Protein AF-A0A6T9S3P2-F1 (afdb_monomer)

Mean predicted aligned error: 15.65 Å

Secondary structure (DSSP, 8-state):
---PPPS-THHHHHHHHHHHHHHHHTB-PPP---S--S-THHHHHHHH----------------------------------------SSHHHHHHHHHHHHHHHHHHHGGGSSSS-HHHHHHHHHHHHHHTSGGGGGS-EEEEETTEEEEE-SB-HHHHHHHHHHHS-HHHHHHHHHHHHHHHHH-TTHHHHTTHHHHHHHSGGGPPTTHHHHHHHHHHTT--HHHHHHHHTTSPPP---------S--HHHHHHHHHHHHHHHHHTT--GGGTS-TTPPPPSSPPHHHHHHHGGGS----------------------------------PPP--SGGGGTT-----PPP--------

Nearest PDB structures (foldseek):
  6fqs-assembly1_C  TM=1.674E-01  e=2.579E+00  Staphylococcus aureus subsp. aureus N315
  6qtp-assembly1_A  TM=1.728E-01  e=4.224E+00  Staphylococcus aureus
  2xcq-assembly1_A-2  TM=1.768E-01  e=4.621E+00  Staphylococcus aureus subsp. aureus N315
  4ddq-assembly1_B  TM=1.856E-01  e=9.471E+00  Bacillus subtilis

Organism: Alexandrium catenella (NCBI:txid2925)

Structure (mmCIF, N/CA/C/O backbone):
data_AF-A0A6T9S3P2-F1
#
_entry.id   AF-A0A6T9S3P2-F1
#
loop_
_atom_site.group_PDB
_atom_site.id
_atom_site.type_symbol
_atom_site.label_atom_id
_atom_site.label_alt_id
_atom_site.label_comp_id
_atom_site.label_asym_id
_atom_site.label_entity_id
_atom_site.label_seq_id
_atom_site.pdbx_PDB_ins_code
_atom_site.Cartn_x
_atom_site.Cartn_y
_atom_site.Cartn_z
_atom_site.occupancy
_atom_site.B_iso_or_equiv
_atom_site.auth_seq_id
_atom_site.auth_comp_id
_atom_site.auth_asym_id
_atom_site.auth_atom_id
_atom_site.pdbx_PDB_model_num
ATOM 1 N N . VAL A 1 1 ? -22.946 -26.314 -0.082 1.00 43.53 1 VAL A N 1
ATOM 2 C CA . VAL A 1 1 ? -23.710 -25.107 -0.480 1.00 43.53 1 VAL A CA 1
ATOM 3 C C . VAL A 1 1 ? -22.954 -24.448 -1.622 1.00 43.53 1 VAL A C 1
ATOM 5 O O . VAL A 1 1 ? -21.966 -23.768 -1.389 1.00 43.53 1 VAL A O 1
ATOM 8 N N . ARG A 1 2 ? -23.313 -24.806 -2.860 1.00 33.62 2 ARG A N 1
ATOM 9 C CA . ARG A 1 2 ? -22.673 -24.313 -4.087 1.00 33.62 2 ARG A CA 1
ATOM 10 C C . ARG A 1 2 ? -23.034 -22.834 -4.255 1.00 33.62 2 ARG A C 1
ATOM 12 O O . ARG A 1 2 ? -24.220 -22.513 -4.222 1.00 33.62 2 ARG A O 1
ATOM 19 N N . ARG A 1 3 ? -22.031 -21.959 -4.404 1.00 39.00 3 ARG A N 1
ATOM 20 C CA . ARG A 1 3 ? -22.209 -20.552 -4.796 1.00 39.00 3 ARG A CA 1
ATOM 21 C C . ARG A 1 3 ? -22.848 -20.550 -6.191 1.00 39.00 3 ARG A C 1
ATOM 23 O O . ARG A 1 3 ? -22.159 -20.750 -7.182 1.00 39.00 3 ARG A O 1
ATOM 30 N N . GLN A 1 4 ? -24.174 -20.426 -6.264 1.00 39.62 4 GLN A N 1
ATOM 31 C CA . GLN A 1 4 ? -24.834 -20.015 -7.502 1.00 39.62 4 GLN A CA 1
ATOM 32 C C . GLN A 1 4 ? -24.268 -18.640 -7.869 1.00 39.62 4 GLN A C 1
ATOM 34 O O . GLN A 1 4 ? -24.272 -17.739 -7.026 1.00 39.62 4 GLN A O 1
ATOM 39 N N . GLY A 1 5 ? -23.719 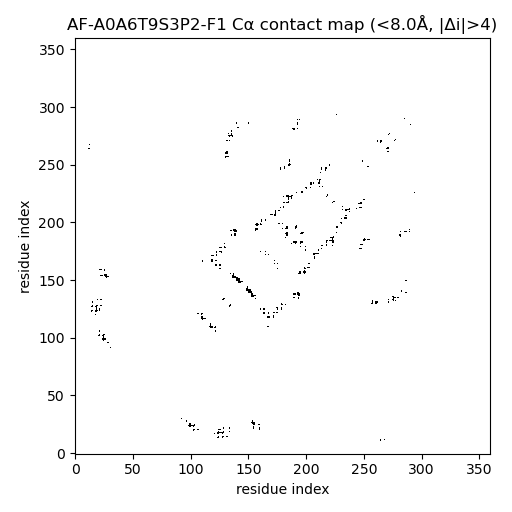-18.536 -9.081 1.00 44.03 5 GLY A N 1
ATOM 40 C CA . GLY A 1 5 ? -23.084 -17.334 -9.610 1.00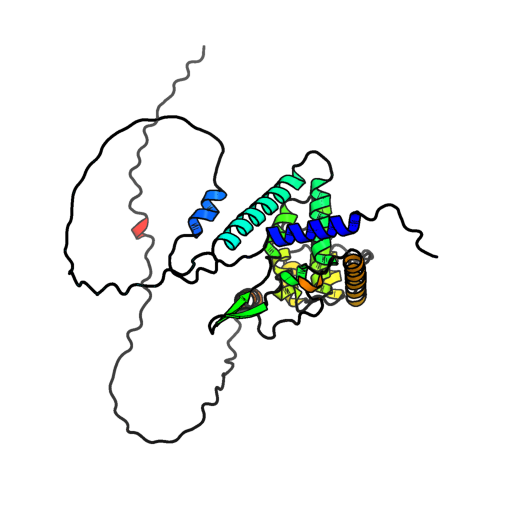 44.03 5 GLY A CA 1
ATOM 41 C C . GLY A 1 5 ? -23.979 -16.116 -9.423 1.00 44.03 5 GLY A C 1
ATOM 42 O O . GLY A 1 5 ? -25.147 -16.120 -9.819 1.00 44.03 5 GLY A O 1
ATOM 43 N N . ARG A 1 6 ? -23.439 -15.090 -8.760 1.00 45.50 6 ARG A N 1
ATOM 44 C CA . ARG A 1 6 ? -24.116 -13.803 -8.637 1.00 45.50 6 ARG A CA 1
ATOM 45 C C . ARG A 1 6 ? -23.895 -13.040 -9.945 1.00 45.50 6 ARG A C 1
ATOM 47 O O . ARG A 1 6 ? -22.742 -12.839 -10.311 1.00 45.50 6 ARG A O 1
ATOM 54 N N . PRO A 1 7 ? -24.948 -12.562 -10.623 1.00 39.88 7 PRO A N 1
ATOM 55 C CA . PRO A 1 7 ? -24.791 -11.611 -11.715 1.00 39.88 7 PRO A CA 1
ATOM 56 C C . PRO A 1 7 ? -24.264 -10.296 -11.117 1.00 39.88 7 PRO A C 1
ATOM 58 O O . PRO A 1 7 ? -25.015 -9.542 -10.501 1.00 39.88 7 PRO A O 1
ATOM 61 N N . GLY A 1 8 ? -22.948 -10.081 -11.193 1.00 43.94 8 GLY A N 1
ATOM 62 C CA . GLY A 1 8 ? -22.281 -8.948 -10.542 1.00 43.94 8 GLY A CA 1
ATOM 63 C C . GLY A 1 8 ? -20.749 -8.960 -10.590 1.00 43.94 8 GLY A C 1
ATOM 64 O O . GLY A 1 8 ? -20.122 -8.270 -9.790 1.00 43.94 8 GLY A O 1
ATOM 65 N N . GLU A 1 9 ? -20.136 -9.688 -11.525 1.00 46.84 9 GLU A N 1
ATOM 66 C CA . GLU A 1 9 ? -18.678 -9.877 -11.611 1.00 46.84 9 GLU A CA 1
ATOM 67 C C . GLU A 1 9 ? -17.829 -8.790 -12.325 1.00 46.84 9 GLU A C 1
ATOM 69 O O . GLU A 1 9 ? -16.629 -9.012 -12.424 1.00 46.84 9 GLU A O 1
ATOM 74 N N . PRO A 1 10 ? -18.294 -7.576 -12.721 1.00 55.19 10 PRO A N 1
ATOM 75 C CA . PRO A 1 10 ? -17.343 -6.523 -13.102 1.00 55.19 10 PRO A CA 1
ATOM 76 C C . PRO A 1 10 ? -16.652 -5.872 -11.889 1.00 55.19 10 PRO A C 1
ATOM 78 O O . PRO A 1 10 ? -15.747 -5.063 -12.058 1.00 55.19 10 PRO A O 1
ATOM 81 N N . VAL A 1 11 ? -17.061 -6.180 -10.649 1.00 76.12 11 VAL A N 1
ATOM 82 C CA . VAL A 1 11 ? -16.549 -5.480 -9.456 1.00 76.12 11 VAL A CA 1
ATOM 83 C C . VAL A 1 11 ? -15.069 -5.780 -9.205 1.00 76.12 11 VAL A C 1
ATOM 85 O O . VAL A 1 11 ? -14.329 -4.858 -8.868 1.00 76.12 11 VAL A O 1
ATOM 88 N N . LEU A 1 12 ? -14.622 -7.027 -9.399 1.00 79.38 12 LEU A N 1
ATOM 89 C CA . LEU A 1 12 ? -13.240 -7.415 -9.099 1.00 79.38 12 LEU A CA 1
ATOM 90 C C . LEU A 1 12 ? -12.248 -6.858 -10.131 1.00 79.38 12 LEU A C 1
ATOM 92 O O . LEU A 1 12 ? -11.242 -6.269 -9.741 1.00 79.38 12 LEU A O 1
ATOM 96 N N . GLU A 1 13 ? -12.548 -6.974 -11.428 1.00 80.00 13 GLU A N 1
ATOM 97 C CA . GLU A 1 13 ? -11.705 -6.426 -12.504 1.00 80.00 13 GLU A CA 1
ATOM 98 C C . GLU A 1 13 ? -11.611 -4.907 -12.421 1.00 80.00 13 GLU A C 1
ATOM 100 O O . GLU A 1 13 ? -10.520 -4.351 -12.495 1.00 80.00 13 GLU A O 1
ATOM 105 N N . VAL A 1 14 ? -12.744 -4.226 -12.211 1.00 83.00 14 VAL A N 1
ATOM 106 C CA . VAL A 1 14 ? -12.775 -2.764 -12.080 1.00 83.00 14 VAL A CA 1
ATOM 107 C C . VAL A 1 14 ? -12.007 -2.328 -10.836 1.00 83.00 14 VAL A C 1
ATOM 109 O O . VAL A 1 14 ? -11.232 -1.376 -10.900 1.00 83.00 14 VAL A O 1
ATOM 112 N N . GLN A 1 15 ? -12.164 -3.030 -9.710 1.00 85.00 15 GLN A N 1
ATOM 113 C CA . GLN A 1 15 ? -11.398 -2.742 -8.501 1.00 85.00 15 GLN A CA 1
ATOM 114 C C . GLN A 1 15 ? -9.895 -2.961 -8.729 1.00 85.00 15 GLN A C 1
ATOM 116 O O . GLN A 1 15 ? -9.084 -2.131 -8.307 1.00 85.00 15 GLN A O 1
ATOM 121 N N . TRP A 1 16 ? -9.499 -4.036 -9.414 1.00 88.00 16 TRP A N 1
ATOM 122 C CA . TRP A 1 16 ? -8.102 -4.277 -9.775 1.00 88.00 16 TRP A CA 1
ATOM 123 C C . TRP A 1 16 ? -7.554 -3.199 -10.709 1.00 88.00 16 TRP A C 1
ATOM 125 O O . TRP A 1 16 ? -6.525 -2.601 -10.398 1.00 88.00 16 TRP A O 1
ATOM 135 N N . ALA A 1 17 ? -8.271 -2.877 -11.785 1.00 86.19 17 ALA A N 1
ATOM 136 C CA . ALA A 1 17 ? -7.884 -1.856 -12.748 1.00 86.19 17 ALA A CA 1
ATOM 137 C C . ALA A 1 17 ? -7.723 -0.486 -12.077 1.00 86.19 17 ALA A C 1
ATOM 139 O O . ALA A 1 17 ? -6.729 0.196 -12.304 1.00 86.19 17 ALA A O 1
ATOM 140 N N . LEU A 1 18 ? -8.638 -0.103 -11.178 1.00 86.00 18 LEU A N 1
ATOM 141 C CA . LEU A 1 18 ? -8.517 1.123 -10.384 1.00 86.00 18 LEU A CA 1
ATOM 142 C C . LEU A 1 18 ? -7.256 1.126 -9.511 1.00 86.00 18 LEU A C 1
ATOM 144 O O . LEU A 1 18 ? -6.561 2.139 -9.445 1.00 86.00 18 LEU A O 1
ATOM 148 N N . GLY A 1 19 ? -6.942 0.004 -8.859 1.00 85.19 19 GLY A N 1
ATOM 149 C CA . GLY A 1 19 ? -5.712 -0.146 -8.080 1.00 85.19 19 GLY A CA 1
ATOM 150 C C . GLY A 1 19 ? -4.452 -0.050 -8.944 1.00 85.19 19 GLY A C 1
ATOM 151 O O . GLY A 1 19 ? -3.505 0.647 -8.585 1.00 85.19 19 GLY A O 1
ATOM 152 N N . TRP A 1 20 ? -4.453 -0.696 -10.109 1.00 90.50 20 TRP A N 1
ATOM 153 C CA . TRP A 1 20 ? -3.343 -0.662 -11.058 1.00 90.50 20 TRP A CA 1
ATOM 154 C C . TRP A 1 20 ? -3.113 0.743 -11.632 1.00 90.50 20 TRP A C 1
ATOM 156 O O . TRP A 1 20 ? -1.990 1.245 -11.575 1.00 90.50 20 TRP A O 1
ATOM 166 N N . LEU A 1 21 ? -4.175 1.419 -12.086 1.00 89.62 21 LEU A N 1
ATOM 167 C CA . LEU A 1 21 ? -4.118 2.809 -12.553 1.00 89.62 21 LEU A CA 1
ATOM 168 C C . LEU A 1 21 ? -3.588 3.736 -11.456 1.00 89.62 21 LEU A C 1
ATOM 170 O O . LEU A 1 21 ? -2.798 4.637 -11.736 1.00 89.62 21 LEU A O 1
ATOM 174 N N . LEU A 1 22 ? -3.989 3.508 -10.201 1.00 87.62 22 LEU A N 1
ATOM 175 C CA . LEU A 1 22 ? -3.481 4.279 -9.072 1.00 87.62 22 LEU A CA 1
ATOM 176 C C . LEU A 1 22 ? -1.979 4.043 -8.874 1.00 87.62 22 LEU A C 1
ATOM 178 O O . LEU A 1 22 ? -1.234 4.998 -8.690 1.00 87.62 22 LEU A O 1
ATOM 182 N N . VAL A 1 23 ? -1.503 2.800 -8.953 1.00 85.62 23 VAL A N 1
ATOM 183 C CA . VAL A 1 23 ? -0.065 2.497 -8.867 1.00 85.62 23 VAL A CA 1
ATOM 184 C C . VAL A 1 23 ? 0.719 3.155 -10.005 1.00 85.62 23 VAL A C 1
ATOM 186 O O . VAL A 1 23 ? 1.775 3.735 -9.746 1.00 85.62 23 VAL A O 1
ATOM 189 N N . GLU A 1 24 ? 0.217 3.111 -11.241 1.00 89.25 24 GLU A N 1
ATOM 190 C CA . GLU A 1 24 ? 0.884 3.747 -12.384 1.00 89.25 24 GLU A CA 1
ATOM 191 C C . GLU A 1 24 ? 0.894 5.282 -12.274 1.00 89.25 24 GLU A C 1
ATOM 193 O O . GLU A 1 24 ? 1.895 5.898 -12.639 1.00 89.25 24 GLU A O 1
ATOM 198 N N . ALA A 1 25 ? -0.127 5.903 -11.670 1.00 81.81 25 ALA A N 1
ATOM 199 C CA . ALA A 1 25 ? -0.125 7.340 -11.369 1.00 81.81 25 ALA A CA 1
ATOM 200 C C . ALA A 1 25 ? 1.038 7.758 -10.445 1.00 81.81 25 ALA A C 1
ATOM 202 O O . ALA A 1 25 ? 1.554 8.866 -10.553 1.00 81.81 25 ALA A O 1
ATOM 203 N N . PHE A 1 26 ? 1.478 6.863 -9.552 1.00 86.94 26 PHE A N 1
ATOM 204 C CA . PHE A 1 26 ? 2.569 7.101 -8.595 1.00 86.94 26 PHE A CA 1
ATOM 205 C C . PHE A 1 26 ? 3.881 6.404 -8.972 1.00 86.94 26 PHE A C 1
ATOM 207 O O . PHE A 1 26 ? 4.787 6.278 -8.131 1.00 86.94 26 PHE A O 1
ATOM 214 N N . LYS A 1 27 ? 3.997 5.933 -10.219 1.00 87.25 27 LYS A N 1
ATOM 215 C CA . LYS A 1 27 ? 5.195 5.260 -10.714 1.00 87.25 27 LYS A CA 1
ATOM 216 C C . LYS A 1 27 ? 6.392 6.195 -10.624 1.00 87.25 27 LYS A C 1
ATOM 218 O O . LYS A 1 27 ? 6.393 7.296 -11.166 1.00 87.25 27 LYS A O 1
ATOM 223 N N . GLN A 1 28 ? 7.444 5.742 -9.952 1.00 73.25 28 GLN A N 1
ATOM 224 C CA . GLN A 1 28 ? 8.695 6.489 -9.901 1.00 73.25 28 GLN A CA 1
ATOM 225 C C . GLN A 1 28 ? 9.513 6.141 -11.143 1.00 73.25 28 GLN A C 1
ATOM 227 O O . GLN A 1 28 ? 10.361 5.250 -11.102 1.00 73.25 28 GLN A O 1
ATOM 232 N N . ARG A 1 29 ? 9.250 6.817 -12.267 1.00 59.75 29 ARG A N 1
ATOM 233 C CA . ARG A 1 29 ? 10.159 6.737 -13.414 1.00 59.75 29 ARG A CA 1
ATOM 234 C C . ARG A 1 29 ? 11.409 7.543 -13.081 1.00 59.75 29 ARG A C 1
ATOM 236 O O . ARG A 1 29 ? 11.338 8.727 -12.767 1.00 59.75 29 ARG A O 1
ATOM 243 N N . ARG A 1 30 ? 12.559 6.869 -13.074 1.00 54.66 30 ARG A N 1
ATOM 244 C CA . ARG A 1 30 ? 13.841 7.565 -13.105 1.00 54.66 30 ARG A CA 1
ATOM 245 C C . ARG A 1 30 ? 14.081 7.968 -14.546 1.00 54.66 30 ARG A C 1
ATOM 247 O O . ARG A 1 30 ? 14.118 7.088 -15.398 1.00 54.66 30 ARG A O 1
ATOM 254 N N . HIS A 1 31 ? 14.296 9.259 -14.771 1.00 45.19 31 HIS A N 1
ATOM 255 C CA . HIS A 1 31 ? 15.029 9.705 -15.942 1.00 45.19 31 HIS A CA 1
ATOM 256 C C . HIS A 1 31 ? 16.302 8.862 -16.051 1.00 45.19 31 HIS A C 1
ATOM 258 O O . HIS A 1 31 ? 17.091 8.775 -15.102 1.00 45.19 31 HIS A O 1
ATOM 264 N N . ALA A 1 32 ? 16.482 8.228 -17.204 1.00 40.31 32 ALA A N 1
ATOM 265 C CA . ALA A 1 32 ? 17.745 7.633 -17.602 1.00 40.31 32 ALA A CA 1
ATOM 266 C C . ALA A 1 32 ? 18.809 8.705 -17.912 1.00 40.31 32 ALA A C 1
ATOM 268 O O . ALA A 1 32 ? 19.881 8.366 -18.389 1.00 40.31 32 ALA A O 1
ATOM 269 N N . SER A 1 33 ? 18.581 9.983 -17.578 1.00 43.72 33 SER A N 1
ATOM 270 C CA . SER A 1 33 ? 19.555 11.062 -17.744 1.00 43.72 33 SER A CA 1
ATOM 271 C C . SER A 1 33 ? 20.620 11.015 -16.642 1.00 43.72 33 SER A C 1
ATOM 273 O O . SER A 1 33 ? 20.731 11.876 -15.767 1.00 43.72 33 SER A O 1
ATOM 275 N N . GLY A 1 34 ? 21.436 9.968 -16.680 1.00 45.69 34 GLY A N 1
ATOM 276 C CA . GLY A 1 34 ? 22.812 10.064 -16.230 1.00 45.69 34 GLY A CA 1
ATOM 277 C C . GLY A 1 34 ? 23.636 10.799 -17.281 1.00 45.69 34 GLY A C 1
ATOM 278 O O . GLY A 1 34 ? 24.505 10.173 -17.861 1.00 45.69 34 GLY A O 1
ATOM 279 N N . MET A 1 35 ? 23.348 12.080 -17.519 1.00 43.78 35 MET A N 1
ATOM 280 C CA . MET A 1 35 ? 24.271 13.045 -18.118 1.00 43.78 35 MET A CA 1
ATOM 281 C C . MET A 1 35 ? 23.791 14.463 -17.764 1.00 43.78 35 MET A C 1
ATOM 283 O O . MET A 1 35 ? 22.787 14.945 -18.267 1.00 43.78 35 MET A O 1
ATOM 287 N N . ASP A 1 36 ? 24.488 15.036 -16.783 1.00 46.00 36 ASP A N 1
ATOM 288 C CA . ASP A 1 36 ? 24.821 16.450 -16.587 1.00 46.00 36 ASP A CA 1
ATOM 289 C C . ASP A 1 36 ? 23.722 17.531 -16.648 1.00 46.00 36 ASP A C 1
ATOM 291 O O . ASP A 1 36 ? 23.227 17.897 -17.706 1.00 46.00 36 ASP A O 1
ATOM 295 N N . GLY A 1 37 ? 23.487 18.195 -15.507 1.00 42.97 37 GLY A N 1
ATOM 296 C CA . GLY A 1 37 ? 23.058 19.600 -15.502 1.00 42.97 37 GLY A CA 1
ATOM 297 C C . GLY A 1 37 ? 21.970 19.955 -14.495 1.00 42.97 37 GLY A C 1
ATOM 298 O O . GLY A 1 37 ? 20.806 19.606 -14.663 1.00 42.97 37 GLY A O 1
ATOM 299 N N . ASP A 1 38 ? 22.358 20.705 -13.464 1.00 46.31 38 ASP A N 1
ATOM 300 C CA . ASP A 1 38 ? 21.480 21.459 -12.567 1.00 46.31 38 ASP A CA 1
ATOM 301 C C . ASP A 1 38 ? 20.296 22.108 -13.316 1.00 46.31 38 ASP A C 1
ATOM 303 O O . ASP A 1 38 ? 20.503 22.967 -14.172 1.00 46.31 38 ASP A O 1
ATOM 307 N N . GLY A 1 39 ? 19.047 21.763 -12.982 1.00 47.66 39 GLY A N 1
ATOM 308 C CA . GLY A 1 39 ? 17.907 22.497 -13.552 1.00 47.66 39 GLY A CA 1
ATOM 309 C C . GLY A 1 39 ? 16.501 22.076 -13.129 1.00 47.66 39 GLY A C 1
ATOM 310 O O . GLY A 1 39 ? 15.597 22.909 -13.129 1.00 47.66 39 GLY A O 1
ATOM 311 N N . ASN A 1 40 ? 16.273 20.823 -12.727 1.00 50.06 40 ASN A N 1
ATOM 312 C CA . ASN A 1 40 ? 14.895 20.307 -12.708 1.00 50.06 40 ASN A CA 1
ATOM 313 C C . ASN A 1 40 ? 14.088 20.537 -11.408 1.00 50.06 40 ASN A C 1
ATOM 315 O O . ASN A 1 40 ? 12.947 20.095 -11.298 1.00 50.06 40 ASN A O 1
ATOM 319 N N . GLU A 1 41 ? 14.626 21.252 -10.415 1.00 48.62 41 GLU A N 1
ATOM 320 C CA . GLU A 1 41 ? 13.869 21.569 -9.187 1.00 48.62 41 GLU A CA 1
ATOM 321 C C . GLU A 1 41 ? 12.881 22.742 -9.391 1.00 48.62 41 GLU A C 1
ATOM 323 O O . GLU A 1 41 ? 11.887 22.862 -8.674 1.00 48.62 41 GLU A O 1
ATOM 328 N N . ALA A 1 42 ? 13.083 23.566 -10.427 1.00 48.19 42 ALA A N 1
ATOM 329 C CA . ALA A 1 42 ? 12.217 24.706 -10.738 1.00 48.19 42 ALA A CA 1
ATOM 330 C C . ALA A 1 42 ? 10.933 24.321 -11.505 1.00 48.19 42 ALA A C 1
ATOM 332 O O . ALA A 1 42 ? 9.904 24.975 -11.337 1.00 48.19 42 ALA A O 1
ATOM 333 N N . ALA A 1 43 ? 10.950 23.250 -12.307 1.00 51.22 43 ALA A N 1
ATOM 334 C CA . ALA A 1 43 ? 9.813 22.875 -13.155 1.00 51.22 43 ALA A CA 1
ATOM 335 C C . ALA A 1 43 ? 8.642 22.270 -12.357 1.00 51.22 43 ALA A C 1
ATOM 337 O O . ALA A 1 43 ? 7.478 22.559 -12.634 1.00 51.22 43 ALA A O 1
ATOM 338 N N . ILE A 1 44 ? 8.938 21.492 -11.310 1.00 49.59 44 ILE A N 1
ATOM 339 C CA . ILE A 1 44 ? 7.909 20.863 -10.466 1.00 49.59 44 ILE A CA 1
ATOM 340 C C . ILE A 1 44 ? 7.243 21.899 -9.543 1.00 49.59 44 ILE A C 1
ATOM 342 O O . ILE A 1 44 ? 6.035 21.835 -9.320 1.00 49.59 44 ILE A O 1
ATOM 346 N N . LEU A 1 45 ? 7.983 22.910 -9.072 1.00 47.28 45 LEU A N 1
ATOM 347 C CA . LEU A 1 45 ? 7.411 24.027 -8.307 1.00 47.28 45 LEU A CA 1
ATOM 348 C C . LEU A 1 45 ? 6.618 25.004 -9.191 1.00 47.28 45 LEU A C 1
ATOM 350 O O . LEU A 1 45 ? 5.583 25.508 -8.753 1.00 47.28 45 LEU A O 1
ATOM 354 N N . ALA A 1 46 ? 7.033 25.223 -10.444 1.00 47.16 46 ALA A N 1
ATOM 355 C CA . ALA A 1 46 ? 6.303 26.068 -11.391 1.00 47.16 46 ALA A CA 1
ATOM 356 C C . ALA A 1 46 ? 4.935 25.481 -11.790 1.00 47.16 46 ALA A C 1
ATOM 358 O O . ALA A 1 46 ? 3.983 26.234 -11.990 1.00 47.16 46 ALA A O 1
ATOM 359 N N . LEU A 1 47 ? 4.795 24.149 -11.835 1.00 49.84 47 LEU A N 1
ATOM 360 C CA . LEU A 1 47 ? 3.522 23.493 -12.161 1.00 49.84 47 LEU A CA 1
ATOM 361 C C . LEU A 1 47 ? 2.499 23.531 -11.007 1.00 49.84 47 LEU A C 1
ATOM 363 O O . LEU A 1 47 ? 1.298 23.415 -11.243 1.00 49.84 47 LEU A O 1
ATOM 367 N N . MET A 1 48 ? 2.954 23.708 -9.760 1.00 49.56 48 MET A N 1
ATOM 368 C CA . MET A 1 48 ? 2.082 23.766 -8.575 1.00 49.56 48 MET A CA 1
ATOM 369 C C . MET A 1 48 ? 1.667 25.193 -8.180 1.00 49.56 48 MET A C 1
ATOM 371 O O . MET A 1 48 ? 0.813 25.353 -7.308 1.00 49.56 48 MET A O 1
ATOM 375 N N . ALA A 1 49 ? 2.235 26.224 -8.815 1.00 47.88 49 ALA A N 1
ATOM 376 C CA . ALA A 1 49 ? 2.074 27.624 -8.415 1.00 47.88 49 ALA A CA 1
ATOM 377 C C . ALA A 1 49 ? 1.279 28.503 -9.403 1.00 47.88 49 ALA A C 1
ATOM 379 O O . ALA A 1 49 ? 1.384 29.724 -9.330 1.00 47.88 49 ALA A O 1
ATOM 380 N N . ALA A 1 50 ? 0.479 27.944 -10.317 1.00 37.25 50 ALA A N 1
ATOM 381 C CA . ALA A 1 50 ? -0.298 28.756 -11.260 1.00 37.25 50 ALA A CA 1
ATOM 382 C C . ALA A 1 50 ? -1.687 29.149 -10.705 1.00 37.25 50 ALA A C 1
ATOM 384 O O . ALA A 1 50 ? -2.559 28.283 -10.588 1.00 37.25 50 ALA A O 1
ATOM 385 N N . PRO A 1 51 ? -1.955 30.438 -10.410 1.00 46.00 51 PRO A N 1
ATOM 386 C CA . PRO A 1 51 ? -3.315 30.950 -10.325 1.00 46.00 51 PRO A CA 1
ATOM 387 C C . PRO A 1 51 ? -3.878 31.247 -11.723 1.00 46.00 51 PRO A C 1
ATOM 389 O O . PRO A 1 51 ? -3.156 31.586 -12.663 1.00 46.00 51 PRO A O 1
ATOM 392 N N . ALA A 1 52 ? -5.197 31.120 -11.842 1.00 46.25 52 ALA A N 1
ATOM 393 C CA . ALA A 1 52 ? -5.954 31.454 -13.038 1.00 46.25 52 ALA A CA 1
ATOM 394 C C . ALA A 1 52 ? -5.959 32.973 -13.318 1.00 46.25 52 ALA A C 1
ATOM 396 O O . ALA A 1 52 ? -6.055 33.779 -12.399 1.00 46.25 52 ALA A O 1
ATOM 397 N N . GLU A 1 53 ? -5.952 33.301 -14.615 1.00 38.47 53 GLU A N 1
ATOM 398 C CA . GLU A 1 53 ? -6.266 34.597 -15.247 1.00 38.47 53 GLU A CA 1
ATOM 399 C C . GLU A 1 53 ? -5.241 35.749 -15.162 1.00 38.47 53 GLU A C 1
ATOM 401 O O . GLU A 1 53 ? -5.088 36.423 -14.150 1.00 38.47 53 GLU A O 1
ATOM 406 N N . LYS A 1 54 ? -4.665 36.132 -16.312 1.00 36.75 54 LYS A N 1
ATOM 407 C CA . LYS A 1 54 ? -5.220 37.165 -17.217 1.00 36.75 54 LYS A CA 1
ATOM 408 C C . LYS A 1 54 ? -4.347 37.297 -18.471 1.00 36.75 54 LYS A C 1
ATOM 410 O O . LYS A 1 54 ? -3.156 37.577 -18.397 1.00 36.75 54 LYS A O 1
ATOM 415 N N . ARG A 1 55 ? -4.971 37.117 -19.639 1.00 39.12 55 ARG A N 1
ATOM 416 C CA . ARG A 1 55 ? -4.429 37.520 -20.943 1.00 39.12 55 ARG A CA 1
ATOM 417 C C . ARG A 1 55 ? -4.663 39.016 -21.133 1.00 39.12 55 ARG A C 1
ATOM 419 O O . ARG A 1 55 ? -5.798 39.467 -21.003 1.00 39.12 55 ARG A O 1
ATOM 426 N N . GLY A 1 56 ? -3.628 39.748 -21.529 1.00 34.78 56 GLY A N 1
ATOM 427 C CA . GLY A 1 56 ? -3.774 41.081 -22.102 1.00 34.78 56 GLY A CA 1
ATOM 428 C C . GLY A 1 56 ? -2.450 41.831 -22.221 1.00 34.78 56 GLY A C 1
ATOM 429 O O . GLY A 1 56 ? -1.753 41.988 -21.227 1.00 34.78 56 GLY A O 1
ATOM 430 N N . GLY A 1 57 ? -2.167 42.344 -23.421 1.00 31.30 57 GLY A N 1
ATOM 431 C CA . GLY A 1 57 ? -1.328 43.530 -23.607 1.00 31.30 57 GLY A CA 1
ATOM 432 C C . GLY A 1 57 ? 0.018 43.302 -24.289 1.00 31.30 57 GLY A C 1
ATOM 433 O O . GLY A 1 57 ? 0.984 42.894 -23.658 1.00 31.30 57 GLY A O 1
ATOM 434 N N . ALA A 1 58 ? 0.069 43.638 -25.577 1.00 37.53 58 ALA A N 1
ATOM 435 C CA . ALA A 1 58 ? 1.288 43.968 -26.305 1.00 37.53 58 ALA A CA 1
ATOM 436 C C . ALA A 1 58 ? 1.830 45.343 -25.862 1.00 37.53 58 ALA A C 1
ATOM 438 O O . ALA A 1 58 ? 1.034 46.209 -25.511 1.00 37.53 58 ALA A O 1
ATOM 439 N N . ASP A 1 59 ? 3.150 45.550 -25.902 1.00 33.41 59 ASP A N 1
ATOM 440 C CA . ASP A 1 59 ? 3.857 46.474 -26.816 1.00 33.41 59 ASP A CA 1
ATOM 441 C C . ASP A 1 59 ? 5.306 46.752 -26.326 1.00 33.41 59 ASP A C 1
ATOM 443 O O . ASP A 1 59 ? 5.659 46.597 -25.160 1.00 33.41 59 ASP A O 1
ATOM 447 N N . SER A 1 60 ? 6.137 47.100 -27.301 1.00 36.75 60 SER A N 1
ATOM 448 C CA . SER A 1 60 ? 7.573 47.362 -27.399 1.00 36.75 60 SER A CA 1
ATOM 449 C C . SER A 1 60 ? 8.275 48.218 -26.324 1.00 36.75 60 SER A C 1
ATOM 451 O O . SER A 1 60 ? 7.721 49.180 -25.811 1.00 36.75 60 SER A O 1
ATOM 453 N N . THR A 1 61 ? 9.581 47.982 -26.087 1.00 33.28 61 THR A N 1
ATOM 454 C CA . THR A 1 61 ? 10.693 48.853 -26.566 1.00 33.28 61 THR A CA 1
ATOM 455 C C . THR A 1 61 ? 12.103 48.440 -26.082 1.00 33.28 61 THR A C 1
ATOM 457 O O . THR A 1 61 ? 12.335 48.070 -24.940 1.00 33.28 61 THR A O 1
ATOM 460 N N . LYS A 1 62 ? 13.039 48.550 -27.039 1.00 37.09 62 LYS A N 1
ATOM 461 C CA . LYS A 1 62 ? 14.507 48.759 -27.028 1.00 37.09 62 LYS A CA 1
ATOM 462 C C . LYS A 1 62 ? 15.264 48.946 -25.694 1.00 37.09 62 LYS A C 1
ATOM 464 O O . LYS A 1 62 ? 14.953 49.834 -24.912 1.00 37.09 62 LYS A O 1
ATOM 469 N N . GLY A 1 63 ? 16.443 48.315 -25.611 1.00 31.88 63 GLY A N 1
ATOM 470 C CA . GLY A 1 63 ? 17.543 48.743 -24.734 1.00 31.88 63 GLY A CA 1
ATOM 471 C C . GLY A 1 63 ? 18.847 47.976 -24.983 1.00 31.88 63 GLY A C 1
ATOM 472 O O . GLY A 1 63 ? 18.937 46.794 -24.688 1.00 31.88 63 GLY A O 1
ATOM 473 N N . SER A 1 64 ? 19.851 48.647 -25.551 1.00 33.50 64 SER A N 1
ATOM 474 C CA . SER A 1 64 ? 21.182 48.116 -25.886 1.00 33.50 64 SER A CA 1
ATOM 475 C C . SER A 1 64 ? 22.188 48.434 -24.775 1.00 33.50 64 SER A C 1
ATOM 477 O O . SER A 1 64 ? 22.232 49.599 -24.391 1.00 33.50 64 SER A O 1
ATOM 479 N N . THR A 1 65 ? 23.099 47.515 -24.420 1.00 35.50 65 THR A N 1
ATOM 480 C CA . THR A 1 65 ? 24.480 47.863 -24.005 1.00 35.50 65 THR A CA 1
ATOM 481 C C . THR A 1 65 ? 25.484 46.705 -24.163 1.00 35.50 65 THR A C 1
ATOM 483 O O . THR A 1 65 ? 25.480 45.706 -23.458 1.00 35.50 65 THR A O 1
ATOM 486 N N . LYS A 1 66 ? 26.374 46.914 -25.136 1.00 39.31 66 LYS A N 1
ATOM 487 C CA . LYS A 1 66 ? 27.818 46.621 -25.234 1.00 39.31 66 LYS A CA 1
ATOM 488 C C . LYS A 1 66 ? 28.564 45.899 -24.080 1.00 39.31 66 LYS A C 1
ATOM 490 O O . LYS A 1 66 ? 28.581 46.367 -22.949 1.00 39.31 66 LYS A O 1
ATOM 495 N N . ALA A 1 67 ? 29.447 44.997 -24.541 1.00 35.12 67 ALA A N 1
ATOM 496 C CA . ALA A 1 67 ? 30.862 44.798 -24.161 1.00 35.12 67 ALA A CA 1
ATOM 497 C C . ALA A 1 67 ? 31.225 43.676 -23.160 1.00 35.12 67 ALA A C 1
ATOM 499 O O . ALA A 1 67 ? 31.119 43.845 -21.955 1.00 35.12 67 ALA A O 1
ATOM 500 N N . ARG A 1 68 ? 31.919 42.629 -23.639 1.00 40.72 68 ARG A N 1
ATOM 501 C CA . ARG A 1 68 ? 33.398 42.573 -23.700 1.00 40.72 68 ARG A CA 1
ATOM 502 C C . ARG A 1 68 ? 33.887 41.272 -24.346 1.00 40.72 68 ARG A C 1
ATOM 504 O O . ARG A 1 68 ? 33.516 40.180 -23.943 1.00 40.72 68 ARG A O 1
ATOM 511 N N . ALA A 1 69 ? 34.776 41.433 -25.320 1.00 38.09 69 ALA A N 1
ATOM 512 C CA . ALA A 1 69 ? 35.540 40.378 -25.967 1.00 38.09 69 ALA A CA 1
ATOM 513 C C . ALA A 1 69 ? 36.804 40.029 -25.166 1.00 38.09 69 ALA A C 1
ATOM 515 O O . ALA A 1 69 ? 37.532 40.946 -24.786 1.00 38.09 69 ALA A O 1
ATOM 516 N N . ARG A 1 70 ? 37.076 38.727 -24.996 1.00 40.56 70 ARG A N 1
ATOM 517 C CA . ARG A 1 70 ? 38.389 38.042 -24.884 1.00 40.56 70 ARG A CA 1
ATOM 518 C C . ARG A 1 70 ? 38.091 36.565 -25.211 1.00 40.56 70 ARG A C 1
ATOM 520 O O . ARG A 1 70 ? 37.227 35.998 -24.566 1.00 40.56 70 ARG A O 1
ATOM 527 N N . GLY A 1 71 ? 38.581 35.935 -26.276 1.00 36.00 71 GLY A N 1
ATOM 528 C CA . GLY A 1 71 ? 39.977 35.762 -26.672 1.00 36.00 71 GLY A CA 1
ATOM 529 C C . GLY A 1 71 ? 40.418 34.357 -26.242 1.00 36.00 71 GLY A C 1
ATOM 530 O O . GLY A 1 71 ? 40.763 34.177 -25.081 1.00 36.00 71 GLY A O 1
ATOM 531 N N . GLY A 1 72 ? 40.364 33.371 -27.148 1.00 37.66 72 GLY A N 1
ATOM 532 C CA . GLY A 1 72 ? 40.712 31.982 -26.824 1.00 37.66 72 GLY A CA 1
ATOM 533 C C . GLY A 1 72 ? 40.619 30.992 -27.990 1.00 37.66 72 GLY A C 1
ATOM 534 O O . GLY A 1 72 ? 39.633 30.286 -28.107 1.00 37.66 72 GLY A O 1
ATOM 535 N N . SER A 1 73 ? 41.683 30.956 -28.797 1.00 41.00 73 SER A N 1
ATOM 536 C CA . SER A 1 73 ? 42.259 29.797 -29.505 1.00 41.00 73 SER A CA 1
ATOM 537 C C . SER A 1 73 ? 41.399 28.931 -30.442 1.00 41.00 73 SER A C 1
ATOM 539 O O . SER A 1 73 ? 40.584 28.112 -30.028 1.00 41.00 73 SER A O 1
ATOM 541 N N . TRP A 1 74 ? 41.736 29.029 -31.729 1.00 35.09 74 TRP A N 1
ATOM 542 C CA . TRP A 1 74 ? 41.358 28.111 -32.796 1.00 35.09 74 TRP A CA 1
ATOM 543 C C . TRP A 1 74 ? 42.283 26.887 -32.776 1.00 35.09 74 TRP A C 1
ATOM 545 O O . TRP A 1 74 ? 43.459 26.995 -33.116 1.00 35.09 74 TRP A O 1
ATOM 555 N N . VAL A 1 75 ? 41.752 25.722 -32.407 1.00 45.34 75 VAL A N 1
ATOM 556 C CA . VAL A 1 75 ? 42.341 24.420 -32.752 1.00 45.34 75 VAL A CA 1
ATOM 557 C C . VAL A 1 75 ? 41.255 23.607 -33.440 1.00 45.34 75 VAL A C 1
ATOM 559 O O . VAL A 1 75 ? 40.367 23.043 -32.807 1.00 45.34 75 VAL A O 1
ATOM 562 N N . THR A 1 76 ? 41.313 23.598 -34.766 1.00 40.47 76 THR A N 1
ATOM 563 C CA . THR A 1 76 ? 40.525 22.737 -35.642 1.00 40.47 76 THR A CA 1
ATOM 564 C C . THR A 1 76 ? 40.989 21.291 -35.470 1.00 40.47 76 THR A C 1
ATOM 566 O O . THR A 1 76 ? 42.087 20.926 -35.887 1.00 40.47 76 THR A O 1
ATOM 569 N N . ARG A 1 77 ? 40.156 20.452 -34.845 1.00 41.34 77 ARG A N 1
ATOM 570 C CA . ARG A 1 77 ? 40.269 18.992 -34.958 1.00 41.34 77 ARG A CA 1
ATOM 571 C C . ARG A 1 77 ? 39.481 18.514 -36.183 1.00 41.34 77 ARG A C 1
ATOM 573 O O . ARG A 1 77 ? 38.413 19.066 -36.450 1.00 41.34 77 ARG A O 1
ATOM 580 N N . PRO A 1 78 ? 39.989 17.518 -36.927 1.00 44.16 78 PRO A N 1
ATOM 581 C CA . PRO A 1 78 ? 39.282 16.944 -38.061 1.00 44.16 78 PRO A CA 1
ATOM 582 C C . PRO A 1 78 ? 37.983 16.280 -37.592 1.00 44.16 78 PRO A C 1
ATOM 584 O O . PRO A 1 78 ? 37.971 15.509 -36.633 1.00 44.16 78 PRO A O 1
ATOM 587 N N . ARG A 1 79 ? 36.899 16.643 -38.281 1.00 44.81 79 ARG A N 1
ATOM 588 C CA . ARG A 1 79 ? 35.566 16.044 -38.210 1.00 44.81 79 ARG A CA 1
ATOM 589 C C . ARG A 1 79 ? 35.704 14.614 -38.736 1.00 44.81 79 ARG A C 1
ATOM 591 O O . ARG A 1 79 ? 35.962 14.433 -39.920 1.00 44.81 79 ARG A O 1
ATOM 598 N N . GLY A 1 80 ? 35.654 13.634 -37.841 1.00 51.59 80 GLY A N 1
ATOM 599 C CA . GLY A 1 80 ? 35.351 12.264 -38.233 1.00 51.59 80 GLY A CA 1
ATOM 600 C C . GLY A 1 80 ? 33.858 12.205 -38.511 1.00 51.59 80 GLY A C 1
ATOM 601 O O . GLY A 1 80 ? 33.080 12.681 -37.683 1.00 51.59 80 GLY A O 1
ATOM 602 N N . ASP A 1 81 ? 33.491 11.708 -39.686 1.00 53.72 81 ASP A N 1
ATOM 603 C CA . ASP A 1 81 ? 32.117 11.376 -40.039 1.00 53.72 81 ASP A CA 1
ATOM 604 C C . ASP A 1 81 ? 31.633 10.323 -39.035 1.00 53.72 81 ASP A C 1
ATOM 606 O O . ASP A 1 81 ? 32.116 9.192 -39.020 1.00 53.72 81 ASP A O 1
ATOM 610 N N . ALA A 1 82 ? 30.797 10.766 -38.098 1.00 54.44 82 ALA A N 1
ATOM 611 C CA . ALA A 1 82 ? 30.153 9.923 -37.110 1.00 54.44 82 ALA A CA 1
ATOM 612 C C . ALA A 1 82 ? 28.807 9.504 -37.690 1.00 54.44 82 ALA A C 1
ATOM 614 O O . ALA A 1 82 ? 27.996 10.362 -38.043 1.00 54.44 82 ALA A O 1
ATOM 615 N N . ASP A 1 83 ? 28.627 8.196 -37.812 1.00 54.56 83 ASP A N 1
ATOM 616 C CA . ASP A 1 83 ? 27.372 7.563 -38.174 1.00 54.56 83 ASP A CA 1
ATOM 617 C C . ASP A 1 83 ? 26.290 7.964 -37.156 1.00 54.56 83 ASP A C 1
ATOM 619 O O . ASP A 1 83 ? 26.371 7.656 -35.965 1.00 54.56 83 ASP A O 1
ATOM 623 N N . ASP A 1 84 ? 25.322 8.730 -37.650 1.00 59.97 84 ASP A N 1
ATOM 624 C CA . ASP A 1 84 ? 24.122 9.217 -36.972 1.00 59.97 84 ASP A CA 1
ATOM 625 C C . ASP A 1 84 ? 23.090 8.078 -36.924 1.00 59.97 84 ASP A C 1
ATOM 627 O O . ASP A 1 84 ? 22.141 8.029 -37.706 1.00 59.97 84 ASP A O 1
ATOM 631 N N . GLU A 1 85 ? 23.346 7.081 -36.074 1.00 55.72 85 GLU A N 1
ATOM 632 C CA . GLU A 1 85 ? 22.424 5.972 -35.816 1.00 55.72 85 GLU A CA 1
ATOM 633 C C . GLU A 1 85 ? 21.629 6.221 -34.519 1.00 55.72 85 GLU A C 1
ATOM 635 O O . GLU A 1 85 ? 22.051 5.844 -33.429 1.00 55.72 85 GLU A O 1
ATOM 640 N N . GLY A 1 86 ? 20.446 6.830 -34.668 1.00 56.44 86 GLY A N 1
ATOM 641 C CA . GLY A 1 86 ? 19.219 6.427 -33.962 1.00 56.44 86 GLY A CA 1
ATOM 642 C C . GLY A 1 86 ? 19.012 6.857 -32.503 1.00 56.44 86 GLY A C 1
ATOM 643 O O . GLY A 1 86 ? 18.954 6.008 -31.617 1.00 56.44 86 GLY A O 1
ATOM 644 N N . GLU A 1 87 ? 18.754 8.146 -32.263 1.00 56.97 87 GLU A N 1
ATOM 645 C CA . GLU A 1 87 ? 18.167 8.673 -31.013 1.00 56.97 87 GLU A CA 1
ATOM 646 C C . GLU A 1 87 ? 16.625 8.475 -30.962 1.00 56.97 87 GLU A C 1
ATOM 648 O O . GLU A 1 87 ? 15.875 9.443 -30.907 1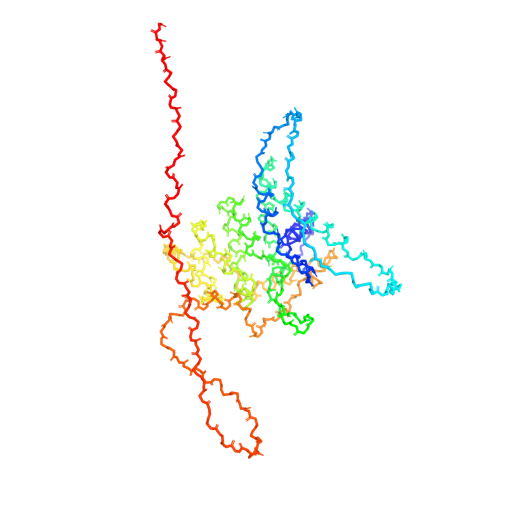.00 56.97 87 GLU A O 1
ATOM 653 N N . GLU A 1 88 ? 16.116 7.233 -31.001 1.00 57.09 88 GLU A N 1
ATOM 654 C CA . GLU A 1 88 ? 14.658 6.946 -30.899 1.00 57.09 88 GLU A CA 1
ATOM 655 C C . GLU A 1 88 ? 14.199 6.443 -29.505 1.00 57.09 88 GLU A C 1
ATOM 657 O O . GLU A 1 88 ? 13.040 6.074 -29.327 1.00 57.09 88 GLU A O 1
ATOM 662 N N . GLU A 1 89 ? 15.062 6.424 -28.478 1.00 57.03 89 GLU A N 1
ATOM 663 C CA . GLU A 1 89 ? 14.703 5.884 -27.145 1.00 57.03 89 GLU A CA 1
ATOM 664 C C . GLU A 1 89 ? 14.025 6.892 -26.188 1.00 57.03 89 GLU A C 1
ATOM 666 O O . GLU A 1 89 ? 13.534 6.494 -25.126 1.00 57.03 89 GLU A O 1
ATOM 671 N N . ASP A 1 90 ? 13.950 8.180 -26.540 1.00 61.47 90 ASP A N 1
ATOM 672 C CA . ASP A 1 90 ? 13.430 9.216 -25.632 1.00 61.47 90 ASP A CA 1
ATOM 673 C C . ASP A 1 90 ? 11.888 9.336 -25.635 1.00 61.47 90 ASP A C 1
ATOM 675 O O . ASP A 1 90 ? 11.291 9.666 -24.601 1.00 61.47 90 ASP A O 1
ATOM 679 N N . ASP A 1 91 ? 11.212 8.969 -26.729 1.00 67.31 91 ASP A N 1
ATOM 680 C CA . ASP A 1 91 ? 9.766 9.198 -26.895 1.00 67.31 91 ASP A CA 1
ATOM 681 C C . ASP A 1 91 ? 8.896 8.357 -25.930 1.00 67.31 91 ASP A C 1
ATOM 683 O O . ASP A 1 91 ? 7.895 8.841 -25.387 1.00 67.31 91 ASP A O 1
ATOM 687 N N . GLU A 1 92 ? 9.295 7.116 -25.608 1.00 70.06 92 GLU A N 1
ATOM 688 C CA . GLU A 1 92 ? 8.522 6.233 -24.709 1.00 70.06 92 GLU A CA 1
ATOM 689 C C . GLU A 1 92 ? 8.533 6.726 -23.243 1.00 70.06 92 GLU A C 1
ATOM 691 O O . GLU A 1 92 ? 7.631 6.441 -22.436 1.00 70.06 92 GLU A O 1
ATOM 696 N N . SER A 1 93 ? 9.562 7.487 -22.862 1.00 76.94 93 SER A N 1
ATOM 697 C CA . SER A 1 93 ? 9.655 8.077 -21.527 1.00 76.94 93 SER A CA 1
ATOM 698 C C . SER A 1 93 ? 8.642 9.212 -21.356 1.00 76.94 93 SER A C 1
ATOM 700 O O . SER A 1 93 ? 7.935 9.257 -20.338 1.00 76.94 93 SER A O 1
ATOM 702 N N . ASP A 1 94 ? 8.536 10.086 -22.355 1.00 80.81 94 ASP A N 1
ATOM 703 C CA . ASP A 1 94 ? 7.702 11.287 -22.314 1.00 80.81 94 ASP A CA 1
ATOM 704 C C . ASP A 1 94 ? 6.208 10.962 -22.381 1.00 80.81 94 ASP A C 1
ATOM 706 O O . ASP A 1 94 ? 5.431 11.451 -21.548 1.00 80.81 94 ASP A O 1
ATOM 710 N N . GLU A 1 95 ? 5.798 10.057 -23.276 1.00 82.50 95 GLU A N 1
ATOM 711 C CA . GLU A 1 95 ? 4.405 9.596 -23.363 1.00 82.50 95 GLU A CA 1
ATOM 712 C C . GLU A 1 95 ? 3.909 9.040 -22.029 1.00 82.50 95 GLU A C 1
ATOM 714 O O . GLU A 1 95 ? 2.790 9.295 -21.567 1.00 82.50 95 GLU A O 1
ATOM 719 N N . ALA A 1 96 ? 4.770 8.296 -21.349 1.00 78.44 96 ALA A N 1
ATOM 720 C CA . ALA A 1 96 ? 4.390 7.697 -20.098 1.00 78.44 96 ALA A CA 1
ATOM 721 C C . ALA A 1 96 ? 4.409 8.661 -18.908 1.00 78.44 96 ALA A C 1
ATOM 723 O O . ALA A 1 96 ? 3.650 8.449 -17.956 1.00 78.44 96 ALA A O 1
ATOM 724 N N . MET A 1 97 ? 5.245 9.703 -18.935 1.00 80.00 97 MET A N 1
ATOM 725 C CA . MET A 1 97 ? 5.140 10.804 -17.975 1.00 80.00 97 MET A CA 1
ATOM 726 C C . MET A 1 97 ? 3.816 11.547 -18.157 1.00 80.00 97 MET A C 1
ATOM 728 O O . MET A 1 97 ? 3.126 11.806 -17.167 1.00 80.00 97 MET A O 1
ATOM 732 N N . ALA A 1 98 ? 3.412 11.807 -19.403 1.00 85.81 98 ALA A N 1
ATOM 733 C CA . ALA A 1 98 ? 2.111 12.396 -19.706 1.00 85.81 98 ALA A CA 1
ATOM 734 C C . ALA A 1 98 ? 0.961 11.506 -19.202 1.00 85.81 98 ALA A C 1
ATOM 736 O O . ALA A 1 98 ? 0.037 11.992 -18.545 1.00 85.81 98 ALA A O 1
ATOM 737 N N . MET A 1 99 ? 1.049 10.187 -19.401 1.00 85.44 99 MET A N 1
ATOM 738 C CA . MET A 1 99 ? 0.058 9.245 -18.878 1.00 85.44 99 MET A CA 1
ATOM 739 C C . MET A 1 99 ? -0.010 9.259 -17.343 1.00 85.44 99 MET A C 1
ATOM 741 O O . MET A 1 99 ? -1.104 9.339 -16.785 1.00 85.44 99 MET A O 1
ATOM 745 N N . ALA A 1 100 ? 1.124 9.238 -16.637 1.00 82.50 100 ALA A N 1
ATOM 746 C CA . ALA A 1 100 ? 1.140 9.312 -15.172 1.00 82.50 100 ALA A CA 1
ATOM 747 C C . ALA A 1 100 ? 0.532 10.630 -14.651 1.00 82.50 100 ALA A C 1
ATOM 749 O O . ALA A 1 100 ? -0.220 10.627 -13.667 1.00 82.50 100 ALA A O 1
ATOM 750 N N . ALA A 1 101 ? 0.793 11.748 -15.339 1.00 85.31 101 ALA A N 1
ATOM 751 C CA . ALA A 1 101 ? 0.189 13.042 -15.035 1.00 85.31 101 ALA A CA 1
ATOM 752 C C . ALA A 1 101 ? -1.335 13.022 -15.240 1.00 85.31 101 ALA A C 1
ATOM 754 O O . ALA A 1 101 ? -2.078 13.448 -14.351 1.00 85.31 101 ALA A O 1
ATOM 755 N N . HIS A 1 102 ? -1.817 12.454 -16.350 1.00 88.12 102 HIS A N 1
ATOM 756 C CA . HIS A 1 102 ? -3.249 12.293 -16.618 1.00 88.12 102 HIS A CA 1
ATOM 757 C C . HIS A 1 102 ? -3.940 11.405 -15.579 1.00 88.12 102 HIS A C 1
ATOM 759 O O . HIS A 1 102 ? -5.015 11.756 -15.090 1.00 88.12 102 HIS A O 1
ATOM 765 N N . LEU A 1 103 ? -3.322 10.291 -15.176 1.00 89.38 103 LEU A N 1
ATOM 766 C CA . LEU A 1 103 ? -3.868 9.422 -14.129 1.00 89.38 103 LEU A CA 1
ATOM 767 C C . LEU A 1 103 ? -3.925 10.144 -12.782 1.00 89.38 103 LEU A C 1
ATOM 769 O O . LEU A 1 103 ? -4.945 10.104 -12.093 1.00 89.38 103 LEU A O 1
ATOM 773 N N . THR A 1 104 ? -2.874 10.880 -12.428 1.00 84.75 104 THR A N 1
ATOM 774 C CA . THR A 1 104 ? -2.863 11.702 -11.212 1.00 84.75 104 THR A CA 1
ATOM 775 C C . THR A 1 104 ? -3.969 12.760 -11.247 1.00 84.75 104 THR A C 1
ATOM 777 O O . THR A 1 104 ? -4.667 12.969 -10.251 1.00 84.75 104 THR A O 1
ATOM 780 N N . GLN A 1 105 ? -4.185 13.410 -12.393 1.00 88.38 105 GLN A N 1
ATOM 781 C CA . GLN A 1 105 ? -5.279 14.361 -12.582 1.00 88.38 105 GLN A CA 1
ATOM 782 C C . GLN A 1 105 ? -6.650 13.684 -12.449 1.00 88.38 105 GLN A C 1
ATOM 784 O O . GLN A 1 105 ? -7.518 14.209 -11.750 1.00 88.38 105 GLN A O 1
ATOM 789 N N . PHE A 1 106 ? -6.834 12.502 -13.037 1.00 89.50 106 PHE A N 1
ATOM 790 C CA . PHE A 1 106 ? -8.055 11.711 -12.898 1.00 89.50 106 PHE A CA 1
ATOM 791 C C . PHE A 1 106 ? -8.371 11.425 -11.422 1.00 89.50 106 PHE A C 1
ATOM 793 O O . PHE A 1 106 ? -9.451 11.779 -10.942 1.00 89.50 106 PHE A O 1
ATOM 800 N N . PHE A 1 107 ? -7.411 10.893 -10.659 1.00 88.56 107 PHE A N 1
ATOM 801 C CA . PH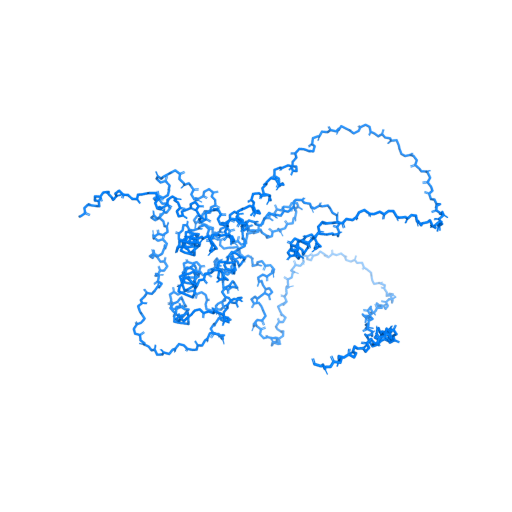E A 1 107 ? -7.610 10.616 -9.233 1.00 88.56 107 PHE A CA 1
ATOM 802 C C . PHE A 1 107 ? -7.798 11.885 -8.387 1.00 88.56 107 PHE A C 1
ATOM 804 O O . PHE A 1 107 ? -8.470 11.837 -7.357 1.00 88.56 107 PHE A O 1
ATOM 811 N N . ASN A 1 108 ? -7.255 13.032 -8.807 1.00 86.69 108 ASN A N 1
ATOM 812 C CA . ASN A 1 108 ? -7.513 14.325 -8.163 1.00 86.69 108 ASN A CA 1
ATOM 813 C C . ASN A 1 108 ? -8.953 14.809 -8.360 1.00 86.69 108 ASN A C 1
ATOM 815 O O . ASN A 1 108 ? -9.509 15.473 -7.481 1.00 86.69 108 ASN A O 1
ATOM 819 N N . LEU A 1 109 ? -9.546 14.501 -9.512 1.00 88.12 109 LEU A N 1
ATOM 820 C CA . LEU A 1 109 ? -10.917 14.874 -9.831 1.00 88.12 109 LEU A CA 1
ATOM 821 C C . LEU A 1 109 ? -11.927 13.931 -9.181 1.00 88.12 109 LEU A C 1
ATOM 823 O O . LEU A 1 109 ? -13.002 14.398 -8.817 1.00 88.12 109 LEU A O 1
ATOM 827 N N . LEU A 1 110 ? -11.586 12.653 -8.967 1.00 85.88 110 LEU A N 1
ATOM 828 C CA . LEU A 1 110 ? -12.519 11.652 -8.436 1.00 85.88 110 LEU A CA 1
ATOM 829 C C . LEU A 1 110 ? -13.297 12.110 -7.186 1.00 85.88 110 LEU A C 1
ATOM 831 O O . LEU A 1 110 ? -14.524 12.050 -7.228 1.00 85.88 110 LEU A O 1
ATOM 835 N N . PRO A 1 111 ? -12.671 12.618 -6.104 1.00 83.31 111 PRO A N 1
ATOM 836 C CA . PRO A 1 111 ? -13.402 13.076 -4.918 1.00 83.31 111 PRO A CA 1
ATOM 837 C C . PRO A 1 111 ? -14.274 14.317 -5.158 1.00 83.31 111 PRO A C 1
ATOM 839 O O . PRO A 1 111 ? -15.141 14.614 -4.343 1.00 83.31 111 PRO A O 1
ATOM 842 N N . ARG A 1 112 ? -14.017 15.058 -6.244 1.00 85.94 112 ARG A N 1
ATOM 843 C CA . ARG A 1 112 ? -14.713 16.298 -6.617 1.00 85.94 112 ARG A CA 1
ATOM 844 C C . ARG A 1 112 ? -15.861 16.063 -7.597 1.00 85.94 112 ARG A C 1
ATOM 846 O O . ARG A 1 112 ? -16.648 16.980 -7.818 1.00 85.94 112 ARG A O 1
ATOM 853 N N . LEU A 1 113 ? -15.943 14.879 -8.209 1.00 81.56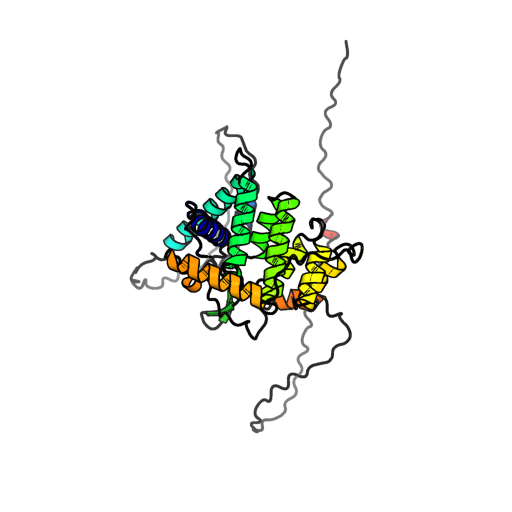 113 LEU A N 1
ATOM 854 C CA . LEU A 1 113 ? -17.007 14.566 -9.154 1.00 81.56 113 LEU A CA 1
ATOM 855 C C . LEU A 1 113 ? -18.373 14.605 -8.452 1.00 81.56 113 LEU A C 1
ATOM 857 O O . LEU A 1 113 ? -18.497 14.116 -7.325 1.00 81.56 113 LEU A O 1
ATOM 861 N N . PRO A 1 114 ? -19.410 15.157 -9.108 1.00 73.56 114 PRO A N 1
ATOM 862 C CA . PRO A 1 114 ? -20.754 15.168 -8.553 1.00 73.56 114 PRO A CA 1
ATOM 863 C C . PRO A 1 114 ? -21.233 13.728 -8.339 1.00 73.56 114 PRO A C 1
ATOM 865 O O . PRO A 1 114 ? -21.256 12.914 -9.260 1.00 73.56 114 PRO A O 1
ATOM 868 N N . GLY A 1 115 ? -21.603 13.410 -7.100 1.00 77.31 115 GLY A N 1
ATOM 869 C CA . GLY A 1 115 ? -22.026 12.073 -6.696 1.00 77.31 115 GLY A CA 1
ATOM 870 C C . GLY A 1 115 ? -21.350 11.619 -5.406 1.00 77.31 115 GLY A C 1
ATOM 871 O O . GLY A 1 115 ? -20.396 12.218 -4.923 1.00 77.31 115 GLY A O 1
ATOM 872 N N . LYS A 1 116 ? -21.857 10.534 -4.816 1.00 81.19 116 LYS A N 1
ATOM 873 C CA . LYS A 1 116 ? -21.346 9.993 -3.542 1.00 81.19 116 LYS A CA 1
ATOM 874 C C . LYS A 1 116 ? -20.265 8.920 -3.731 1.00 81.19 116 LYS A C 1
ATOM 876 O O . LYS A 1 116 ? -19.894 8.261 -2.767 1.00 81.19 116 LYS A O 1
ATOM 881 N N . HIS A 1 117 ? -19.777 8.721 -4.959 1.00 86.62 117 HIS A N 1
ATOM 882 C CA . HIS A 1 117 ? -18.963 7.554 -5.330 1.00 86.62 117 HIS A CA 1
ATOM 883 C C . HIS A 1 117 ? -17.461 7.838 -5.461 1.00 86.62 117 HIS A C 1
ATOM 885 O O . HIS A 1 117 ? -16.673 6.905 -5.351 1.00 86.62 117 HIS A O 1
ATOM 891 N N . GLY A 1 118 ? -17.047 9.101 -5.610 1.00 90.56 118 GLY A N 1
ATOM 892 C CA . GLY A 1 118 ? -15.642 9.489 -5.794 1.00 90.56 118 GLY A CA 1
ATOM 893 C C . GLY A 1 118 ? -14.694 8.980 -4.706 1.00 90.56 118 GLY A C 1
ATOM 894 O O . GLY A 1 118 ? -13.767 8.217 -4.977 1.00 90.56 118 GLY A O 1
ATOM 895 N N . ALA A 1 119 ? -14.953 9.365 -3.454 1.00 90.62 119 ALA A N 1
ATOM 896 C CA . ALA A 1 119 ? -14.163 8.916 -2.307 1.00 90.62 119 ALA A CA 1
ATOM 897 C C . ALA A 1 119 ? -14.217 7.384 -2.098 1.00 90.62 119 ALA A C 1
ATOM 899 O O . ALA A 1 119 ? -13.156 6.783 -1.927 1.00 90.62 119 ALA A O 1
ATOM 900 N N . PRO A 1 120 ? -15.386 6.711 -2.173 1.00 92.31 120 PRO A N 1
ATOM 901 C CA . PRO A 1 120 ? -15.436 5.250 -2.166 1.00 92.31 120 PRO A CA 1
ATOM 902 C C . PRO A 1 120 ? -14.566 4.584 -3.237 1.00 92.31 120 PRO A C 1
ATOM 904 O O . PRO A 1 120 ? -13.861 3.635 -2.913 1.00 92.31 120 PRO A O 1
ATOM 907 N N . MET A 1 121 ? -14.560 5.080 -4.480 1.00 92.25 121 MET A N 1
ATOM 908 C CA . MET A 1 121 ? -13.723 4.514 -5.548 1.00 92.25 121 MET A CA 1
ATOM 909 C C . MET A 1 121 ? -12.229 4.657 -5.248 1.00 92.25 121 MET A C 1
ATOM 911 O O . MET A 1 121 ? -11.479 3.709 -5.455 1.00 92.25 121 MET A O 1
ATOM 915 N N . LEU A 1 122 ? -11.795 5.802 -4.710 1.00 92.69 122 LEU A N 1
ATOM 916 C CA . LEU A 1 122 ? -10.401 5.989 -4.302 1.00 92.69 122 LEU A CA 1
ATOM 917 C C . LEU A 1 122 ? -10.016 5.055 -3.140 1.00 92.69 122 LEU A C 1
ATOM 919 O O . LEU A 1 122 ? -8.937 4.469 -3.168 1.00 92.69 122 LEU A O 1
ATOM 923 N N . SER A 1 123 ? -10.900 4.858 -2.154 1.00 94.62 123 SER A N 1
ATOM 924 C CA . SER A 1 123 ? -10.684 3.874 -1.076 1.00 94.62 123 SER A CA 1
ATOM 925 C C . SER A 1 123 ? -10.566 2.453 -1.632 1.00 94.62 123 SER A C 1
ATOM 927 O O . SER A 1 123 ? -9.633 1.736 -1.280 1.00 94.62 123 SER A O 1
ATOM 929 N N . LEU A 1 124 ? -11.467 2.065 -2.544 1.00 93.75 124 LEU A N 1
ATOM 930 C CA . LEU A 1 124 ? -11.456 0.752 -3.196 1.00 93.75 124 LEU A CA 1
ATOM 931 C C . LEU A 1 124 ? -10.190 0.528 -4.028 1.00 93.75 124 LEU A C 1
ATOM 933 O O . LEU A 1 124 ? -9.662 -0.582 -4.034 1.00 93.75 124 LEU A O 1
ATOM 937 N N . ALA A 1 125 ? -9.677 1.568 -4.691 1.00 94.62 125 ALA A N 1
ATOM 938 C CA . ALA A 1 125 ? -8.417 1.503 -5.421 1.00 94.62 125 ALA A CA 1
ATOM 939 C C . ALA A 1 125 ? -7.244 1.197 -4.474 1.00 94.62 125 ALA A C 1
ATOM 941 O O . ALA A 1 125 ? -6.467 0.286 -4.740 1.00 94.62 125 ALA A O 1
ATOM 942 N N . VAL A 1 126 ? -7.139 1.892 -3.335 1.00 96.12 126 VAL A N 1
ATOM 943 C CA . VAL A 1 126 ? -6.083 1.634 -2.335 1.00 96.12 126 VAL A CA 1
ATOM 944 C C . VAL A 1 126 ? -6.220 0.240 -1.713 1.00 96.12 126 VAL A C 1
ATOM 946 O O . VAL A 1 126 ? -5.224 -0.468 -1.570 1.00 96.12 126 VAL A O 1
ATOM 949 N N . GLU A 1 127 ? -7.445 -0.174 -1.381 1.00 95.69 127 GLU A N 1
ATOM 950 C CA . GLU A 1 127 ? -7.748 -1.528 -0.896 1.00 95.69 127 GLU A CA 1
ATOM 951 C C . GLU A 1 127 ? -7.305 -2.583 -1.904 1.00 95.69 127 GLU A C 1
ATOM 953 O O . GLU A 1 127 ? -6.614 -3.529 -1.544 1.00 95.69 127 GLU A O 1
ATOM 958 N N . SER A 1 128 ? -7.601 -2.365 -3.184 1.00 95.56 128 SER A N 1
ATOM 959 C CA . SER A 1 128 ? -7.161 -3.231 -4.272 1.00 95.56 128 SER A CA 1
ATOM 960 C C . SER A 1 128 ? -5.643 -3.394 -4.309 1.00 95.56 128 SER A C 1
ATOM 962 O O . SER A 1 128 ? -5.154 -4.519 -4.405 1.00 95.56 128 SER A O 1
ATOM 964 N N . VAL A 1 129 ? -4.877 -2.304 -4.164 1.00 96.69 129 VAL A N 1
ATOM 965 C CA . VAL A 1 129 ? -3.403 -2.366 -4.142 1.00 96.69 129 VAL A CA 1
ATOM 966 C C . VAL A 1 129 ? -2.891 -3.215 -2.974 1.00 96.69 129 VAL A C 1
ATOM 968 O O . VAL A 1 129 ? -1.940 -3.983 -3.138 1.00 96.69 129 VAL A O 1
ATOM 971 N N . ALA A 1 130 ? -3.518 -3.098 -1.802 1.00 96.62 130 ALA A N 1
ATOM 972 C CA . ALA A 1 130 ? -3.152 -3.873 -0.621 1.00 96.62 130 ALA A CA 1
ATOM 973 C C . ALA A 1 130 ? -3.546 -5.355 -0.754 1.00 96.62 130 ALA A C 1
ATOM 975 O O . ALA A 1 130 ? -2.723 -6.238 -0.526 1.00 96.62 130 ALA A O 1
ATOM 976 N N . GLU A 1 131 ? -4.785 -5.628 -1.153 1.00 95.56 131 GLU A N 1
ATOM 977 C CA . GLU A 1 131 ? -5.388 -6.963 -1.143 1.00 95.56 131 GLU A CA 1
ATOM 978 C C . GLU A 1 131 ? -4.978 -7.832 -2.342 1.00 95.56 131 GLU A C 1
ATOM 980 O O . GLU A 1 131 ? -5.021 -9.052 -2.243 1.00 95.56 131 GLU A O 1
ATOM 985 N N . SER A 1 132 ? -4.579 -7.238 -3.473 1.00 95.62 132 SER A N 1
ATOM 986 C CA . SER A 1 132 ? -4.033 -7.976 -4.631 1.00 95.62 132 SER A CA 1
ATOM 987 C C . SER A 1 132 ? -2.528 -8.242 -4.531 1.00 95.62 132 SER A C 1
ATOM 989 O O . SER A 1 132 ? -1.955 -8.924 -5.379 1.00 95.62 132 SER A O 1
ATOM 991 N N . GLY A 1 133 ? -1.862 -7.656 -3.533 1.00 96.06 133 GLY A N 1
ATOM 992 C CA . GLY A 1 133 ? -0.416 -7.753 -3.377 1.00 96.06 133 GLY A CA 1
ATOM 993 C C . GLY A 1 133 ? 0.406 -6.795 -4.245 1.00 96.06 133 GLY A C 1
ATOM 994 O O . GLY A 1 133 ? 1.635 -6.811 -4.141 1.00 96.06 133 GLY A O 1
ATOM 995 N N . LEU A 1 134 ? -0.232 -5.923 -5.042 1.00 96.25 134 LEU A N 1
ATOM 996 C CA . LEU A 1 134 ? 0.439 -4.901 -5.865 1.00 96.25 134 LEU A CA 1
ATOM 997 C C . LEU A 1 134 ? 1.350 -3.971 -5.051 1.00 96.25 134 LEU A C 1
ATOM 999 O O . LEU A 1 134 ? 2.336 -3.458 -5.584 1.00 96.25 134 LEU A O 1
ATOM 1003 N N . TRP A 1 135 ? 1.068 -3.788 -3.757 1.00 97.31 135 TRP A N 1
ATOM 1004 C CA . TRP A 1 135 ? 1.911 -3.024 -2.833 1.00 97.31 135 TRP A CA 1
ATOM 1005 C C . TRP A 1 135 ? 3.379 -3.486 -2.820 1.00 97.31 135 TRP A C 1
ATOM 1007 O O . TRP A 1 135 ? 4.263 -2.671 -2.559 1.00 97.31 135 TRP A O 1
ATOM 1017 N N . ARG A 1 136 ? 3.671 -4.747 -3.176 1.00 96.81 136 ARG A N 1
ATOM 1018 C CA . ARG A 1 136 ? 5.043 -5.267 -3.299 1.00 96.81 136 ARG A CA 1
ATOM 1019 C C . ARG A 1 136 ? 5.894 -4.499 -4.316 1.00 96.81 136 ARG A C 1
ATOM 1021 O O . ARG A 1 136 ? 7.102 -4.402 -4.133 1.00 96.81 136 ARG A O 1
ATOM 1028 N N . ARG A 1 137 ? 5.292 -3.841 -5.317 1.00 95.62 137 ARG A N 1
ATOM 1029 C CA . ARG A 1 137 ? 6.023 -2.940 -6.235 1.00 95.62 137 ARG A CA 1
ATOM 1030 C C . ARG A 1 137 ? 6.598 -1.702 -5.539 1.00 95.62 137 ARG A C 1
ATOM 1032 O O . ARG A 1 137 ? 7.474 -1.058 -6.110 1.00 95.62 137 ARG A O 1
ATOM 1039 N N . ALA A 1 138 ? 6.133 -1.347 -4.342 1.00 96.50 138 ALA A N 1
ATOM 1040 C CA . ALA A 1 138 ? 6.708 -0.252 -3.563 1.00 96.50 138 ALA A CA 1
ATOM 1041 C C . ALA A 1 138 ? 7.966 -0.656 -2.779 1.00 96.50 138 ALA A C 1
ATOM 1043 O O . ALA A 1 138 ? 8.676 0.228 -2.292 1.00 96.50 138 ALA A O 1
ATOM 1044 N N . VAL A 1 139 ? 8.259 -1.958 -2.659 1.00 96.62 139 VAL A N 1
ATOM 1045 C CA . VAL A 1 139 ? 9.465 -2.456 -1.986 1.00 96.62 139 VAL A CA 1
ATOM 1046 C C . VAL A 1 139 ? 10.697 -1.962 -2.743 1.00 96.62 139 VAL A C 1
ATOM 1048 O O . VAL A 1 139 ? 10.822 -2.144 -3.955 1.00 96.62 139 VAL A O 1
ATOM 1051 N N . MET A 1 140 ? 11.613 -1.312 -2.026 1.00 94.94 140 MET A N 1
ATOM 1052 C CA . MET A 1 140 ? 12.899 -0.909 -2.584 1.00 94.94 140 MET A CA 1
ATOM 1053 C C . MET A 1 140 ? 13.829 -2.108 -2.749 1.00 94.94 140 MET A C 1
ATOM 1055 O O . MET A 1 140 ? 14.297 -2.676 -1.767 1.00 94.94 140 MET A O 1
ATOM 1059 N N . MET A 1 141 ? 14.155 -2.425 -3.998 1.00 94.25 141 MET A N 1
ATOM 1060 C CA . MET A 1 141 ? 15.044 -3.516 -4.375 1.00 94.25 141 MET A CA 1
ATOM 1061 C C . MET A 1 141 ? 16.377 -2.974 -4.906 1.00 94.25 141 MET A C 1
ATOM 1063 O O . MET A 1 141 ? 16.392 -1.969 -5.632 1.00 94.25 141 MET A O 1
ATOM 1067 N N . PRO A 1 142 ? 17.512 -3.610 -4.571 1.00 94.56 142 PRO A N 1
ATOM 1068 C CA . PRO A 1 142 ? 18.796 -3.253 -5.148 1.00 94.56 142 PRO A CA 1
ATOM 1069 C C . PRO A 1 142 ? 18.858 -3.756 -6.596 1.00 94.56 142 PRO A C 1
ATOM 1071 O O . PRO A 1 142 ? 18.566 -4.914 -6.876 1.00 94.56 142 PRO A O 1
ATOM 1074 N N . ARG A 1 143 ? 19.261 -2.893 -7.530 1.00 91.81 143 ARG A N 1
ATOM 1075 C CA . ARG A 1 143 ? 19.611 -3.270 -8.904 1.00 91.81 143 ARG A CA 1
ATOM 1076 C C . ARG A 1 143 ? 21.031 -2.837 -9.214 1.00 91.81 143 ARG A C 1
ATOM 1078 O O . ARG A 1 143 ? 21.427 -1.721 -8.882 1.00 91.81 143 ARG A O 1
ATOM 1085 N N . PHE A 1 144 ? 21.784 -3.711 -9.864 1.00 91.00 144 PHE A N 1
ATOM 1086 C CA . PHE A 1 144 ? 23.135 -3.412 -10.314 1.00 91.00 144 PHE A CA 1
ATOM 1087 C C . PHE A 1 144 ? 23.072 -2.830 -11.727 1.00 91.00 144 PHE A C 1
ATOM 1089 O O . PHE A 1 144 ? 22.679 -3.519 -12.662 1.00 91.00 144 PHE A O 1
ATOM 1096 N N . ILE A 1 145 ? 23.390 -1.543 -11.868 1.00 91.06 145 ILE A N 1
ATOM 1097 C CA . ILE A 1 145 ? 23.329 -0.820 -13.145 1.00 91.06 145 ILE A CA 1
ATOM 1098 C C . ILE A 1 145 ? 24.655 -0.085 -13.313 1.00 91.06 145 ILE A C 1
ATOM 1100 O O . ILE A 1 145 ? 25.004 0.748 -12.476 1.00 91.06 145 ILE A O 1
ATOM 1104 N N . GLY A 1 146 ? 25.405 -0.409 -14.371 1.00 90.31 146 GLY A N 1
ATOM 1105 C CA . GLY A 1 146 ? 26.669 0.265 -14.690 1.00 90.31 146 GLY A CA 1
ATOM 1106 C C . GLY A 1 146 ? 27.708 0.209 -13.563 1.00 90.31 146 GLY A C 1
ATOM 1107 O O . GLY A 1 146 ? 28.327 1.219 -13.247 1.00 90.31 146 GLY A O 1
ATOM 1108 N N . GLY A 1 147 ? 27.857 -0.936 -12.889 1.00 92.44 147 GLY A N 1
ATOM 1109 C CA . GLY A 1 147 ? 28.838 -1.081 -11.806 1.00 92.44 147 GLY A CA 1
ATOM 1110 C C . GLY A 1 147 ? 28.388 -0.551 -10.438 1.00 92.44 147 GLY A C 1
ATOM 1111 O O . GLY A 1 147 ? 29.118 -0.698 -9.459 1.00 92.44 147 GLY A O 1
ATOM 1112 N N . GLN A 1 148 ? 27.205 0.065 -10.338 1.00 90.81 148 GLN A N 1
ATOM 1113 C CA . GLN A 1 148 ? 26.703 0.666 -9.102 1.00 90.81 148 GLN A CA 1
ATOM 1114 C C . GLN A 1 148 ? 25.394 0.019 -8.641 1.00 90.81 148 GLN A C 1
ATOM 1116 O O . GLN A 1 148 ? 24.462 -0.181 -9.423 1.00 90.81 148 GLN A O 1
ATOM 1121 N N . THR A 1 149 ? 25.287 -0.244 -7.335 1.00 92.06 149 THR A N 1
ATOM 1122 C CA . THR A 1 149 ? 24.031 -0.681 -6.712 1.00 92.06 149 THR A CA 1
ATOM 1123 C C . THR A 1 149 ? 23.094 0.508 -6.541 1.00 92.06 149 THR A C 1
ATOM 1125 O O . THR A 1 149 ? 23.327 1.405 -5.729 1.00 92.06 149 THR A O 1
ATOM 1128 N N . ARG A 1 150 ? 21.992 0.499 -7.287 1.00 91.50 150 ARG A N 1
ATOM 1129 C CA . ARG A 1 150 ? 20.923 1.492 -7.223 1.00 91.50 150 ARG A CA 1
ATOM 1130 C C . ARG A 1 150 ? 19.684 0.876 -6.583 1.00 91.50 150 ARG A C 1
ATOM 1132 O O . ARG A 1 150 ? 19.186 -0.144 -7.036 1.00 91.50 150 ARG A O 1
ATOM 1139 N N . TRP A 1 151 ? 19.151 1.534 -5.561 1.00 92.44 151 TRP A N 1
ATOM 1140 C CA . TRP A 1 151 ? 17.879 1.153 -4.945 1.00 92.44 151 TRP A CA 1
ATOM 1141 C C . TRP A 1 151 ? 16.722 1.697 -5.774 1.00 92.44 151 TRP A C 1
ATOM 1143 O O . TRP A 1 151 ? 16.685 2.902 -6.051 1.00 92.44 151 TRP A O 1
ATOM 1153 N N . LEU A 1 152 ? 15.822 0.815 -6.197 1.00 92.31 152 LEU A N 1
ATOM 1154 C CA . LEU A 1 152 ? 14.707 1.108 -7.092 1.00 92.31 152 LEU A CA 1
ATOM 1155 C C . LEU A 1 152 ? 13.412 0.510 -6.553 1.00 92.31 152 LEU A C 1
ATOM 1157 O O . LEU A 1 152 ? 13.425 -0.537 -5.918 1.00 92.31 152 LEU A O 1
ATOM 1161 N N . ARG A 1 153 ? 12.292 1.163 -6.850 1.00 93.75 153 ARG A N 1
ATOM 1162 C CA . ARG A 1 153 ? 10.935 0.667 -6.600 1.00 93.75 153 ARG A CA 1
ATOM 1163 C C . ARG A 1 153 ? 10.044 1.052 -7.772 1.00 93.75 153 ARG A C 1
ATOM 1165 O O . ARG A 1 153 ? 10.348 2.012 -8.475 1.00 93.75 153 ARG A O 1
ATOM 1172 N N . GLY A 1 154 ? 8.958 0.319 -7.975 1.00 92.06 154 GLY A N 1
ATOM 1173 C CA . GLY A 1 154 ? 7.985 0.605 -9.026 1.00 92.06 154 GLY A CA 1
ATOM 1174 C C . GLY A 1 154 ? 7.188 1.880 -8.753 1.00 92.06 154 GLY A C 1
ATOM 1175 O O . GLY A 1 154 ? 7.004 2.686 -9.657 1.00 92.06 154 GLY A O 1
ATOM 1176 N N . PHE A 1 155 ? 6.760 2.102 -7.509 1.00 94.81 155 PHE A N 1
ATOM 1177 C CA . PHE A 1 155 ? 5.995 3.292 -7.121 1.00 94.81 155 PHE A CA 1
ATOM 1178 C C . PHE A 1 155 ? 6.266 3.704 -5.669 1.00 94.81 155 PHE A C 1
ATOM 1180 O O . PHE A 1 155 ? 6.862 2.956 -4.896 1.00 94.81 155 PHE A O 1
ATOM 1187 N N . SER A 1 156 ? 5.833 4.909 -5.292 1.00 95.00 156 SER A N 1
ATOM 1188 C CA . SER A 1 156 ? 5.967 5.428 -3.925 1.00 95.00 156 SER A CA 1
ATOM 1189 C C . SER A 1 156 ? 4.715 5.159 -3.089 1.00 95.00 156 SER A C 1
ATOM 1191 O O . SER A 1 156 ? 3.730 5.892 -3.206 1.00 95.00 156 SER A O 1
ATOM 1193 N N . TRP A 1 157 ? 4.759 4.160 -2.198 1.00 96.81 157 TRP A N 1
ATOM 1194 C CA . TRP A 1 157 ? 3.674 3.934 -1.234 1.00 96.81 157 TRP A CA 1
ATOM 1195 C C . TRP A 1 157 ? 3.395 5.158 -0.345 1.00 96.81 157 TRP A C 1
ATOM 1197 O O . TRP A 1 157 ? 2.226 5.525 -0.229 1.00 96.81 157 TRP A O 1
ATOM 1207 N N . PRO A 1 158 ? 4.403 5.863 0.220 1.00 96.81 158 PRO A N 1
ATOM 1208 C CA . PRO A 1 158 ? 4.143 7.080 0.988 1.00 96.81 158 PRO A CA 1
ATOM 1209 C C . PRO A 1 158 ? 3.391 8.154 0.202 1.00 96.81 158 PRO A C 1
ATOM 1211 O O . PRO A 1 158 ? 2.451 8.740 0.730 1.00 96.81 158 PRO A O 1
ATOM 1214 N N . SER A 1 159 ? 3.755 8.383 -1.064 1.00 95.19 159 SER A N 1
ATOM 1215 C CA . SER A 1 159 ? 3.089 9.389 -1.901 1.00 95.19 159 SER A CA 1
ATOM 1216 C C . SER A 1 159 ? 1.636 9.009 -2.195 1.00 95.19 159 SER A C 1
ATOM 1218 O O . SER A 1 159 ? 0.752 9.844 -2.027 1.00 95.19 159 SER A O 1
ATOM 1220 N N . LEU A 1 160 ? 1.386 7.747 -2.562 1.00 96.69 160 LEU A N 1
ATOM 1221 C CA . LEU A 1 160 ? 0.038 7.228 -2.813 1.00 96.69 160 LEU A CA 1
ATOM 1222 C C . LEU A 1 160 ? -0.833 7.306 -1.551 1.00 96.69 160 LEU A C 1
ATOM 1224 O O . LEU A 1 160 ? -1.975 7.764 -1.608 1.00 96.69 160 LEU A O 1
ATOM 1228 N N . PHE A 1 161 ? -0.293 6.891 -0.402 1.00 97.56 161 PHE A N 1
ATOM 1229 C CA . PHE A 1 161 ? -1.031 6.870 0.858 1.00 97.56 161 PHE A CA 1
ATOM 1230 C C . PHE A 1 161 ? -1.397 8.278 1.336 1.00 97.56 161 PHE A C 1
ATOM 1232 O O . PHE A 1 161 ? -2.558 8.516 1.661 1.00 97.56 161 PHE A O 1
ATOM 1239 N N . VAL A 1 162 ? -0.442 9.219 1.343 1.00 96.88 162 VAL A N 1
ATOM 1240 C CA . VAL A 1 162 ? -0.693 10.625 1.714 1.00 96.88 162 VAL A CA 1
ATOM 1241 C C . VAL A 1 162 ? -1.739 11.238 0.787 1.00 96.88 162 VAL A C 1
ATOM 1243 O O . VAL A 1 162 ? -2.719 11.811 1.261 1.00 96.88 162 VAL A O 1
ATOM 1246 N N . PHE A 1 163 ? -1.592 11.029 -0.525 1.00 95.88 163 PHE A N 1
ATOM 1247 C CA . PHE A 1 163 ? -2.545 11.511 -1.517 1.00 95.88 163 PHE A CA 1
ATOM 1248 C C . PHE A 1 163 ? -3.976 11.037 -1.233 1.00 95.88 163 PHE A C 1
ATOM 1250 O O . PHE A 1 163 ? -4.908 11.849 -1.235 1.00 95.88 163 PHE A O 1
ATOM 1257 N N . ALA A 1 164 ? -4.150 9.735 -0.983 1.00 96.06 164 ALA A N 1
ATOM 1258 C CA . ALA A 1 164 ? -5.452 9.160 -0.676 1.00 96.06 164 ALA A CA 1
ATOM 1259 C C . ALA A 1 164 ? -5.982 9.673 0.668 1.00 96.06 164 ALA A C 1
ATOM 1261 O O . ALA A 1 164 ? -7.144 10.059 0.768 1.00 96.06 164 ALA A O 1
ATOM 1262 N N . HIS A 1 165 ? -5.129 9.746 1.690 1.00 97.19 165 HIS A N 1
ATOM 1263 C CA . HIS A 1 165 ? -5.499 10.209 3.022 1.00 97.19 165 HIS A CA 1
ATOM 1264 C C . HIS A 1 165 ? -6.069 11.632 3.014 1.00 97.19 165 HIS A C 1
ATOM 1266 O O . HIS A 1 165 ? -7.132 11.875 3.583 1.00 97.19 165 HIS A O 1
ATOM 1272 N N . GLU A 1 166 ? -5.413 12.564 2.323 1.00 96.19 166 GLU A N 1
ATOM 1273 C CA . GLU A 1 166 ? -5.859 13.959 2.205 1.00 96.19 166 GLU A CA 1
ATOM 1274 C C . GLU A 1 166 ? -7.244 14.091 1.556 1.00 96.19 166 GLU A C 1
ATOM 1276 O O . GLU A 1 166 ? -8.023 14.971 1.916 1.00 96.19 166 GLU A O 1
ATOM 1281 N N . ARG A 1 167 ? -7.561 13.201 0.611 1.00 94.50 167 ARG A N 1
ATOM 1282 C CA . ARG A 1 167 ? -8.760 13.268 -0.241 1.00 94.50 167 ARG A CA 1
ATOM 1283 C C . ARG A 1 167 ? -9.945 12.466 0.281 1.00 94.50 167 ARG A C 1
ATOM 1285 O O . ARG A 1 167 ? -11.060 12.638 -0.209 1.00 94.50 167 ARG A O 1
ATOM 1292 N N . LEU A 1 168 ? -9.718 11.584 1.249 1.00 95.06 168 LEU A N 1
ATOM 1293 C CA . LEU A 1 168 ? -10.754 10.741 1.831 1.00 95.06 168 LEU A CA 1
ATOM 1294 C C . LEU A 1 168 ? -11.345 11.371 3.104 1.00 95.06 168 LEU A C 1
ATOM 1296 O O . LEU A 1 168 ? -10.609 11.986 3.880 1.00 95.06 168 LEU A O 1
ATOM 1300 N N . PRO A 1 169 ? -12.655 11.194 3.367 1.00 94.44 169 PRO A N 1
ATOM 1301 C CA . PRO A 1 169 ? -13.258 11.536 4.654 1.00 94.44 169 PRO A CA 1
ATOM 1302 C C . PRO A 1 169 ? -12.749 10.608 5.769 1.00 94.44 169 PRO A C 1
ATOM 1304 O O . PRO A 1 169 ? -12.234 9.521 5.497 1.00 94.44 169 PRO A O 1
ATOM 1307 N N . SER A 1 170 ? -12.930 11.006 7.031 1.00 92.12 170 SER A N 1
ATOM 1308 C CA . SER A 1 170 ? -12.428 10.286 8.218 1.00 92.12 170 SER A CA 1
ATOM 1309 C C . SER A 1 170 ? -12.791 8.794 8.247 1.00 92.12 170 SER A C 1
ATOM 1311 O O . SER A 1 170 ? -11.931 7.959 8.524 1.00 92.12 170 SER A O 1
ATOM 1313 N N . GLU A 1 171 ? -14.030 8.446 7.895 1.00 89.62 171 GLU A N 1
ATOM 1314 C CA . GLU A 1 171 ? -14.515 7.059 7.845 1.00 89.62 171 GLU A CA 1
ATOM 1315 C C . GLU A 1 171 ? -13.733 6.196 6.840 1.00 89.62 171 GLU A C 1
ATOM 1317 O O . GLU A 1 171 ? -13.384 5.051 7.122 1.00 89.62 171 GLU A O 1
ATOM 1322 N N . MET A 1 172 ? -13.405 6.755 5.672 1.00 94.69 172 MET A N 1
ATOM 1323 C CA . MET A 1 172 ? -12.657 6.051 4.625 1.00 94.69 172 MET A CA 1
ATOM 1324 C C . MET A 1 172 ? -11.149 6.067 4.896 1.00 94.69 172 MET A C 1
ATOM 1326 O O . MET A 1 172 ? -10.458 5.107 4.560 1.00 94.69 172 MET A O 1
ATOM 1330 N N . ARG A 1 173 ? -10.632 7.098 5.584 1.00 96.75 173 ARG A N 1
ATOM 1331 C CA . ARG A 1 173 ? -9.250 7.095 6.092 1.00 96.75 173 ARG A CA 1
ATOM 1332 C C . ARG A 1 173 ? -9.012 5.876 6.978 1.00 96.75 173 ARG A C 1
ATOM 1334 O O . ARG A 1 173 ? -7.998 5.207 6.824 1.00 96.75 173 ARG A O 1
ATOM 1341 N N . PHE A 1 174 ? -9.964 5.532 7.848 1.00 96.44 174 PHE A N 1
ATOM 1342 C CA . PHE A 1 174 ? -9.835 4.357 8.712 1.00 96.44 174 PHE A CA 1
ATOM 1343 C C . PHE A 1 174 ? -9.627 3.063 7.908 1.00 96.44 174 PHE A C 1
ATOM 1345 O O . PHE A 1 174 ? -8.794 2.232 8.272 1.00 96.44 174 PHE A O 1
ATOM 1352 N N . ARG A 1 175 ? -10.320 2.915 6.771 1.00 96.19 175 ARG A N 1
ATOM 1353 C CA . ARG A 1 175 ? -10.177 1.754 5.876 1.00 96.19 175 ARG A CA 1
ATOM 1354 C C . ARG A 1 175 ? -8.783 1.660 5.263 1.00 96.19 175 ARG A C 1
ATOM 1356 O O . ARG A 1 175 ? -8.175 0.594 5.314 1.00 96.19 175 ARG A O 1
ATOM 1363 N N . ILE A 1 176 ? -8.239 2.759 4.737 1.00 97.31 176 ILE A N 1
ATOM 1364 C CA . ILE A 1 176 ? -6.888 2.730 4.153 1.00 97.31 176 ILE A CA 1
ATOM 1365 C C . ILE A 1 176 ? -5.803 2.539 5.225 1.00 97.31 176 ILE A C 1
ATOM 1367 O O . ILE A 1 176 ? -4.819 1.846 4.975 1.00 97.31 176 ILE A O 1
ATOM 1371 N N . TRP A 1 177 ? -6.005 3.060 6.443 1.00 98.25 177 TRP A N 1
ATOM 1372 C CA . TRP A 1 177 ? -5.143 2.782 7.598 1.00 98.25 177 TRP A CA 1
ATOM 1373 C C . TRP A 1 177 ? -5.157 1.293 7.963 1.00 98.25 177 TRP A C 1
ATOM 1375 O O . TRP A 1 177 ? -4.095 0.704 8.167 1.00 98.25 177 TRP A O 1
ATOM 1385 N N . LYS A 1 178 ? -6.338 0.663 7.975 1.00 97.75 178 LYS A N 1
ATOM 1386 C CA . LYS A 1 178 ? -6.487 -0.792 8.123 1.00 97.75 178 LYS A CA 1
ATOM 1387 C C . LYS A 1 178 ? -5.717 -1.555 7.052 1.00 97.75 178 LYS A C 1
ATOM 1389 O O . LYS A 1 178 ? -4.986 -2.471 7.407 1.00 97.75 178 LYS A O 1
ATOM 1394 N N . CYS A 1 179 ? -5.807 -1.161 5.785 1.00 97.94 179 CYS A N 1
ATOM 1395 C CA . CYS A 1 179 ? -5.050 -1.810 4.709 1.00 97.94 179 CYS A CA 1
ATOM 1396 C C . CYS A 1 179 ? -3.535 -1.707 4.925 1.00 97.94 179 CYS A C 1
ATOM 1398 O O . CYS A 1 179 ? -2.827 -2.706 4.842 1.00 97.94 179 CYS A O 1
ATOM 1400 N N . ALA A 1 180 ? -3.036 -0.514 5.256 1.00 98.44 180 ALA A N 1
ATOM 1401 C CA . ALA A 1 180 ? -1.615 -0.295 5.511 1.00 98.44 180 ALA A CA 1
ATOM 1402 C C . ALA A 1 180 ? -1.105 -1.112 6.712 1.00 98.44 180 ALA A C 1
ATOM 1404 O O . ALA A 1 180 ? -0.054 -1.743 6.630 1.00 98.44 180 ALA A O 1
ATOM 1405 N N . LEU A 1 181 ? -1.860 -1.160 7.814 1.00 98.50 181 LEU A N 1
ATOM 1406 C CA . LEU A 1 181 ? -1.498 -1.978 8.976 1.00 98.50 181 LEU A CA 1
ATOM 1407 C C . LEU A 1 181 ? -1.614 -3.479 8.691 1.00 98.50 181 LEU A C 1
ATOM 1409 O O . LEU A 1 181 ? -0.784 -4.249 9.170 1.00 98.50 181 LEU A O 1
ATOM 1413 N N . GLN A 1 182 ? -2.569 -3.898 7.861 1.00 98.44 182 GLN A N 1
ATOM 1414 C CA . GLN A 1 182 ? -2.671 -5.280 7.403 1.00 98.44 182 GLN A CA 1
ATOM 1415 C C . GLN A 1 182 ? -1.441 -5.701 6.586 1.00 98.44 182 GLN A C 1
ATOM 1417 O O . GLN A 1 182 ? -0.959 -6.814 6.779 1.00 98.44 182 GLN A O 1
ATOM 1422 N N . ILE A 1 183 ? -0.880 -4.815 5.751 1.00 98.38 183 ILE A N 1
ATOM 1423 C CA . ILE A 1 183 ? 0.399 -5.059 5.057 1.00 98.38 183 ILE A CA 1
ATOM 1424 C C . ILE A 1 183 ? 1.536 -5.256 6.073 1.00 98.38 183 ILE A C 1
ATOM 1426 O O . ILE A 1 183 ? 2.330 -6.187 5.933 1.00 98.38 183 ILE A O 1
ATOM 1430 N N . CYS A 1 184 ? 1.593 -4.436 7.129 1.00 98.50 184 CYS A N 1
ATOM 1431 C CA . CYS A 1 184 ? 2.588 -4.590 8.198 1.00 98.50 184 CYS A CA 1
ATOM 1432 C C . CYS A 1 184 ? 2.475 -5.937 8.935 1.00 98.50 184 CYS A C 1
ATOM 1434 O O . CYS A 1 184 ? 3.498 -6.497 9.320 1.00 98.50 184 CYS A O 1
ATOM 1436 N N . VAL A 1 185 ? 1.259 -6.466 9.119 1.00 98.12 185 VAL A N 1
ATOM 1437 C CA . VAL A 1 185 ? 1.023 -7.803 9.701 1.00 98.12 185 VAL A CA 1
ATOM 1438 C C . VAL A 1 185 ? 1.397 -8.913 8.716 1.00 98.12 185 VAL A C 1
ATOM 1440 O O . VAL A 1 185 ? 2.030 -9.899 9.091 1.00 98.12 185 VAL A O 1
ATOM 1443 N N . ALA A 1 186 ? 1.001 -8.767 7.452 1.00 97.56 186 ALA A N 1
ATOM 1444 C CA . ALA A 1 186 ? 1.213 -9.769 6.415 1.00 97.56 186 ALA A CA 1
ATOM 1445 C C . ALA A 1 186 ? 2.698 -9.963 6.087 1.00 97.56 186 ALA A C 1
ATOM 1447 O O . ALA A 1 186 ? 3.149 -11.076 5.831 1.00 97.56 186 ALA A O 1
ATOM 1448 N N . SER A 1 187 ? 3.475 -8.881 6.077 1.00 97.69 187 SER A N 1
ATOM 1449 C CA . SER A 1 187 ? 4.883 -8.909 5.686 1.00 97.69 187 SER A CA 1
ATOM 1450 C C . SER A 1 187 ? 5.711 -7.939 6.538 1.00 97.69 187 SER A C 1
ATOM 1452 O O . SER A 1 187 ? 6.100 -6.873 6.053 1.00 97.69 187 SER A O 1
ATOM 1454 N N . PRO A 1 188 ? 6.024 -8.302 7.798 1.00 97.31 188 PRO A N 1
ATOM 1455 C CA . PRO A 1 188 ? 6.686 -7.402 8.748 1.00 97.31 188 PRO A CA 1
ATOM 1456 C C . PRO A 1 188 ? 8.091 -6.969 8.310 1.00 97.31 188 PRO A C 1
ATOM 1458 O O . PRO A 1 188 ? 8.534 -5.890 8.683 1.00 97.31 188 PRO A O 1
ATOM 1461 N N . THR A 1 189 ? 8.779 -7.764 7.486 1.00 96.12 189 THR A N 1
ATOM 1462 C CA . THR A 1 189 ? 10.112 -7.440 6.948 1.00 96.12 189 THR A CA 1
ATOM 1463 C C . THR A 1 189 ? 10.058 -6.568 5.691 1.00 96.12 189 THR A C 1
ATOM 1465 O O . THR A 1 189 ? 10.891 -5.680 5.525 1.00 96.12 189 THR A O 1
ATOM 1468 N N . LEU A 1 190 ? 9.071 -6.774 4.810 1.00 96.88 190 LEU A N 1
ATOM 1469 C CA . LEU A 1 190 ? 8.932 -6.010 3.563 1.00 96.88 190 LEU A CA 1
ATOM 1470 C C . LEU A 1 190 ? 8.238 -4.663 3.773 1.00 96.88 190 LEU A C 1
ATOM 1472 O O . LEU A 1 190 ? 8.575 -3.696 3.093 1.00 96.88 190 LEU A O 1
ATOM 1476 N N . ALA A 1 191 ? 7.286 -4.571 4.704 1.00 97.44 191 ALA A N 1
ATOM 1477 C CA . ALA A 1 191 ? 6.515 -3.350 4.927 1.00 97.44 191 ALA A CA 1
ATOM 1478 C C . ALA A 1 191 ? 7.395 -2.128 5.277 1.00 97.44 191 ALA A C 1
ATOM 1480 O O . ALA A 1 191 ? 7.160 -1.054 4.712 1.00 97.44 191 ALA A O 1
ATOM 1481 N N . PRO A 1 192 ? 8.448 -2.244 6.116 1.00 96.69 192 PRO A N 1
ATOM 1482 C CA . PRO A 1 192 ? 9.394 -1.152 6.329 1.00 96.69 192 PRO A CA 1
ATOM 1483 C C . PRO A 1 192 ? 10.189 -0.784 5.070 1.00 96.69 192 PRO A C 1
ATOM 1485 O O . PRO A 1 192 ? 10.415 0.400 4.827 1.00 96.69 192 PRO A O 1
ATOM 1488 N N . VAL A 1 193 ? 10.563 -1.767 4.240 1.00 96.31 193 VAL A N 1
ATOM 1489 C CA . VAL A 1 193 ? 11.297 -1.558 2.975 1.00 96.31 193 VAL A CA 1
ATOM 1490 C C . VAL A 1 193 ? 10.423 -0.885 1.908 1.00 96.31 193 VAL A C 1
ATOM 1492 O O . VAL A 1 193 ? 10.918 -0.091 1.108 1.00 96.31 193 VAL A O 1
ATOM 1495 N N . ALA A 1 194 ? 9.115 -1.142 1.940 1.00 96.88 194 ALA A N 1
ATOM 1496 C CA . ALA A 1 194 ? 8.095 -0.423 1.178 1.00 96.88 194 ALA A CA 1
ATOM 1497 C C . ALA A 1 194 ? 7.690 0.926 1.813 1.00 96.88 194 ALA A C 1
ATOM 1499 O O . ALA A 1 194 ? 6.819 1.618 1.293 1.00 96.88 194 ALA A O 1
ATOM 1500 N N . GLU A 1 195 ? 8.316 1.320 2.928 1.00 97.06 195 GLU A N 1
ATOM 1501 C CA . GLU A 1 195 ? 8.048 2.560 3.666 1.00 97.06 195 GLU A CA 1
ATOM 1502 C C . GLU A 1 195 ? 6.595 2.705 4.172 1.00 97.06 195 GLU A C 1
ATOM 1504 O O . GLU A 1 195 ? 6.116 3.820 4.397 1.00 97.06 195 GLU A O 1
ATOM 1509 N N . VAL A 1 196 ? 5.891 1.594 4.422 1.00 98.00 196 VAL A N 1
ATOM 1510 C CA . VAL A 1 196 ? 4.501 1.611 4.919 1.00 98.00 196 VAL A CA 1
ATOM 1511 C C . VAL A 1 196 ? 4.386 2.282 6.301 1.00 98.00 196 VAL A C 1
ATOM 1513 O O . VAL A 1 196 ? 3.583 3.210 6.434 1.00 98.00 196 VAL A O 1
ATOM 1516 N N . PRO A 1 197 ? 5.211 1.945 7.319 1.00 97.81 197 PRO A N 1
ATOM 1517 C CA . PRO A 1 197 ? 5.169 2.632 8.618 1.00 97.81 197 PRO A CA 1
ATOM 1518 C C . PRO A 1 197 ? 5.513 4.124 8.527 1.00 97.81 197 PRO A C 1
ATOM 1520 O O . PRO A 1 197 ? 4.974 4.947 9.273 1.00 97.81 197 PRO A O 1
ATOM 1523 N N . PHE A 1 198 ? 6.395 4.492 7.591 1.00 96.62 198 PHE A N 1
ATOM 1524 C CA . PHE A 1 198 ? 6.754 5.887 7.352 1.00 96.62 198 PHE A CA 1
ATOM 1525 C C . PHE A 1 198 ? 5.567 6.675 6.779 1.00 96.62 198 PHE A C 1
ATOM 1527 O O . PHE A 1 198 ? 5.281 7.771 7.262 1.00 96.62 198 PHE A O 1
ATOM 1534 N N . ALA A 1 199 ? 4.839 6.098 5.818 1.00 97.69 199 ALA A N 1
ATOM 1535 C CA . ALA A 1 199 ? 3.625 6.690 5.264 1.00 97.69 199 ALA A CA 1
ATOM 1536 C C . ALA A 1 199 ? 2.588 6.983 6.360 1.00 97.69 199 ALA A C 1
ATOM 1538 O O . ALA A 1 199 ? 2.122 8.115 6.482 1.00 97.69 199 ALA A O 1
ATOM 1539 N N . LEU A 1 200 ? 2.313 6.005 7.228 1.00 98.25 200 LEU A N 1
ATOM 1540 C CA . LEU A 1 200 ? 1.417 6.176 8.377 1.00 98.25 200 LEU A CA 1
ATOM 1541 C C . LEU A 1 200 ? 1.897 7.298 9.313 1.00 98.25 200 LEU A C 1
ATOM 1543 O O . LEU A 1 200 ? 1.118 8.147 9.742 1.00 98.25 200 LEU A O 1
ATOM 1547 N N . SER A 1 201 ? 3.201 7.337 9.599 1.00 97.25 201 SER A N 1
ATOM 1548 C CA . SER A 1 201 ? 3.798 8.324 10.511 1.00 97.25 201 SER A CA 1
ATOM 1549 C C . SER A 1 201 ? 3.717 9.755 9.982 1.00 97.25 201 SER A C 1
ATOM 1551 O O . SER A 1 201 ? 3.712 10.704 10.772 1.00 97.25 201 SER A O 1
ATOM 1553 N N . SER A 1 202 ? 3.657 9.925 8.659 1.00 97.25 202 SER A N 1
ATOM 1554 C CA . SER A 1 202 ? 3.557 11.240 8.023 1.00 97.25 202 SER A CA 1
ATOM 1555 C C . SER A 1 202 ? 2.194 11.910 8.231 1.00 97.25 202 SER A C 1
ATOM 1557 O O . SER A 1 202 ? 2.140 13.131 8.328 1.00 97.25 202 SER A O 1
ATOM 1559 N N . VAL A 1 203 ? 1.123 11.126 8.405 1.00 97.88 203 VAL A N 1
ATOM 1560 C CA . VAL A 1 203 ? -0.259 11.623 8.567 1.00 97.88 203 VAL A CA 1
ATOM 1561 C C . VAL A 1 203 ? -0.861 11.322 9.943 1.00 97.88 203 VAL A C 1
ATOM 1563 O O . VAL A 1 203 ? -2.053 11.507 10.161 1.00 97.88 203 VAL A O 1
ATOM 1566 N N . VAL A 1 204 ? -0.053 10.866 10.905 1.00 97.62 204 VAL A N 1
ATOM 1567 C CA . VAL A 1 204 ? -0.532 10.413 12.227 1.00 97.62 204 VAL A CA 1
ATOM 1568 C C . VAL A 1 204 ? -1.235 11.500 13.052 1.00 97.62 204 VAL A C 1
ATOM 1570 O O . VAL A 1 204 ? -2.073 11.176 13.885 1.00 97.62 204 VAL A O 1
ATOM 1573 N N . ASN A 1 205 ? -0.938 12.783 12.813 1.00 96.69 205 ASN A N 1
ATOM 1574 C CA . ASN A 1 205 ? -1.635 13.888 13.486 1.00 96.69 205 ASN A CA 1
ATOM 1575 C C . ASN A 1 205 ? -3.113 13.980 13.068 1.00 96.69 205 ASN A C 1
ATOM 1577 O O . ASN A 1 205 ? -3.937 14.427 13.857 1.00 96.69 205 ASN A O 1
ATOM 1581 N N . ASP A 1 206 ? -3.434 13.506 11.863 1.00 97.19 206 ASP A N 1
ATOM 1582 C CA . ASP A 1 206 ? -4.781 13.475 11.290 1.00 97.19 206 ASP A CA 1
ATOM 1583 C C . ASP A 1 206 ? -5.361 12.048 11.289 1.00 97.19 206 ASP A C 1
ATOM 1585 O O . ASP A 1 206 ? -6.248 11.723 10.489 1.00 97.19 206 ASP A O 1
ATOM 1589 N N . ALA A 1 207 ? -4.831 11.169 12.150 1.00 96.88 207 ALA A N 1
ATOM 1590 C CA . ALA A 1 207 ? -5.256 9.780 12.225 1.00 96.88 207 ALA A CA 1
ATOM 1591 C C . ALA A 1 207 ? -6.732 9.671 12.662 1.00 96.88 207 ALA A C 1
ATOM 1593 O O . ALA A 1 207 ? -7.147 10.323 13.625 1.00 96.88 207 ALA A O 1
ATOM 1594 N N . PRO A 1 208 ? -7.540 8.825 11.998 1.00 96.06 208 PRO A N 1
ATOM 1595 C CA . PRO A 1 208 ? -8.928 8.611 12.387 1.00 96.06 208 PRO A CA 1
ATOM 1596 C C . PRO A 1 208 ? -9.045 7.911 13.750 1.00 96.06 208 PRO A C 1
ATOM 1598 O O . PRO A 1 208 ? -8.145 7.197 14.202 1.00 96.06 208 PRO A O 1
ATOM 1601 N N . ALA A 1 209 ? -10.193 8.093 14.408 1.00 93.69 209 ALA A N 1
ATOM 1602 C CA . ALA A 1 209 ? -10.491 7.427 15.673 1.00 93.69 209 ALA A CA 1
ATOM 1603 C C . ALA A 1 209 ? -10.404 5.892 15.536 1.00 93.69 209 ALA A C 1
ATOM 1605 O O . ALA A 1 209 ? -10.775 5.329 14.509 1.00 93.69 209 ALA A O 1
ATOM 1606 N N . GLY A 1 210 ? -9.903 5.218 16.575 1.00 92.62 210 GLY A N 1
ATOM 1607 C CA . GLY A 1 210 ? -9.727 3.758 16.604 1.00 92.62 210 GLY A CA 1
ATOM 1608 C C . GLY A 1 210 ? -8.414 3.243 15.998 1.00 92.62 210 GLY A C 1
ATOM 1609 O O . GLY A 1 210 ? -8.099 2.066 16.145 1.00 92.62 210 GLY A O 1
ATOM 1610 N N . VAL A 1 211 ? -7.600 4.094 15.359 1.00 95.62 211 VAL A N 1
ATOM 1611 C CA . VAL A 1 211 ? -6.303 3.667 14.794 1.00 95.62 211 VAL A CA 1
ATOM 1612 C C . VAL A 1 211 ? -5.317 3.199 15.866 1.00 95.62 211 VAL A C 1
ATOM 1614 O O . VAL A 1 211 ? -4.526 2.299 15.607 1.00 95.62 211 VAL A O 1
ATOM 1617 N N . ALA A 1 212 ? -5.374 3.754 17.079 1.00 95.38 212 ALA A N 1
ATOM 1618 C CA . ALA A 1 212 ? -4.532 3.298 18.187 1.00 95.38 212 ALA A CA 1
ATOM 1619 C C . ALA A 1 212 ? -4.821 1.833 18.575 1.00 95.38 212 ALA A C 1
ATOM 1621 O O . ALA A 1 212 ? -3.891 1.072 18.844 1.00 95.38 212 ALA A O 1
ATOM 1622 N N . ASP A 1 213 ? -6.094 1.421 18.560 1.00 93.88 213 ASP A N 1
ATOM 1623 C CA . ASP A 1 213 ? -6.498 0.029 18.802 1.00 93.88 213 ASP A CA 1
ATOM 1624 C C . ASP A 1 213 ? -6.036 -0.887 17.674 1.00 93.88 213 ASP A C 1
ATOM 1626 O O . ASP A 1 213 ? -5.445 -1.936 17.922 1.00 93.88 213 ASP A O 1
ATOM 1630 N N . LEU A 1 214 ? -6.240 -0.438 16.437 1.00 95.25 214 LEU A N 1
ATOM 1631 C CA . LEU A 1 214 ? -5.830 -1.144 15.231 1.00 95.25 214 LEU A CA 1
ATOM 1632 C C . LEU A 1 214 ? -4.305 -1.346 15.170 1.00 95.25 214 LEU A C 1
ATOM 1634 O O . LEU A 1 214 ? -3.831 -2.412 14.787 1.00 95.25 214 LEU A O 1
ATOM 1638 N N . LEU A 1 215 ? -3.525 -0.346 15.590 1.00 96.75 215 LEU A N 1
ATOM 1639 C CA . LEU A 1 215 ? -2.069 -0.435 15.691 1.00 96.75 215 LEU A CA 1
ATOM 1640 C C . LEU A 1 215 ? -1.639 -1.464 16.742 1.00 96.75 215 LEU A C 1
ATOM 1642 O O . LEU A 1 215 ? -0.738 -2.265 16.493 1.00 96.75 215 LEU A O 1
ATOM 1646 N N . ARG A 1 216 ? -2.289 -1.462 17.911 1.00 95.31 216 ARG A N 1
ATOM 1647 C CA . ARG A 1 216 ? -2.028 -2.446 18.968 1.00 95.31 216 ARG A CA 1
ATOM 1648 C C . ARG A 1 216 ? -2.345 -3.862 18.491 1.00 95.31 216 ARG A C 1
ATOM 1650 O O . ARG A 1 216 ? -1.559 -4.771 18.743 1.00 95.31 216 ARG A O 1
ATOM 1657 N N . GLU A 1 217 ? -3.463 -4.037 17.789 1.00 95.69 217 GLU A N 1
ATOM 1658 C CA . GLU A 1 217 ? -3.844 -5.307 17.168 1.00 95.69 217 GLU A CA 1
ATOM 1659 C C . GLU A 1 217 ? -2.796 -5.755 16.141 1.00 95.69 217 GLU A C 1
ATOM 1661 O O . GLU A 1 217 ? -2.365 -6.904 16.181 1.00 95.69 217 GLU A O 1
ATOM 1666 N N . ALA A 1 218 ? -2.310 -4.850 15.284 1.00 97.50 218 ALA A N 1
ATOM 1667 C CA . ALA A 1 218 ? -1.272 -5.165 14.303 1.00 97.50 218 ALA A CA 1
ATOM 1668 C C . ALA A 1 218 ? 0.014 -5.681 14.968 1.00 97.50 218 ALA A C 1
ATOM 1670 O O . ALA A 1 218 ? 0.553 -6.711 14.565 1.00 97.50 218 ALA A O 1
ATOM 1671 N N . ILE A 1 219 ? 0.481 -5.003 16.023 1.00 97.06 219 ILE A N 1
ATOM 1672 C CA . ILE A 1 219 ? 1.660 -5.426 16.795 1.00 97.06 219 ILE A CA 1
ATOM 1673 C C . ILE A 1 219 ? 1.408 -6.788 17.459 1.00 97.06 219 ILE A C 1
ATOM 1675 O O . ILE A 1 219 ? 2.260 -7.671 17.392 1.00 97.06 219 ILE A O 1
ATOM 1679 N N . ALA A 1 220 ? 0.224 -7.001 18.043 1.00 96.19 220 ALA A N 1
ATOM 1680 C CA . ALA A 1 220 ? -0.146 -8.280 18.653 1.00 96.19 220 ALA A CA 1
ATOM 1681 C C . ALA A 1 220 ? -0.207 -9.439 17.637 1.00 96.19 220 ALA A C 1
ATOM 1683 O O . ALA A 1 220 ? 0.064 -10.584 17.995 1.00 96.19 220 ALA A O 1
ATOM 1684 N N . LEU A 1 221 ? -0.531 -9.149 16.374 1.00 97.06 221 LEU A N 1
ATOM 1685 C CA . LEU A 1 221 ? -0.537 -10.112 15.268 1.00 97.06 221 LEU A CA 1
ATOM 1686 C C . LEU A 1 221 ? 0.842 -10.316 14.613 1.00 97.06 221 LEU A C 1
ATOM 1688 O O . LEU A 1 221 ? 0.947 -11.099 13.667 1.00 97.06 221 LEU A O 1
ATOM 1692 N N . GLY A 1 222 ? 1.895 -9.665 15.115 1.00 97.31 222 GLY A N 1
ATOM 1693 C CA . GLY A 1 222 ? 3.274 -9.874 14.669 1.00 97.31 222 GLY A CA 1
ATOM 1694 C C . GLY A 1 222 ? 3.813 -8.837 13.683 1.00 97.31 222 GLY A C 1
ATOM 1695 O O . GLY A 1 222 ? 4.831 -9.100 13.042 1.00 97.31 222 GLY A O 1
ATOM 1696 N N . ALA A 1 223 ? 3.172 -7.671 13.547 1.00 97.94 223 ALA A N 1
ATOM 1697 C CA . ALA A 1 223 ? 3.794 -6.539 12.861 1.00 97.94 223 ALA A CA 1
ATOM 1698 C C . ALA A 1 223 ? 5.049 -6.057 13.617 1.00 97.94 223 ALA A C 1
ATOM 1700 O O . ALA A 1 223 ? 5.116 -6.137 14.845 1.00 97.94 223 ALA A O 1
ATOM 1701 N N . ASP A 1 224 ? 6.032 -5.520 12.889 1.00 97.31 224 ASP A N 1
ATOM 1702 C CA . ASP A 1 224 ? 7.285 -5.020 13.468 1.00 97.31 224 ASP A CA 1
ATOM 1703 C C . ASP A 1 224 ? 7.035 -3.826 14.412 1.00 97.31 224 ASP A C 1
ATOM 1705 O O . ASP A 1 224 ? 6.735 -2.705 13.986 1.00 97.31 224 ASP A O 1
ATOM 1709 N N . ALA A 1 225 ? 7.173 -4.079 15.716 1.00 96.94 225 ALA A N 1
ATOM 1710 C CA . ALA A 1 225 ? 6.966 -3.091 16.766 1.00 96.94 225 ALA A CA 1
ATOM 1711 C C . ALA A 1 225 ? 7.998 -1.952 16.732 1.00 96.94 225 ALA A C 1
ATOM 1713 O O . ALA A 1 225 ? 7.653 -0.823 17.082 1.00 96.94 225 ALA A O 1
ATOM 1714 N N . GLU A 1 226 ? 9.239 -2.213 16.304 1.00 95.12 226 GLU A N 1
ATOM 1715 C CA . GLU A 1 226 ? 10.277 -1.180 16.216 1.00 95.12 226 GLU A CA 1
ATOM 1716 C C . GLU A 1 226 ? 9.971 -0.212 15.072 1.00 95.12 226 GLU A C 1
ATOM 1718 O O . GLU A 1 226 ? 10.002 1.007 15.260 1.00 95.12 226 GLU A O 1
ATOM 1723 N N . ALA A 1 227 ? 9.595 -0.740 13.904 1.00 95.38 227 ALA A N 1
ATOM 1724 C CA . ALA A 1 227 ? 9.219 0.080 12.755 1.00 95.38 227 ALA A CA 1
ATOM 1725 C C . ALA A 1 227 ? 7.954 0.921 13.015 1.00 95.38 227 ALA A C 1
ATOM 1727 O O . ALA A 1 227 ? 7.817 2.023 12.476 1.00 95.38 227 ALA A O 1
ATOM 1728 N N . LEU A 1 228 ? 7.040 0.420 13.853 1.00 97.19 228 LEU A N 1
ATOM 1729 C CA . LEU A 1 228 ? 5.791 1.086 14.230 1.00 97.19 228 LEU A CA 1
ATOM 1730 C C . LEU A 1 228 ? 5.903 1.973 15.484 1.00 97.19 228 LEU A C 1
ATOM 1732 O O . LEU A 1 228 ? 4.976 2.733 15.772 1.00 97.19 228 LEU A O 1
ATOM 1736 N N . ALA A 1 229 ? 7.029 1.950 16.203 1.00 95.56 229 ALA A N 1
ATOM 1737 C CA . ALA A 1 229 ? 7.228 2.726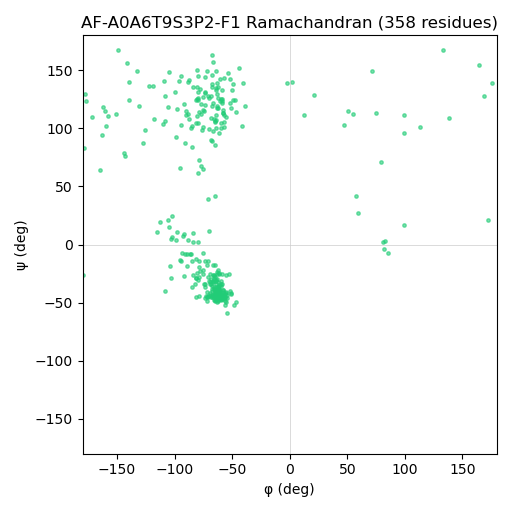 17.429 1.00 95.56 229 ALA A CA 1
ATOM 1738 C C . ALA A 1 229 ? 6.914 4.236 17.296 1.00 95.56 229 ALA A C 1
ATOM 1740 O O . ALA A 1 229 ? 6.285 4.778 18.209 1.00 95.56 229 ALA A O 1
ATOM 1741 N N . PRO A 1 230 ? 7.254 4.934 16.185 1.00 95.38 230 PRO A N 1
ATOM 1742 C CA . PRO A 1 230 ? 6.910 6.349 16.013 1.00 95.38 230 PRO A CA 1
ATOM 1743 C C . PRO A 1 230 ? 5.403 6.643 16.012 1.00 95.38 230 PRO A C 1
ATOM 1745 O O . PRO A 1 230 ? 5.000 7.767 16.307 1.00 95.38 230 PRO A O 1
ATOM 1748 N N . LEU A 1 231 ? 4.570 5.659 15.662 1.00 96.62 231 LEU A N 1
ATOM 1749 C CA . LEU A 1 231 ? 3.115 5.789 15.709 1.00 96.62 231 LEU A CA 1
ATOM 1750 C C . LEU A 1 231 ? 2.606 5.624 17.137 1.00 96.62 231 LEU A C 1
ATOM 1752 O O . LEU A 1 231 ? 1.803 6.434 17.594 1.00 96.62 231 LEU A O 1
ATOM 1756 N N . THR A 1 232 ? 3.115 4.622 17.857 1.00 95.88 232 THR A N 1
ATOM 1757 C CA . THR A 1 232 ? 2.726 4.329 19.243 1.00 95.88 232 THR A CA 1
ATOM 1758 C C . THR A 1 232 ? 2.985 5.511 20.177 1.00 95.88 232 THR A C 1
ATOM 1760 O O . THR A 1 232 ? 2.212 5.736 21.101 1.00 95.88 232 THR A O 1
ATOM 1763 N N . THR A 1 233 ? 4.044 6.289 19.937 1.00 95.62 233 THR A N 1
ATOM 1764 C CA . THR A 1 233 ? 4.369 7.467 20.760 1.00 95.62 233 THR A CA 1
ATOM 1765 C C . THR A 1 233 ? 3.516 8.697 20.453 1.00 95.62 233 THR A C 1
ATOM 1767 O O . THR A 1 233 ? 3.415 9.581 21.300 1.00 95.62 233 THR A O 1
ATOM 1770 N N . ARG A 1 234 ? 2.932 8.786 19.251 1.00 96.56 234 ARG A N 1
ATOM 1771 C CA . ARG A 1 234 ? 2.193 9.971 18.777 1.00 96.56 234 ARG A CA 1
ATOM 1772 C C . ARG A 1 234 ? 0.682 9.798 18.825 1.00 96.56 234 ARG A C 1
ATOM 1774 O O . ARG A 1 234 ? -0.031 10.789 18.953 1.00 96.56 234 ARG A O 1
ATOM 1781 N N . LEU A 1 235 ? 0.190 8.569 18.698 1.00 96.25 235 LEU A N 1
ATOM 1782 C CA . LEU A 1 235 ? -1.233 8.279 18.803 1.00 96.25 235 LEU A CA 1
ATOM 1783 C C . LEU A 1 235 ? -1.691 8.363 20.264 1.00 96.25 235 LEU A C 1
ATOM 1785 O O . LEU A 1 235 ? -0.953 7.960 21.166 1.00 96.25 235 LEU A O 1
ATOM 1789 N N . PRO A 1 236 ? -2.916 8.853 20.517 1.00 93.56 236 PRO A N 1
ATOM 1790 C CA . PRO A 1 236 ? -3.463 8.862 21.862 1.00 93.56 236 PRO A CA 1
ATOM 1791 C C . PRO A 1 236 ? -3.564 7.424 22.395 1.00 93.56 236 PRO A C 1
ATOM 1793 O O . PRO A 1 236 ? -3.906 6.512 21.632 1.00 93.56 236 PRO A O 1
ATOM 1796 N N . PRO A 1 237 ? -3.302 7.199 23.696 1.00 88.12 237 PRO A N 1
ATOM 1797 C CA . PRO A 1 237 ? -3.484 5.885 24.291 1.00 88.12 237 PRO A CA 1
ATOM 1798 C C . PRO A 1 237 ? -4.940 5.458 24.109 1.00 88.12 237 PRO A C 1
ATOM 1800 O O . PRO A 1 237 ? -5.862 6.245 24.344 1.00 88.12 237 PRO A O 1
ATOM 1803 N N . SER A 1 238 ? -5.156 4.222 23.658 1.00 81.88 238 SER A N 1
ATOM 1804 C CA . SER A 1 238 ? -6.528 3.766 23.451 1.00 81.88 238 SER A CA 1
ATOM 1805 C C . SER A 1 238 ? -7.265 3.643 24.788 1.00 81.88 238 SER A C 1
ATOM 1807 O O . SER A 1 238 ? -6.701 3.218 25.802 1.00 81.88 238 SER A O 1
ATOM 1809 N N . LYS A 1 239 ? -8.522 4.085 24.780 1.00 73.94 239 LYS A N 1
ATOM 1810 C CA . LYS A 1 239 ? -9.397 4.106 25.946 1.00 73.94 239 LYS A CA 1
ATOM 1811 C C . LYS A 1 239 ? -10.059 2.729 26.067 1.00 73.94 239 LYS A C 1
ATOM 1813 O O . LYS A 1 239 ? -11.004 2.446 25.349 1.00 73.94 239 LYS A O 1
ATOM 1818 N N . GLU A 1 240 ? -9.541 1.925 26.993 1.00 64.69 240 GLU A N 1
ATOM 1819 C CA . GLU A 1 240 ? -10.125 0.682 27.525 1.00 64.69 240 GLU A CA 1
ATOM 1820 C C . GLU A 1 240 ? -10.171 -0.573 26.635 1.00 64.69 240 GLU A C 1
ATOM 1822 O O . GLU A 1 240 ? -10.312 -0.546 25.417 1.00 64.69 240 GLU A O 1
ATOM 1827 N N . ALA A 1 241 ? -10.080 -1.716 27.326 1.00 53.53 241 ALA A N 1
ATOM 1828 C CA . ALA A 1 241 ? -10.119 -3.092 26.834 1.00 53.53 241 ALA A CA 1
ATOM 1829 C C . ALA A 1 241 ? -11.519 -3.528 26.352 1.00 53.53 241 ALA A C 1
ATOM 1831 O O . ALA A 1 241 ? -11.952 -4.655 26.603 1.00 53.53 241 ALA A O 1
ATOM 1832 N N . ALA A 1 242 ? -12.252 -2.632 25.686 1.00 54.03 242 ALA A N 1
ATOM 1833 C CA . ALA A 1 242 ? -13.485 -2.989 25.006 1.00 54.03 242 ALA A CA 1
ATOM 1834 C C . ALA A 1 242 ? -13.144 -4.057 23.965 1.00 54.03 242 ALA A C 1
ATOM 1836 O O . ALA A 1 242 ? -12.232 -3.858 23.164 1.00 54.03 242 ALA A O 1
ATOM 1837 N N . SER A 1 243 ? -13.831 -5.203 24.029 1.00 55.31 243 SER A N 1
ATOM 1838 C CA . SER A 1 243 ? -13.577 -6.387 23.204 1.00 55.31 243 SER A CA 1
ATOM 1839 C C . SER A 1 243 ? -13.281 -5.980 21.761 1.00 55.31 243 SER A C 1
ATOM 1841 O O . SER A 1 243 ? -14.192 -5.600 21.017 1.00 55.31 243 SER A O 1
ATOM 1843 N N . VAL A 1 244 ? -11.999 -6.000 21.394 1.00 58.81 244 VAL A N 1
ATOM 1844 C CA . VAL A 1 244 ? -11.546 -5.555 20.081 1.00 58.81 244 VAL A CA 1
ATOM 1845 C C . VAL A 1 244 ? -12.153 -6.536 19.092 1.00 58.81 244 VAL A C 1
ATOM 1847 O O . VAL A 1 244 ? -11.752 -7.700 19.030 1.00 58.81 244 VAL A O 1
ATOM 1850 N N . LYS A 1 245 ? -13.192 -6.104 18.365 1.00 76.38 245 LYS A N 1
ATOM 1851 C CA . LYS A 1 245 ? -13.627 -6.819 17.165 1.00 76.38 245 LYS A CA 1
ATOM 1852 C C . LYS A 1 245 ? -12.364 -6.980 16.334 1.00 76.38 245 LYS A C 1
ATOM 1854 O O . LYS A 1 245 ? -11.749 -5.964 16.047 1.00 76.38 245 LYS A O 1
ATOM 1859 N N . ARG A 1 246 ? -11.963 -8.211 16.005 1.00 86.38 246 ARG A N 1
ATOM 1860 C CA . ARG A 1 246 ? -10.772 -8.441 15.179 1.00 86.38 246 ARG A CA 1
ATOM 1861 C C . ARG A 1 246 ? -10.950 -7.688 13.866 1.00 86.38 246 ARG A C 1
ATOM 1863 O O . ARG A 1 246 ? -11.806 -8.059 13.059 1.00 86.38 246 ARG A O 1
ATOM 1870 N N . LEU A 1 247 ? -10.235 -6.579 13.711 1.00 93.44 247 LEU A N 1
ATOM 1871 C CA . LEU A 1 247 ? -10.304 -5.748 12.518 1.00 93.44 247 LEU A CA 1
ATOM 1872 C C . LEU A 1 247 ? -9.247 -6.183 11.516 1.00 93.44 247 LEU A C 1
ATOM 1874 O O . LEU A 1 247 ? -9.469 -5.990 10.321 1.00 93.44 247 LEU A O 1
ATOM 1878 N N . LEU A 1 248 ? -8.147 -6.772 11.986 1.00 96.69 248 LEU A N 1
ATOM 1879 C CA . LEU A 1 248 ? -7.066 -7.298 11.166 1.00 96.69 248 LEU A CA 1
ATOM 1880 C C . LEU A 1 248 ? -7.131 -8.824 11.114 1.00 96.69 248 LEU A C 1
ATOM 1882 O O . LEU A 1 248 ? -7.558 -9.500 12.051 1.00 96.69 248 LEU A O 1
ATOM 1886 N N . LEU A 1 249 ? -6.700 -9.366 9.982 1.00 97.00 249 LEU A N 1
ATOM 1887 C CA . LEU A 1 249 ? -6.571 -10.798 9.773 1.00 97.00 249 LEU A CA 1
ATOM 1888 C C . LEU A 1 249 ? -5.181 -11.261 10.231 1.00 97.00 249 LEU A C 1
ATOM 1890 O O . LEU A 1 249 ? -4.188 -10.580 9.942 1.00 97.00 249 LEU A O 1
ATOM 1894 N N . PRO A 1 250 ? -5.070 -12.430 10.886 1.00 97.56 250 PRO A N 1
ATOM 1895 C CA . PRO A 1 250 ? -3.791 -13.101 11.074 1.00 97.56 250 PRO A CA 1
ATOM 1896 C C . PRO A 1 250 ? -3.065 -13.300 9.741 1.00 97.56 250 PRO A C 1
ATOM 1898 O O . PRO A 1 250 ? -3.692 -13.551 8.711 1.00 97.56 250 PRO A O 1
ATOM 1901 N N . ARG A 1 251 ? -1.728 -13.267 9.770 1.00 96.81 251 ARG A N 1
ATOM 1902 C CA . ARG A 1 251 ? -0.875 -13.360 8.574 1.00 96.81 251 ARG A CA 1
ATOM 1903 C C . ARG A 1 251 ? -1.271 -14.488 7.611 1.00 96.81 251 ARG A C 1
ATOM 1905 O O . ARG A 1 251 ? -1.458 -14.230 6.430 1.00 96.81 251 ARG A O 1
ATOM 1912 N N . LYS A 1 252 ? -1.467 -15.711 8.119 1.00 97.50 252 LYS A N 1
ATOM 1913 C CA . LYS A 1 252 ? -1.843 -16.877 7.295 1.00 97.50 252 LYS A CA 1
ATOM 1914 C C . LYS A 1 252 ? -3.191 -16.706 6.590 1.00 97.50 252 LYS A C 1
ATOM 1916 O O . LYS A 1 252 ? -3.345 -17.154 5.460 1.00 97.50 252 LYS A O 1
ATOM 1921 N N . GLU A 1 253 ? -4.161 -16.089 7.262 1.00 97.75 253 GLU A N 1
ATOM 1922 C CA . GLU A 1 253 ? -5.495 -15.848 6.700 1.00 97.75 253 GLU A CA 1
ATOM 1923 C C . GLU A 1 253 ? -5.438 -14.762 5.626 1.00 97.75 253 GLU A C 1
ATOM 1925 O O . GLU A 1 253 ? -6.040 -14.916 4.567 1.00 97.75 253 GLU A O 1
ATOM 1930 N N . PHE A 1 254 ? -4.660 -13.702 5.861 1.00 96.62 254 PHE A N 1
ATOM 1931 C CA . PHE A 1 254 ? -4.450 -12.657 4.865 1.00 96.62 254 PHE A CA 1
ATOM 1932 C C . PHE A 1 254 ? -3.725 -13.182 3.619 1.00 96.62 254 PHE A C 1
ATOM 1934 O O . PHE A 1 254 ? -4.184 -12.943 2.510 1.00 96.62 254 PHE A O 1
ATOM 1941 N N . GLU A 1 255 ? -2.637 -13.942 3.784 1.00 96.00 255 GLU A N 1
ATOM 1942 C CA . GLU A 1 255 ? -1.902 -14.550 2.663 1.00 96.00 255 GLU A CA 1
ATOM 1943 C C . GLU A 1 255 ? -2.781 -15.522 1.856 1.00 96.00 255 GLU A C 1
ATOM 1945 O O . GLU A 1 255 ? -2.655 -15.602 0.635 1.00 96.00 255 GLU A O 1
ATOM 1950 N N . ALA A 1 256 ? -3.684 -16.255 2.518 1.00 97.12 256 ALA A N 1
ATOM 1951 C CA . ALA A 1 256 ? -4.647 -17.121 1.843 1.00 97.12 256 ALA A CA 1
ATOM 1952 C C . ALA A 1 256 ? -5.684 -16.314 1.044 1.00 97.12 256 ALA A C 1
ATOM 1954 O O . ALA A 1 256 ? -5.923 -16.637 -0.116 1.00 97.12 256 ALA A O 1
ATOM 1955 N N . ALA A 1 257 ? -6.245 -15.249 1.629 1.00 96.06 257 ALA A N 1
ATOM 1956 C CA . ALA A 1 257 ? -7.200 -14.371 0.951 1.00 96.06 257 ALA A CA 1
ATOM 1957 C C . ALA A 1 257 ? -6.566 -13.620 -0.234 1.00 96.06 257 ALA A C 1
ATOM 1959 O O . ALA A 1 257 ? -7.189 -13.465 -1.282 1.00 96.06 257 ALA A O 1
ATOM 1960 N N . GLU A 1 258 ? -5.313 -13.182 -0.092 1.00 96.44 258 GLU A N 1
ATOM 1961 C CA . GLU A 1 258 ? -4.538 -12.571 -1.174 1.00 96.44 258 GLU A CA 1
ATOM 1962 C C . GLU A 1 258 ? -4.310 -13.568 -2.322 1.00 96.44 258 GLU A C 1
ATOM 1964 O O . GLU A 1 258 ? -4.459 -13.215 -3.493 1.00 96.44 258 GLU A O 1
ATOM 1969 N N . ARG A 1 259 ? -3.981 -14.827 -2.001 1.00 96.88 259 ARG A N 1
ATOM 1970 C CA . ARG A 1 259 ? -3.788 -15.887 -2.999 1.00 96.88 259 ARG A CA 1
ATOM 1971 C C . ARG A 1 259 ? -5.082 -16.221 -3.737 1.00 96.88 259 ARG A C 1
ATOM 1973 O O . ARG A 1 259 ? -5.067 -16.218 -4.961 1.00 96.88 259 ARG A O 1
ATOM 1980 N N . GLU A 1 260 ? -6.184 -16.429 -3.012 1.00 96.38 260 GLU A N 1
ATOM 1981 C CA . GLU A 1 260 ? -7.516 -16.656 -3.600 1.00 96.38 260 GLU A CA 1
ATOM 1982 C C . GLU A 1 260 ? -7.871 -15.514 -4.558 1.00 96.38 260 GLU A C 1
ATOM 1984 O O . GLU A 1 260 ? -8.240 -15.749 -5.704 1.00 96.38 260 GLU A O 1
ATOM 1989 N N . ARG A 1 261 ? -7.644 -14.263 -4.144 1.00 94.19 261 ARG A N 1
ATOM 1990 C CA . ARG A 1 261 ? -7.892 -13.103 -5.002 1.00 94.19 261 ARG A CA 1
ATOM 1991 C C . ARG A 1 261 ? -7.020 -13.079 -6.258 1.00 94.19 261 ARG A C 1
ATOM 1993 O O . ARG A 1 261 ? -7.495 -12.697 -7.324 1.00 94.19 261 ARG A O 1
ATOM 2000 N N . ARG A 1 262 ? -5.738 -13.432 -6.150 1.00 95.12 262 ARG A N 1
ATOM 2001 C CA . ARG A 1 262 ? -4.844 -13.520 -7.316 1.00 95.12 262 ARG A CA 1
ATOM 2002 C C . ARG A 1 262 ? -5.271 -14.625 -8.275 1.00 95.12 262 ARG A C 1
ATOM 2004 O O . ARG A 1 262 ? -5.217 -14.409 -9.479 1.00 95.12 262 ARG A O 1
ATOM 2011 N N . GLU A 1 263 ? -5.724 -15.763 -7.758 1.00 95.75 263 GLU A N 1
ATOM 2012 C CA . GLU A 1 263 ? -6.278 -16.857 -8.561 1.00 95.75 263 GLU A CA 1
ATOM 2013 C C . GLU A 1 263 ? -7.563 -16.422 -9.284 1.00 95.75 263 GLU A C 1
ATOM 2015 O O . GLU A 1 263 ? -7.702 -16.662 -10.485 1.00 95.75 263 GLU A O 1
ATOM 2020 N N . GLU A 1 264 ? -8.463 -15.707 -8.596 1.00 93.38 264 GLU A N 1
ATOM 2021 C CA . GLU A 1 264 ? -9.661 -15.115 -9.205 1.00 93.38 264 GLU A CA 1
ATOM 2022 C C . GLU A 1 264 ? -9.289 -14.132 -10.328 1.00 93.38 264 GLU A C 1
ATOM 2024 O O . GLU A 1 264 ? -9.799 -14.252 -11.439 1.00 93.38 264 GLU A O 1
ATOM 2029 N N . LEU A 1 265 ? -8.346 -13.213 -10.101 1.00 92.12 265 LEU A N 1
ATOM 2030 C CA . LEU A 1 265 ? -7.871 -12.280 -11.131 1.00 92.12 265 LEU A CA 1
ATOM 2031 C C . LEU A 1 265 ? -7.204 -12.997 -12.313 1.00 92.12 265 LEU A C 1
ATOM 2033 O O . LEU A 1 265 ? -7.459 -12.655 -13.468 1.00 92.12 265 LEU A O 1
ATOM 2037 N N . ALA A 1 266 ? -6.405 -14.030 -12.046 1.00 93.94 266 ALA A N 1
ATOM 2038 C CA . ALA A 1 266 ? -5.783 -14.839 -13.087 1.00 93.94 266 ALA A CA 1
ATOM 2039 C C . ALA A 1 266 ? -6.833 -15.550 -13.952 1.00 93.94 266 ALA A C 1
ATOM 2041 O O . ALA A 1 266 ? -6.666 -15.623 -15.171 1.00 93.94 266 ALA A O 1
ATOM 2042 N N . SER A 1 267 ? -7.940 -16.009 -13.355 1.00 93.75 267 SER A N 1
ATOM 2043 C CA . SER A 1 267 ? -9.064 -16.602 -14.094 1.00 93.75 267 SER A CA 1
ATOM 2044 C C . SER A 1 267 ? -9.744 -15.618 -15.060 1.00 93.75 267 SER A C 1
ATOM 2046 O O . SER A 1 267 ? -10.310 -16.041 -16.066 1.00 93.75 267 SER A O 1
ATOM 2048 N N . LEU A 1 268 ? -9.608 -14.313 -14.803 1.00 91.12 268 LEU A N 1
ATOM 2049 C CA . LEU A 1 268 ? -10.094 -13.207 -15.635 1.00 91.12 268 LEU A CA 1
ATOM 2050 C C . LEU A 1 268 ? -9.026 -12.700 -16.629 1.00 91.12 268 LEU A C 1
ATOM 2052 O O . LEU A 1 268 ? -9.206 -11.687 -17.297 1.00 91.12 268 LEU A O 1
ATOM 2056 N N . GLY A 1 269 ? -7.887 -13.394 -16.734 1.00 91.62 269 GLY A N 1
ATOM 2057 C CA . GLY A 1 269 ? -6.771 -13.035 -17.616 1.00 91.62 269 GLY A CA 1
ATOM 2058 C C . GLY A 1 269 ? -5.818 -11.981 -17.044 1.00 91.62 269 GLY A C 1
ATOM 2059 O O . GLY A 1 269 ? -4.859 -11.596 -17.713 1.00 91.62 269 GLY A O 1
ATOM 2060 N N . VAL A 1 270 ? -6.028 -11.540 -15.803 1.00 90.69 270 VAL A N 1
ATOM 2061 C CA . VAL A 1 270 ? -5.168 -10.568 -15.125 1.00 90.69 270 VAL A CA 1
ATOM 2062 C C . VAL A 1 270 ? -4.020 -11.287 -14.416 1.00 90.69 270 VAL A C 1
ATOM 2064 O O . VAL A 1 270 ? -4.193 -11.912 -13.371 1.00 90.69 270 VAL A O 1
ATOM 2067 N N . ARG A 1 271 ? -2.807 -11.161 -14.956 1.00 92.88 271 ARG A N 1
ATOM 2068 C CA . ARG A 1 271 ? -1.592 -11.762 -14.385 1.00 92.88 271 ARG A CA 1
ATOM 2069 C C . ARG A 1 271 ? -0.898 -10.799 -13.428 1.00 92.88 271 ARG A C 1
ATOM 2071 O O . ARG A 1 271 ? -0.023 -10.035 -13.823 1.00 92.88 271 ARG A O 1
ATOM 2078 N N . VAL A 1 272 ? -1.294 -10.815 -12.156 1.00 92.19 272 VAL A N 1
ATOM 2079 C CA . VAL A 1 272 ? -0.707 -9.920 -11.139 1.00 92.19 272 VAL A CA 1
ATOM 2080 C C . VAL A 1 272 ? 0.779 -10.212 -10.908 1.00 92.19 272 VAL A C 1
ATOM 2082 O O . VAL A 1 272 ? 1.549 -9.278 -10.684 1.00 92.19 272 VAL A O 1
ATOM 2085 N N . ASP A 1 273 ? 1.196 -11.476 -10.999 1.00 93.50 273 ASP A N 1
ATOM 2086 C CA . ASP A 1 273 ? 2.580 -11.889 -10.734 1.00 93.50 273 ASP A CA 1
ATOM 2087 C C . ASP A 1 273 ? 3.588 -11.313 -11.739 1.00 93.50 273 ASP A C 1
ATOM 2089 O O . ASP A 1 273 ? 4.714 -11.012 -11.350 1.00 93.50 273 ASP A O 1
ATOM 2093 N N . ASP A 1 274 ? 3.166 -11.030 -12.978 1.00 91.56 274 ASP A N 1
ATOM 2094 C CA . ASP A 1 274 ? 4.002 -10.355 -13.985 1.00 91.56 274 ASP A CA 1
ATOM 2095 C C . ASP A 1 274 ? 4.404 -8.933 -13.532 1.00 91.56 274 ASP A C 1
ATOM 2097 O O . ASP A 1 274 ? 5.399 -8.368 -13.988 1.00 91.56 274 ASP A O 1
ATOM 2101 N N . TRP A 1 275 ? 3.636 -8.345 -12.608 1.00 88.06 275 TRP A N 1
ATOM 2102 C CA . TRP A 1 275 ? 3.818 -6.982 -12.109 1.00 88.06 275 TRP A CA 1
ATOM 2103 C C . TRP A 1 275 ? 4.346 -6.937 -10.676 1.00 88.06 275 TRP A C 1
ATOM 2105 O O . TRP A 1 275 ? 5.143 -6.061 -10.333 1.00 88.06 275 TRP A O 1
ATOM 2115 N N . ALA A 1 276 ? 3.846 -7.824 -9.818 1.00 92.69 276 ALA A N 1
ATOM 2116 C CA . ALA A 1 276 ? 4.096 -7.843 -8.384 1.00 92.69 276 ALA A CA 1
ATOM 2117 C C . ALA A 1 276 ? 4.174 -9.295 -7.877 1.00 92.69 276 ALA A C 1
ATOM 2119 O O . ALA A 1 276 ? 3.195 -9.772 -7.287 1.00 92.69 276 ALA A O 1
ATOM 2120 N N . PRO A 1 277 ? 5.320 -9.975 -8.080 1.00 93.69 277 PRO A N 1
ATOM 2121 C CA . PRO A 1 277 ? 5.511 -11.362 -7.666 1.00 93.69 277 PRO A CA 1
ATOM 2122 C C . PRO A 1 277 ? 5.161 -11.584 -6.190 1.00 93.69 277 PRO A C 1
ATOM 2124 O O . PRO A 1 277 ? 5.405 -10.723 -5.337 1.00 93.69 277 PRO A O 1
ATOM 2127 N N . ALA A 1 278 ? 4.556 -12.727 -5.875 1.00 92.38 278 ALA A N 1
ATOM 2128 C CA . ALA A 1 278 ? 4.152 -13.068 -4.511 1.00 92.38 278 ALA A CA 1
ATOM 2129 C C . ALA A 1 278 ? 5.341 -13.320 -3.564 1.00 92.38 278 ALA A C 1
ATOM 2131 O O . ALA A 1 278 ? 5.245 -13.053 -2.364 1.00 92.38 278 ALA A O 1
ATOM 2132 N N . ASP A 1 279 ? 6.449 -13.804 -4.115 1.00 91.69 279 ASP A N 1
ATOM 2133 C CA . ASP A 1 279 ? 7.611 -14.408 -3.460 1.00 91.69 279 ASP A CA 1
ATOM 2134 C C . ASP A 1 279 ? 8.820 -13.466 -3.342 1.00 91.69 279 ASP A C 1
ATOM 2136 O O . ASP A 1 279 ? 9.957 -13.910 -3.215 1.00 91.69 279 ASP A O 1
ATOM 2140 N N . ILE A 1 280 ? 8.594 -12.148 -3.344 1.00 93.56 280 ILE A N 1
ATOM 2141 C CA . ILE A 1 280 ? 9.682 -11.177 -3.167 1.00 93.56 280 ILE A CA 1
A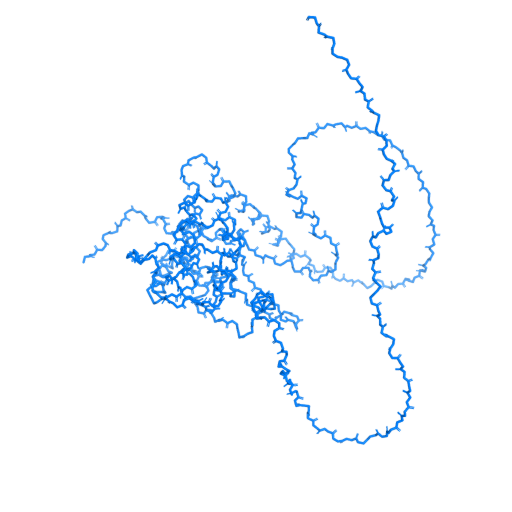TOM 2142 C C . ILE A 1 280 ? 10.320 -11.340 -1.785 1.00 93.56 280 ILE A C 1
ATOM 2144 O O . ILE A 1 280 ? 9.684 -11.111 -0.754 1.00 93.56 280 ILE A O 1
ATOM 2148 N N . GLU A 1 281 ? 11.609 -11.661 -1.772 1.00 93.31 281 GLU A N 1
ATOM 2149 C CA . GLU A 1 281 ? 12.413 -11.696 -0.556 1.00 93.31 281 GLU A CA 1
ATOM 2150 C C . GLU A 1 281 ? 12.848 -10.289 -0.134 1.00 93.31 281 GLU A C 1
ATOM 2152 O O . GLU A 1 281 ? 13.114 -9.406 -0.956 1.00 93.31 281 GLU A O 1
ATOM 2157 N N . ALA A 1 282 ? 12.919 -10.067 1.180 1.00 91.25 282 ALA A N 1
ATOM 2158 C CA . ALA A 1 282 ? 13.424 -8.809 1.707 1.00 91.25 282 ALA A CA 1
ATOM 2159 C C . ALA A 1 282 ? 14.922 -8.685 1.387 1.00 91.25 282 ALA A C 1
ATOM 2161 O O . ALA A 1 282 ? 15.664 -9.647 1.591 1.00 91.25 282 ALA A O 1
ATOM 2162 N N . PRO A 1 283 ? 15.394 -7.517 0.921 1.00 92.50 283 PRO A N 1
ATOM 2163 C CA . PRO A 1 283 ? 16.809 -7.337 0.644 1.00 92.50 283 PRO A CA 1
ATOM 2164 C C . PRO A 1 283 ? 17.632 -7.493 1.929 1.00 92.50 283 PRO A C 1
ATOM 2166 O O . PRO A 1 283 ? 17.296 -6.906 2.958 1.00 92.50 283 PRO A O 1
ATOM 2169 N N . GLU A 1 284 ? 18.742 -8.232 1.855 1.00 90.69 284 GLU A N 1
ATOM 2170 C CA . GLU A 1 284 ? 19.642 -8.456 2.999 1.00 90.69 284 GLU A CA 1
ATOM 2171 C C . GLU A 1 284 ? 20.218 -7.145 3.555 1.00 90.69 284 GLU A C 1
ATOM 2173 O O . GLU A 1 284 ? 20.412 -6.976 4.760 1.00 90.69 284 GLU A O 1
ATOM 2178 N N . VAL A 1 285 ? 20.485 -6.188 2.664 1.00 90.12 285 VAL A N 1
ATOM 2179 C CA . VAL A 1 285 ? 20.999 -4.866 3.017 1.00 90.12 285 VAL A CA 1
ATOM 2180 C C . VAL A 1 285 ? 19.851 -3.867 3.017 1.00 90.12 285 VAL A C 1
ATOM 2182 O O . VAL A 1 285 ? 19.104 -3.758 2.056 1.00 90.12 285 VAL A O 1
ATOM 2185 N N . VAL A 1 286 ? 19.727 -3.064 4.070 1.00 87.38 286 VAL A N 1
ATOM 2186 C CA . VAL A 1 286 ? 18.696 -2.021 4.118 1.00 87.38 286 VAL A CA 1
ATOM 2187 C C . VAL A 1 286 ? 19.128 -0.805 3.276 1.00 87.38 286 VAL A C 1
ATOM 2189 O O . VAL A 1 286 ? 20.261 -0.319 3.442 1.00 87.38 286 VAL A O 1
ATOM 2192 N N . PRO A 1 287 ? 18.241 -0.243 2.427 1.00 88.06 287 PRO A N 1
ATOM 2193 C CA . PRO A 1 287 ? 18.523 0.966 1.662 1.00 88.06 287 PRO A CA 1
ATOM 2194 C C . PRO A 1 287 ? 19.090 2.092 2.546 1.00 88.06 287 PRO A C 1
ATOM 2196 O O . PRO A 1 287 ? 18.590 2.314 3.655 1.00 88.06 287 PRO A O 1
ATOM 2199 N N . PRO A 1 288 ? 20.109 2.851 2.093 1.00 87.12 288 PRO A N 1
ATOM 2200 C CA . PRO A 1 288 ? 20.699 3.938 2.873 1.00 87.12 288 PRO A CA 1
ATOM 2201 C C . PRO A 1 288 ? 19.674 4.938 3.422 1.00 87.12 288 PRO A C 1
ATOM 2203 O O . PRO A 1 288 ? 19.783 5.322 4.585 1.00 87.12 288 PRO A O 1
ATOM 2206 N N . GLN A 1 289 ? 18.659 5.323 2.635 1.00 85.88 289 GLN A N 1
ATOM 2207 C CA . GLN A 1 289 ? 17.650 6.282 3.097 1.00 85.88 289 GLN A CA 1
ATOM 2208 C C . GLN A 1 289 ? 16.798 5.717 4.241 1.00 85.88 289 GLN A C 1
ATOM 2210 O O . GLN A 1 289 ? 16.475 6.447 5.178 1.00 85.88 289 GLN A O 1
ATOM 2215 N N . ILE A 1 290 ? 16.479 4.418 4.209 1.00 86.62 290 ILE A N 1
ATOM 2216 C CA . ILE A 1 290 ? 15.744 3.752 5.291 1.00 86.62 290 ILE A CA 1
ATOM 2217 C C . ILE A 1 290 ? 16.620 3.640 6.535 1.00 86.62 290 ILE A C 1
ATOM 2219 O O . ILE A 1 290 ? 16.158 3.971 7.626 1.00 86.62 290 ILE A O 1
ATOM 2223 N N . ARG A 1 291 ? 17.900 3.268 6.390 1.00 85.56 291 ARG A N 1
ATOM 2224 C CA . ARG A 1 291 ? 18.840 3.205 7.525 1.00 85.56 291 ARG A CA 1
ATOM 2225 C C . ARG A 1 291 ? 18.914 4.532 8.275 1.00 85.56 291 ARG A C 1
ATOM 2227 O O . ARG A 1 291 ? 18.896 4.543 9.502 1.00 85.56 291 ARG A O 1
ATOM 2234 N N . MET A 1 292 ? 18.942 5.653 7.553 1.00 83.00 292 MET A N 1
ATOM 2235 C CA . MET A 1 292 ? 18.953 6.985 8.171 1.00 83.00 292 MET A CA 1
ATOM 2236 C C . MET A 1 292 ? 17.658 7.314 8.924 1.00 83.00 292 MET A C 1
ATOM 2238 O O . MET A 1 292 ? 17.697 8.076 9.889 1.00 83.00 292 MET A O 1
ATOM 2242 N N . ARG A 1 293 ? 16.520 6.756 8.500 1.00 81.00 293 ARG A N 1
ATOM 2243 C CA . ARG A 1 293 ? 15.215 6.963 9.141 1.00 81.00 293 ARG A CA 1
ATOM 2244 C C . ARG A 1 293 ? 15.042 6.066 10.366 1.00 81.00 293 ARG A C 1
ATOM 2246 O O . ARG A 1 293 ? 14.673 6.568 11.420 1.00 81.00 293 ARG A O 1
ATOM 2253 N N . MET A 1 294 ? 15.391 4.784 10.257 1.00 74.31 294 MET A N 1
ATOM 2254 C CA . MET A 1 294 ? 15.345 3.824 11.368 1.00 74.31 294 MET A CA 1
ATOM 2255 C C . MET A 1 294 ? 16.387 4.142 12.453 1.00 74.31 294 MET A C 1
ATOM 2257 O O . MET A 1 294 ? 16.113 4.047 13.646 1.00 74.31 294 MET A O 1
ATOM 2261 N N . GLY A 1 295 ? 17.585 4.583 12.057 1.00 63.09 295 GLY A N 1
ATOM 2262 C CA . GLY A 1 295 ? 18.704 4.817 12.973 1.00 63.09 295 GLY A CA 1
ATOM 2263 C C . GLY A 1 295 ? 18.582 6.058 13.862 1.00 63.09 295 GLY A C 1
ATOM 2264 O O . GLY A 1 295 ? 19.317 6.165 14.840 1.00 63.09 295 GLY A O 1
ATOM 2265 N N . ARG A 1 296 ? 17.663 6.993 13.579 1.00 58.22 296 ARG A N 1
ATOM 2266 C CA . ARG A 1 296 ? 17.516 8.229 14.377 1.00 58.22 296 ARG A CA 1
ATOM 2267 C C . ARG A 1 296 ? 16.923 8.008 15.774 1.00 58.22 296 ARG A C 1
ATOM 2269 O O . ARG A 1 296 ? 17.043 8.902 16.605 1.00 58.22 296 ARG A O 1
ATOM 2276 N N . GLY A 1 297 ? 16.332 6.841 16.044 1.00 54.12 297 GLY A N 1
ATOM 2277 C CA . GLY A 1 297 ? 15.800 6.479 17.364 1.00 54.12 297 GLY A CA 1
ATOM 2278 C C . GLY A 1 297 ? 16.803 5.790 18.294 1.00 54.12 297 GLY A C 1
ATOM 2279 O O . GLY A 1 297 ? 16.606 5.792 19.508 1.00 54.12 297 GLY A O 1
ATOM 2280 N N . ARG A 1 298 ? 17.907 5.235 17.768 1.00 54.47 298 ARG A N 1
ATOM 2281 C CA . ARG A 1 298 ? 18.981 4.717 18.622 1.00 54.47 298 ARG A CA 1
ATOM 2282 C C . ARG A 1 298 ? 19.753 5.913 19.144 1.00 54.47 298 ARG A C 1
ATOM 2284 O O . ARG A 1 298 ? 20.565 6.503 18.434 1.00 54.47 298 ARG A O 1
ATOM 2291 N N . GLY A 1 299 ? 19.419 6.302 20.373 1.00 51.66 299 GLY A N 1
ATOM 2292 C CA . GLY A 1 299 ? 20.080 7.371 21.097 1.00 51.66 299 GLY A CA 1
ATOM 2293 C C . GLY A 1 299 ? 21.584 7.313 20.868 1.00 51.66 299 GLY A C 1
ATOM 2294 O O . GLY A 1 299 ? 22.190 6.242 20.841 1.00 51.66 299 GLY A O 1
ATOM 2295 N N . ARG A 1 300 ? 22.172 8.492 20.686 1.00 47.94 300 ARG A N 1
ATOM 2296 C CA . ARG A 1 300 ? 23.605 8.764 20.537 1.00 47.94 300 ARG A CA 1
ATOM 2297 C C . ARG A 1 300 ? 24.385 8.411 21.822 1.00 47.94 300 ARG A C 1
ATOM 2299 O O . ARG A 1 300 ? 25.237 9.166 22.275 1.00 47.94 300 ARG A O 1
ATOM 2306 N N . GLY A 1 301 ? 24.059 7.289 22.454 1.00 50.91 301 GLY A N 1
ATOM 2307 C CA . GLY A 1 301 ? 24.751 6.714 23.586 1.00 50.91 301 GLY A CA 1
ATOM 2308 C C . GLY A 1 301 ? 25.983 5.986 23.079 1.00 50.91 301 GLY A C 1
ATOM 2309 O O . GLY A 1 301 ? 25.873 4.908 22.515 1.00 50.91 301 GLY A O 1
ATOM 2310 N N . ARG A 1 302 ? 27.135 6.627 23.286 1.00 46.19 302 ARG A N 1
ATOM 2311 C CA . ARG A 1 302 ? 28.464 6.025 23.466 1.00 46.19 302 ARG A CA 1
ATOM 2312 C C . ARG A 1 302 ? 28.855 4.934 22.460 1.00 46.19 302 ARG A C 1
ATOM 2314 O O . ARG A 1 302 ? 28.485 3.773 22.580 1.00 46.19 302 ARG A O 1
ATOM 2321 N N . GLY A 1 303 ? 29.702 5.333 21.513 1.00 50.69 303 GLY A N 1
ATOM 2322 C CA . GLY A 1 303 ? 30.317 4.450 20.535 1.00 50.69 303 GLY A CA 1
ATOM 2323 C C . GLY A 1 303 ? 30.896 3.180 21.151 1.00 50.69 303 GLY A C 1
ATOM 2324 O O . GLY A 1 303 ? 31.902 3.217 21.853 1.00 50.69 303 GLY A O 1
ATOM 2325 N N . VAL A 1 304 ? 30.289 2.055 20.796 1.00 45.59 304 VAL A N 1
ATOM 2326 C CA . VAL A 1 304 ? 31.023 0.810 20.631 1.00 45.59 304 VAL A CA 1
ATOM 2327 C C . VAL A 1 304 ? 31.630 0.903 19.237 1.00 45.59 304 VAL A C 1
ATOM 2329 O O . VAL A 1 304 ? 30.922 0.843 18.232 1.00 45.59 304 VAL A O 1
ATOM 2332 N N . LYS A 1 305 ? 32.939 1.161 19.184 1.00 45.34 305 LYS A N 1
ATOM 2333 C CA . LYS A 1 305 ? 33.745 0.932 17.985 1.00 45.34 305 LYS A CA 1
ATOM 2334 C C . LYS A 1 305 ? 33.572 -0.544 17.622 1.00 45.34 305 LYS A C 1
ATOM 2336 O O . LYS A 1 305 ? 34.175 -1.400 18.253 1.00 45.34 305 LYS A O 1
ATOM 2341 N N . LEU A 1 306 ? 32.729 -0.834 16.638 1.00 45.09 306 LEU A N 1
ATOM 2342 C CA . LEU A 1 306 ? 32.883 -2.050 15.854 1.00 45.09 306 LEU A CA 1
ATOM 2343 C C . LEU A 1 306 ? 34.141 -1.825 15.018 1.00 45.09 306 LEU A C 1
ATOM 2345 O O . LEU A 1 306 ? 34.131 -1.068 14.047 1.00 45.09 306 LEU A O 1
ATOM 2349 N N . GLU A 1 307 ? 35.251 -2.386 15.489 1.00 41.03 307 GLU A N 1
ATOM 2350 C CA . GLU A 1 307 ? 36.443 -2.589 14.679 1.00 41.03 307 GLU A CA 1
ATOM 2351 C C . GLU A 1 307 ? 36.040 -3.481 13.504 1.00 41.03 307 GLU A C 1
ATOM 2353 O O . GLU A 1 307 ? 35.872 -4.689 13.636 1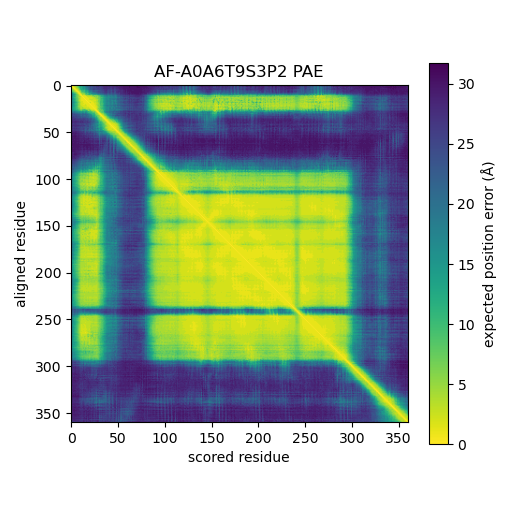.00 41.03 307 GLU A O 1
ATOM 2358 N N . ASN A 1 308 ? 35.822 -2.859 12.345 1.00 43.16 308 ASN A N 1
ATOM 2359 C CA . ASN A 1 308 ? 35.859 -3.563 11.074 1.00 43.16 308 ASN A CA 1
ATOM 2360 C C . ASN A 1 308 ? 37.312 -3.986 10.841 1.00 43.16 308 ASN A C 1
ATOM 2362 O O . ASN A 1 308 ? 38.097 -3.243 10.249 1.00 43.16 308 ASN A O 1
ATOM 2366 N N . THR A 1 309 ? 37.664 -5.171 11.331 1.00 38.75 309 THR A N 1
ATOM 2367 C CA . THR A 1 309 ? 38.871 -5.890 10.930 1.00 38.75 309 THR A CA 1
ATOM 2368 C C . THR A 1 309 ? 38.683 -6.328 9.481 1.00 38.75 309 THR A C 1
ATOM 2370 O O . THR A 1 309 ? 38.129 -7.383 9.193 1.00 38.75 309 THR A O 1
ATOM 2373 N N . ILE A 1 310 ? 39.094 -5.472 8.547 1.00 47.91 310 ILE A N 1
ATOM 2374 C CA . ILE A 1 310 ? 39.432 -5.914 7.196 1.00 47.91 310 ILE A CA 1
ATOM 2375 C C . ILE A 1 310 ? 40.790 -6.593 7.350 1.00 47.91 310 ILE A C 1
ATOM 2377 O O . ILE A 1 310 ? 41.807 -5.917 7.503 1.00 47.91 310 ILE A O 1
ATOM 2381 N N . GLU A 1 311 ? 40.801 -7.924 7.385 1.00 40.38 311 GLU A N 1
ATOM 2382 C CA . GLU A 1 311 ? 42.035 -8.696 7.267 1.00 40.38 311 GLU A CA 1
ATOM 2383 C C . GLU A 1 311 ? 42.623 -8.435 5.876 1.00 40.38 311 GLU A C 1
ATOM 2385 O O . GLU A 1 311 ? 42.157 -8.954 4.863 1.00 40.38 311 GLU A O 1
ATOM 2390 N N . VAL A 1 312 ? 43.626 -7.560 5.820 1.00 48.59 312 VAL A N 1
ATOM 2391 C CA . VAL A 1 312 ? 44.475 -7.397 4.640 1.00 48.59 312 VAL A CA 1
ATOM 2392 C C . VAL A 1 312 ? 45.506 -8.529 4.679 1.00 48.59 312 VAL A C 1
ATOM 2394 O O . VAL A 1 312 ? 46.209 -8.656 5.685 1.00 48.59 312 VAL A O 1
ATOM 2397 N N . PRO A 1 313 ? 45.634 -9.353 3.623 1.00 46.72 313 PRO A N 1
ATOM 2398 C CA . PRO A 1 313 ? 46.664 -10.378 3.560 1.00 46.72 313 PRO A CA 1
ATOM 2399 C C . PRO A 1 313 ? 48.060 -9.757 3.663 1.00 46.72 313 PRO A C 1
ATOM 2401 O O . PRO A 1 313 ? 48.449 -8.908 2.861 1.00 46.72 313 PRO A O 1
ATOM 2404 N N . SER A 1 314 ? 48.802 -10.208 4.671 1.00 39.91 314 SER A N 1
ATOM 2405 C CA . SER A 1 314 ? 50.212 -9.908 4.894 1.00 39.91 314 SER A CA 1
ATOM 2406 C C . SER A 1 314 ? 51.050 -10.347 3.691 1.00 39.91 314 SER A C 1
ATOM 2408 O O . SER A 1 314 ? 51.188 -11.540 3.423 1.00 39.91 314 SER A O 1
ATOM 2410 N N . MET A 1 315 ? 51.633 -9.383 2.981 1.00 42.53 315 MET A N 1
ATOM 2411 C CA . MET A 1 315 ? 52.773 -9.603 2.095 1.00 42.53 315 MET A CA 1
ATOM 2412 C C . MET A 1 315 ? 53.937 -8.776 2.627 1.00 42.53 315 MET A C 1
ATOM 2414 O O . MET A 1 315 ? 53.945 -7.547 2.575 1.00 42.53 315 MET A O 1
ATOM 2418 N N . ALA A 1 316 ? 54.907 -9.490 3.183 1.00 44.84 316 ALA A N 1
ATOM 2419 C CA . ALA A 1 316 ? 56.193 -8.959 3.575 1.00 44.84 316 ALA A CA 1
ATOM 2420 C C . ALA A 1 316 ? 56.988 -8.537 2.332 1.00 44.84 316 ALA A C 1
ATOM 2422 O O . ALA A 1 316 ? 57.287 -9.372 1.483 1.00 44.84 316 ALA A O 1
ATOM 2423 N N . ALA A 1 317 ? 57.376 -7.265 2.266 1.00 44.94 317 ALA A N 1
ATOM 2424 C CA . ALA A 1 317 ? 58.579 -6.814 1.572 1.00 44.94 317 ALA A CA 1
ATOM 2425 C C . ALA A 1 317 ? 58.943 -5.400 2.050 1.00 44.94 317 ALA A C 1
ATOM 2427 O O . ALA A 1 317 ? 58.402 -4.398 1.594 1.00 44.94 317 ALA A O 1
ATOM 2428 N N . THR A 1 318 ? 59.827 -5.369 3.044 1.00 48.06 318 THR A N 1
ATOM 2429 C CA . THR A 1 318 ? 60.985 -4.476 3.183 1.00 48.06 318 THR A CA 1
ATOM 2430 C C . THR A 1 318 ? 61.034 -3.277 2.230 1.00 48.06 318 THR A C 1
ATOM 2432 O O . THR A 1 318 ? 61.324 -3.495 1.067 1.00 48.06 318 THR A O 1
ATOM 2435 N N . TYR A 1 319 ? 60.883 -2.038 2.718 1.00 42.41 319 TYR A N 1
ATOM 2436 C CA . TYR A 1 319 ? 61.648 -0.870 2.238 1.00 42.41 319 TYR A CA 1
ATOM 2437 C C . TYR A 1 319 ? 61.589 0.299 3.246 1.00 42.41 319 TYR A C 1
ATOM 2439 O O . TYR A 1 319 ? 60.526 0.802 3.590 1.00 42.41 319 TYR A O 1
ATOM 2447 N N . GLN A 1 320 ? 62.791 0.629 3.725 1.00 41.41 320 GLN A N 1
ATOM 2448 C CA . GLN A 1 320 ? 63.372 1.878 4.241 1.00 41.41 320 GLN A CA 1
ATOM 2449 C C . GLN A 1 320 ? 62.493 3.029 4.768 1.00 41.41 320 GLN A C 1
ATOM 2451 O O . GLN A 1 320 ? 61.652 3.600 4.081 1.00 41.41 320 GLN A O 1
ATOM 2456 N N . GLU A 1 321 ? 62.854 3.445 5.986 1.00 45.47 321 GLU A N 1
ATOM 2457 C CA . GLU A 1 321 ? 62.533 4.720 6.623 1.00 45.47 321 GLU A CA 1
ATOM 2458 C C . GLU A 1 321 ? 63.157 5.912 5.873 1.00 45.47 321 GLU A C 1
ATOM 2460 O O . GLU A 1 321 ? 64.363 5.937 5.643 1.00 45.47 321 GLU A O 1
ATOM 2465 N N . GLU A 1 322 ? 62.361 6.957 5.628 1.00 45.19 322 GLU A N 1
ATOM 2466 C CA . GLU A 1 322 ? 62.838 8.344 5.663 1.00 45.19 322 GLU A CA 1
ATOM 2467 C C . GLU A 1 322 ? 61.790 9.266 6.319 1.00 45.19 322 GLU A C 1
ATOM 2469 O O . GLU A 1 322 ? 60.590 9.131 6.056 1.00 45.19 322 GLU A O 1
ATOM 2474 N N . PRO A 1 323 ? 62.210 10.236 7.157 1.00 53.41 323 PRO A N 1
ATOM 2475 C CA . PRO A 1 323 ? 61.312 11.160 7.825 1.00 53.41 323 PRO A CA 1
ATOM 2476 C C . PRO A 1 323 ? 61.245 12.488 7.065 1.00 53.41 323 PRO A C 1
ATOM 2478 O O . PRO A 1 323 ? 62.207 13.255 7.031 1.00 53.41 323 PRO A O 1
ATOM 2481 N N . SER A 1 324 ? 60.077 12.849 6.534 1.00 46.56 324 SER A N 1
ATOM 2482 C CA . SER A 1 324 ? 59.838 14.237 6.139 1.00 46.56 324 SER A CA 1
ATOM 2483 C C . SER A 1 324 ? 58.434 14.720 6.496 1.00 46.56 324 SER A C 1
ATOM 2485 O O . SER A 1 324 ? 57.396 14.142 6.191 1.00 46.56 324 SER A O 1
ATOM 2487 N N . ARG A 1 325 ? 58.459 15.821 7.246 1.00 51.22 325 ARG A N 1
ATOM 2488 C CA . ARG A 1 325 ? 57.348 16.653 7.690 1.00 51.22 325 ARG A CA 1
ATOM 2489 C C . ARG A 1 325 ? 56.445 17.037 6.519 1.00 51.22 325 ARG A C 1
ATOM 2491 O O . ARG A 1 325 ? 56.926 17.676 5.593 1.00 51.22 325 ARG A O 1
ATOM 2498 N N . GLN A 1 326 ? 55.132 16.896 6.681 1.00 44.62 326 GLN A N 1
ATOM 2499 C CA . GLN A 1 326 ? 54.196 17.888 6.149 1.00 44.62 326 GLN A CA 1
ATOM 2500 C C . GLN A 1 326 ? 52.927 17.956 7.005 1.00 44.62 326 GLN A C 1
ATOM 2502 O O . GLN A 1 326 ? 52.131 17.026 7.099 1.00 44.62 326 GLN A O 1
ATOM 2507 N N . ARG A 1 327 ? 52.780 19.103 7.680 1.00 43.38 327 ARG A N 1
ATOM 2508 C CA . ARG A 1 327 ? 51.585 19.529 8.410 1.00 43.38 327 ARG A CA 1
ATOM 2509 C C . ARG A 1 327 ? 50.397 19.554 7.447 1.00 43.38 327 ARG A C 1
ATOM 2511 O O . ARG A 1 327 ? 50.325 20.434 6.592 1.00 43.38 327 ARG A O 1
ATOM 2518 N N . GLY A 1 328 ? 49.442 18.650 7.635 1.00 42.28 328 GLY A N 1
ATOM 2519 C CA . GLY A 1 328 ? 48.121 18.766 7.029 1.00 42.28 328 GLY A CA 1
ATOM 2520 C C . GLY A 1 328 ? 47.412 20.007 7.570 1.00 42.28 328 GLY A C 1
ATOM 2521 O O . GLY A 1 328 ? 47.069 20.084 8.749 1.00 42.28 328 GLY A O 1
ATOM 2522 N N . SER A 1 329 ? 47.219 21.009 6.717 1.00 48.78 329 SER A N 1
ATOM 2523 C CA . SER A 1 329 ? 46.400 22.176 7.020 1.00 48.78 329 SER A CA 1
ATOM 2524 C C . SER A 1 329 ? 44.944 21.736 7.183 1.00 48.78 329 SER A C 1
ATOM 2526 O O . SER A 1 329 ? 44.274 21.400 6.204 1.00 48.78 329 SER A O 1
ATOM 2528 N N . ASN A 1 330 ? 44.446 21.750 8.419 1.00 46.06 330 ASN A N 1
ATOM 2529 C CA . ASN A 1 330 ? 43.025 21.609 8.711 1.00 46.06 330 ASN A CA 1
ATOM 2530 C C . ASN A 1 330 ? 42.244 22.682 7.940 1.00 46.06 330 ASN A C 1
ATOM 2532 O O . ASN A 1 330 ? 42.313 23.868 8.268 1.00 46.06 330 ASN A O 1
ATOM 2536 N N . LYS A 1 331 ? 41.482 22.263 6.922 1.00 53.19 331 LYS A N 1
ATOM 2537 C CA . LYS A 1 331 ? 40.471 23.092 6.258 1.00 53.19 331 LYS A CA 1
ATOM 2538 C C . LYS A 1 331 ? 39.366 23.396 7.273 1.00 53.19 331 LYS A C 1
ATOM 2540 O O . LYS A 1 331 ? 38.369 22.685 7.365 1.00 53.19 331 LYS A O 1
ATOM 2545 N N . ARG A 1 332 ? 39.565 24.446 8.075 1.00 55.53 332 ARG A N 1
ATOM 2546 C CA . ARG A 1 332 ? 38.508 25.070 8.875 1.00 55.53 332 ARG A CA 1
ATOM 2547 C C . ARG A 1 332 ? 37.413 25.515 7.906 1.00 55.53 332 ARG A C 1
ATOM 2549 O O . ARG A 1 332 ? 37.659 26.366 7.052 1.00 55.53 332 ARG A O 1
ATOM 2556 N N . ARG A 1 333 ? 36.218 24.925 8.021 1.00 59.62 333 ARG A N 1
ATOM 2557 C CA . ARG A 1 333 ? 34.993 25.481 7.430 1.00 59.62 333 ARG A CA 1
ATOM 2558 C C . ARG A 1 333 ? 34.913 26.942 7.869 1.00 59.62 333 ARG A C 1
ATOM 2560 O O . ARG A 1 333 ? 34.877 27.206 9.068 1.00 59.62 333 ARG A O 1
ATOM 2567 N N . ARG A 1 334 ? 34.949 27.871 6.912 1.00 61.91 334 ARG A N 1
ATOM 2568 C CA . ARG A 1 334 ? 34.678 29.283 7.185 1.00 61.91 334 ARG A CA 1
ATOM 2569 C C . ARG A 1 334 ? 33.241 29.366 7.691 1.00 61.91 334 ARG A C 1
ATOM 2571 O O . ARG A 1 334 ? 32.320 28.940 6.999 1.00 61.91 334 ARG A O 1
ATOM 2578 N N . GLN A 1 335 ? 33.092 29.813 8.930 1.00 58.22 335 GLN A N 1
ATOM 2579 C CA . GLN A 1 335 ? 31.814 30.184 9.509 1.00 58.22 335 GLN A CA 1
ATOM 2580 C C . GLN A 1 335 ? 31.302 31.367 8.685 1.00 58.22 335 GLN A C 1
ATOM 2582 O O . GLN A 1 335 ? 32.000 32.369 8.558 1.00 58.22 335 GLN A O 1
ATOM 2587 N N . ILE A 1 336 ? 30.166 31.181 8.016 1.00 69.38 336 ILE A N 1
ATOM 2588 C CA . ILE A 1 336 ? 29.483 32.256 7.300 1.00 69.38 336 ILE A CA 1
ATOM 2589 C C . ILE A 1 336 ? 28.823 33.101 8.384 1.00 69.38 336 ILE A C 1
ATOM 2591 O O . ILE A 1 336 ? 27.985 32.582 9.124 1.00 69.38 336 ILE A O 1
ATOM 2595 N N . ASP A 1 337 ? 29.265 34.346 8.511 1.00 71.56 337 ASP A N 1
ATOM 2596 C CA . ASP A 1 337 ? 28.641 35.327 9.387 1.00 71.56 337 ASP A CA 1
ATOM 2597 C C . ASP A 1 337 ? 27.387 35.857 8.682 1.00 71.56 337 ASP A C 1
ATOM 2599 O O . ASP A 1 337 ? 27.467 36.417 7.587 1.00 71.56 337 ASP A O 1
ATOM 2603 N N . TRP A 1 338 ? 26.214 35.561 9.238 1.00 71.12 338 TRP A N 1
ATOM 2604 C CA . TRP A 1 338 ? 24.931 35.947 8.642 1.00 71.12 338 TRP A CA 1
ATOM 2605 C C . TRP A 1 338 ? 24.523 37.374 9.025 1.00 71.12 338 TRP A C 1
ATOM 2607 O O . TRP A 1 338 ? 23.672 37.947 8.345 1.00 71.12 338 TRP A O 1
ATOM 2617 N N . ASP A 1 339 ? 25.164 37.968 10.035 1.00 69.00 339 ASP A N 1
ATOM 2618 C CA . ASP A 1 339 ? 24.827 39.309 10.519 1.00 69.00 339 ASP A CA 1
ATOM 2619 C C . ASP A 1 339 ? 25.322 40.413 9.567 1.00 69.00 339 ASP A C 1
ATOM 2621 O O . ASP A 1 339 ? 24.691 41.461 9.450 1.00 69.00 339 ASP A O 1
ATOM 2625 N N . GLU A 1 340 ? 26.371 40.155 8.777 1.00 63.34 340 GLU A N 1
ATOM 2626 C CA . GLU A 1 340 ? 26.854 41.086 7.742 1.00 63.34 340 GLU A CA 1
ATOM 2627 C C . GLU A 1 340 ? 25.896 41.174 6.534 1.00 63.34 340 GLU A C 1
ATOM 2629 O O . GLU A 1 340 ? 25.934 42.132 5.765 1.00 63.34 340 GLU A O 1
ATOM 2634 N N . LYS A 1 341 ? 24.983 40.205 6.371 1.00 56.78 341 LYS A N 1
ATOM 2635 C CA . LYS A 1 341 ? 24.061 40.140 5.224 1.00 56.78 341 LYS A CA 1
ATOM 2636 C C . LYS A 1 341 ? 22.736 40.882 5.418 1.00 56.78 341 LYS A C 1
ATOM 2638 O O . LYS A 1 341 ? 21.981 40.995 4.458 1.00 56.78 341 LYS A O 1
ATOM 2643 N N . LEU A 1 342 ? 22.446 41.376 6.622 1.00 56.72 342 LEU A N 1
ATOM 2644 C CA . LEU A 1 342 ? 21.179 42.049 6.954 1.00 56.72 342 LEU A CA 1
ATOM 2645 C C . LEU A 1 342 ? 21.269 43.589 6.931 1.00 56.72 342 LEU A C 1
ATOM 2647 O O . LEU A 1 342 ? 20.293 44.264 7.247 1.00 56.72 342 LEU A O 1
ATOM 2651 N N . GLY A 1 343 ? 22.417 44.159 6.547 1.00 50.59 343 GLY A N 1
ATOM 2652 C CA . GLY A 1 343 ? 22.655 45.608 6.573 1.00 50.59 343 GLY A CA 1
ATOM 2653 C C . GLY A 1 343 ? 22.060 46.427 5.417 1.00 50.59 343 GLY A C 1
ATOM 2654 O O . GLY A 1 343 ? 21.977 47.645 5.545 1.00 50.59 343 GLY A O 1
ATOM 2655 N N . ASP A 1 344 ? 21.618 45.802 4.321 1.00 53.25 344 ASP A N 1
ATOM 2656 C CA . ASP A 1 344 ? 21.310 46.520 3.067 1.00 53.25 344 ASP A CA 1
ATOM 2657 C C . ASP A 1 344 ? 19.809 46.754 2.778 1.00 53.25 344 ASP A C 1
ATOM 2659 O O . ASP A 1 344 ? 19.463 47.313 1.738 1.00 53.25 344 ASP A O 1
ATOM 2663 N N . GLU A 1 345 ? 18.888 46.407 3.686 1.00 56.09 345 GLU A N 1
ATOM 2664 C CA . GLU A 1 345 ? 17.434 46.531 3.428 1.00 56.09 345 GLU A CA 1
ATOM 2665 C C . GLU A 1 345 ? 16.760 47.802 3.987 1.00 56.09 345 GLU A C 1
ATOM 2667 O O . GLU A 1 345 ? 15.537 47.942 3.937 1.00 56.09 345 GLU A O 1
ATOM 2672 N N . GLN A 1 346 ? 17.517 48.795 4.461 1.00 53.38 346 GLN A N 1
ATOM 2673 C CA . GLN A 1 346 ? 16.948 50.081 4.896 1.00 53.38 346 GLN A CA 1
ATOM 2674 C C . GLN A 1 346 ? 16.993 51.151 3.797 1.00 53.38 346 GLN A C 1
ATOM 2676 O O . GLN A 1 346 ? 17.673 52.162 3.942 1.00 53.38 346 GLN A O 1
ATOM 2681 N N . ASN A 1 347 ? 16.253 50.967 2.697 1.00 50.34 347 ASN A N 1
ATOM 2682 C CA . ASN A 1 347 ? 15.838 52.102 1.854 1.00 50.34 347 ASN A CA 1
ATOM 2683 C C . ASN A 1 347 ? 14.712 51.756 0.863 1.00 50.34 347 ASN A C 1
ATOM 2685 O O . ASN A 1 347 ? 14.868 51.848 -0.351 1.00 50.34 347 ASN A O 1
ATOM 2689 N N . VAL A 1 348 ? 13.525 51.413 1.371 1.00 47.12 348 VAL A N 1
ATOM 2690 C CA . VAL A 1 348 ? 12.291 51.484 0.570 1.00 47.12 348 VAL A CA 1
ATOM 2691 C C . VAL A 1 348 ? 11.256 52.297 1.339 1.00 47.12 348 VAL A C 1
ATOM 2693 O O . VAL A 1 348 ? 10.459 51.788 2.122 1.00 47.12 348 VAL A O 1
ATOM 2696 N N . ARG A 1 349 ? 11.311 53.615 1.140 1.00 41.69 349 ARG A N 1
ATOM 2697 C CA . ARG A 1 349 ? 10.350 54.582 1.671 1.00 41.69 349 ARG A CA 1
ATOM 2698 C C . ARG A 1 349 ? 9.179 54.669 0.686 1.00 41.69 349 ARG A C 1
ATOM 2700 O O . ARG A 1 349 ? 9.297 55.314 -0.352 1.00 41.69 349 ARG A O 1
ATOM 2707 N N . LEU A 1 350 ? 8.071 53.990 0.981 1.00 48.03 350 LEU A N 1
ATOM 2708 C CA . LEU A 1 350 ? 6.832 54.116 0.206 1.00 48.03 350 LEU A CA 1
ATOM 2709 C C . LEU A 1 350 ? 6.066 55.387 0.627 1.00 48.03 350 LEU A C 1
ATOM 2711 O O . LEU A 1 350 ? 5.941 55.642 1.826 1.00 48.03 350 LEU A O 1
ATOM 2715 N N . PRO A 1 351 ? 5.540 56.185 -0.320 1.00 48.19 351 PRO A N 1
ATOM 2716 C CA . PRO A 1 351 ? 4.702 57.335 -0.006 1.00 48.19 351 PRO A CA 1
ATOM 2717 C C . PRO A 1 351 ? 3.281 56.885 0.366 1.00 48.19 351 PRO A C 1
ATOM 2719 O O . PRO A 1 351 ? 2.579 56.263 -0.432 1.00 48.19 351 PRO A O 1
ATOM 2722 N N . LEU A 1 352 ? 2.854 57.229 1.582 1.00 43.62 352 LEU A N 1
ATOM 2723 C CA . LEU A 1 352 ? 1.466 57.147 2.037 1.00 43.62 352 LEU A CA 1
ATOM 2724 C C . LEU A 1 352 ? 0.619 58.174 1.269 1.00 43.62 352 LEU A C 1
ATOM 2726 O O . LEU A 1 352 ? 0.871 59.374 1.345 1.00 43.62 352 LEU A O 1
ATOM 2730 N N . ARG A 1 353 ? -0.384 57.695 0.526 1.00 46.84 353 ARG A N 1
ATOM 2731 C CA . ARG A 1 353 ? -1.491 58.513 0.017 1.00 46.84 353 ARG A CA 1
ATOM 2732 C C . ARG A 1 353 ? -2.605 58.505 1.059 1.00 46.84 353 ARG A C 1
ATOM 2734 O O . ARG A 1 353 ? -3.196 57.460 1.316 1.00 46.84 353 ARG A O 1
ATOM 2741 N N . GLU A 1 354 ? -2.870 59.669 1.632 1.00 52.31 354 GLU A N 1
ATOM 2742 C CA . GLU A 1 354 ? -4.044 59.949 2.455 1.00 52.31 354 GLU A CA 1
ATOM 2743 C C . GLU A 1 354 ? -5.287 60.004 1.555 1.00 52.31 354 GLU A C 1
ATOM 2745 O O . GLU A 1 354 ? -5.299 60.697 0.536 1.00 52.31 354 GLU A O 1
ATOM 2750 N N . ALA A 1 355 ? -6.322 59.245 1.912 1.00 53.66 355 ALA A N 1
ATOM 2751 C CA . ALA A 1 355 ? -7.649 59.350 1.325 1.00 53.66 355 ALA A CA 1
ATOM 2752 C C . ALA A 1 355 ? -8.572 59.985 2.369 1.00 53.66 355 ALA A C 1
ATOM 2754 O O . ALA A 1 355 ? -8.938 59.341 3.352 1.00 53.66 355 ALA A O 1
ATOM 2755 N N . ASN A 1 356 ? -8.918 61.254 2.148 1.00 54.59 356 ASN A N 1
ATOM 2756 C CA . ASN A 1 356 ? -10.040 61.907 2.812 1.00 54.59 356 ASN A CA 1
ATOM 2757 C C . ASN A 1 356 ? -11.340 61.270 2.309 1.00 54.59 356 ASN A C 1
ATOM 2759 O O . ASN A 1 356 ? -11.561 61.180 1.100 1.00 54.59 356 ASN A O 1
ATOM 2763 N N . VAL A 1 357 ? -12.182 60.835 3.242 1.00 57.69 357 VAL A N 1
ATOM 2764 C CA . VAL A 1 357 ? -13.578 60.475 2.994 1.00 57.69 357 VAL A CA 1
ATOM 2765 C C . VAL A 1 357 ? -14.414 61.550 3.670 1.00 57.69 357 VAL A C 1
ATOM 2767 O O . VAL A 1 357 ? -14.525 61.564 4.895 1.00 57.69 357 VAL A O 1
ATOM 2770 N N . ASP A 1 358 ? -14.951 62.458 2.861 1.00 56.16 358 ASP A N 1
ATOM 2771 C CA . ASP A 1 358 ? -16.044 63.335 3.263 1.00 56.16 358 ASP A CA 1
ATOM 2772 C C . ASP A 1 358 ? -17.330 62.502 3.328 1.00 56.16 358 ASP A C 1
ATOM 2774 O O . ASP A 1 358 ? -17.640 61.726 2.419 1.00 56.16 358 ASP A O 1
ATOM 2778 N N . VAL A 1 359 ? -18.037 62.632 4.448 1.00 54.97 359 VAL A N 1
ATOM 2779 C CA . VAL A 1 359 ? -19.348 62.038 4.709 1.00 54.97 359 VAL A CA 1
ATOM 2780 C C . VAL A 1 359 ? -20.365 63.168 4.620 1.00 54.97 359 VAL A C 1
ATOM 2782 O O . VAL A 1 359 ? -20.292 64.089 5.431 1.00 54.97 359 VAL A O 1
ATOM 2785 N N . ASP A 1 360 ? -21.296 63.058 3.673 1.00 61.91 360 ASP A N 1
ATOM 2786 C CA . ASP A 1 360 ? -22.587 63.760 3.649 1.00 61.91 360 ASP A CA 1
ATOM 2787 C C . ASP A 1 360 ? -23.718 62.727 3.555 1.00 61.91 360 ASP A C 1
ATOM 2789 O O . ASP A 1 360 ? -23.593 61.784 2.730 1.00 61.91 360 ASP A O 1
#

pLDDT: mean 74.51, std 22.72, range [31.3, 98.5]

Sequence (360 aa):
VRRQGRPGEPVLEVQWALGWLLVEAFKQRRHASGMDGDGNEAAILALMAAPAEKRGGADSTKGSTKARARGGSWVTRPRGDADDEGEEEDDESDEAMAMAAHLTQFFNLLPRLPGKHGAPMLSLAVESVAESGLWRRAVMMPRFIGGQTRWLRGFSWPSLFVFAHERLPSEMRFRIWKCALQICVASPTLAPVAEVPFALSSVVNDAPAGVADLLREAIALGADAEALAPLTTRLPPSKEAASVKRLLLPRKEFEAAERERREELASLGVRVDDWAPADIEAPEVVPPQIRMRMGRGRGRGRGVKLENTIEVPSMAATYQEEPSRQRGSNKRRRQIDWDEKLGDEQNVRLPLREANVDVD

Radius of gyration: 29.77 Å; Cα contacts (8 Å, |Δi|>4): 296; chains: 1; bounding box: 88×89×68 Å

Solvent-accessible surface area (backbone atoms only — not comparable to full-atom values): 23020 Å² total; per-residue (Å²): 136,82,82,72,82,70,96,68,74,67,56,61,59,51,32,44,50,44,14,51,50,51,46,52,33,39,42,55,77,74,77,84,71,88,66,87,76,95,66,74,75,57,59,64,54,57,72,74,66,72,78,86,87,82,92,83,83,88,84,89,84,90,86,89,85,87,88,84,92,80,90,82,83,92,77,89,73,85,84,71,92,71,86,88,79,76,92,72,77,64,62,70,56,52,58,48,51,52,49,23,50,51,40,44,50,51,63,64,43,34,58,71,43,94,69,91,52,27,43,57,52,54,48,43,14,54,45,29,24,50,51,58,40,49,53,54,27,20,33,53,41,80,42,82,54,96,95,38,82,41,77,44,39,54,24,44,45,37,60,50,49,51,57,49,46,78,61,32,57,61,77,51,34,43,53,54,52,50,40,51,44,41,44,26,23,60,34,41,72,43,25,61,53,21,33,45,50,57,34,52,53,75,49,46,93,75,56,40,87,64,49,49,52,53,51,52,49,26,41,74,54,57,17,47,57,75,71,41,41,72,45,68,77,68,42,67,81,67,85,72,90,64,82,74,72,81,84,67,67,52,34,73,59,44,54,49,52,27,47,53,48,42,53,55,37,40,77,72,72,44,64,56,55,86,72,21,53,90,79,74,73,6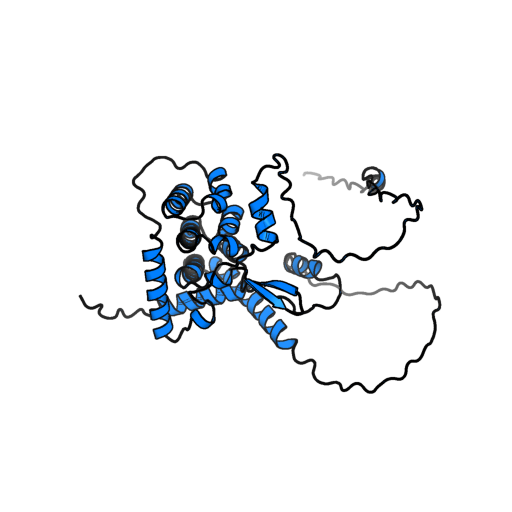6,67,92,67,75,56,69,74,54,47,62,62,64,50,70,74,62,67,94,71,71,88,77,80,77,78,80,78,75,83,71,84,88,74,92,74,92,80,84,90,80,93,77,89,75,85,81,77,78,82,70,78,78,80,80,71,67,75,78,72,69,74,80,77,88,79,79,85,77,84,85,79,85,79,87,79,87,85,132

Foldseek 3Di:
DDPPDDPPPVLLVLLLVLLVLLLLLFFPDDDPPPDDDPDDPVVVVVVVDDDDDDDDDDDDDDDDDDDDDDDDDDDDDDDDPDPPPDPPPVPVVVVSVVSSVVSNVVLVCQLVDPDPCSLVSLLSSLLSCLLLQVLLQLQFDWDQDPNDTDTDGGGQPLVSLVSSCVSHDLVSNVSSLLSLLLSLLQCQQRSLSSVSLVSCLVCLVVHHPPSLVSNVLSVVLPGDCLSNVSNNVRHDHDDDPDPPPNSHDRNVVSLVSSVVSCVVCVVVVRNVCVNRNPDDDRDPDRPPVSCVVSVVPVPPPDDPPPPPPPPDDDDDDDDDDDDDDDDDDPPDDPDDDCVVVPPPPPDDDDDDDDDDDDDD

=== Feature glossary ===
The record interleaves many kinds of information about one protein. Here is each kind framed as the question it answers.

Q: What known structures does this most resemble?
A: Structural nearest neighbors (via Foldseek easy-search vs the PDB). Reported per hit: target PDB id, E-value, and alignment TM-score. A TM-score above ~0.5 is the conventional threshold for 'same fold'.

Q: Where is each backbone atom in 3D?
A: The mmCIF table is the protein's shape written out atom by atom. For each backbone N, Cα, C, and carbonyl O, it records an (x, y, z) coordinate triple in Å plus the residue type, chain letter, and residue number.

Q: What are the backbone torsion angles?
A: The φ/ψ torsion pair specifies the backbone conformation at each residue. φ rotates about the N–Cα bond, ψ about the Cα–C bond. Steric clashes forbid most of the (φ, ψ) plane — the allowed regions (α-helix basin, β-sheet basin, left-handed helix) are the Ramachandran-allowed regions.

Q: Which residues are buried vs exposed?
A: Solvent-accessible surface area (SASA) is the area in Å² traced out by the centre of a 1.4 Å probe sphere (a water molecule) rolled over the protein's van der Waals surface (Shrake–Rupley / Lee–Richards construction). Buried residues have near-zero SASA; fully exposed residues can exceed 200 Å². The total SASA scales roughly with the number of surface residues.

Q: How confident is the AlphaFold model at each residue?
A: pLDDT is the predicted lDDT-Cα score: AlphaFold's confidence that the local environment of each residue (all inter-atomic distances within 15 Å) is correctly placed. It is a per-residue number between 0 and 100, with higher meaning more reliable.

Q: What does the local fold look like, residue by residue?
A: 3Di is Foldseek's structural alphabet. Each residue is assigned one of twenty discrete states based on how its Cα sits relative to its spatial (not sequential) neighbors. Aligning 3Di strings finds structural homologs roughly as well as full 3D superposition, but orders of magnitude faster.

Q: How big and how compact is the whole molecule?
A: Radius of gyration (Rg) is the root-mean-square distance of Cα atoms from their centroid — a single number for overall size and compactness. A globular domain of N residues has Rg ≈ 2.2·N^0.38 Å; an extended or disordered chain has a much larger Rg. The Cα contact count is the number of residue pairs whose Cα atoms are within 8 Å and are more than four positions apart in sequence — a standard proxy for tertiary packing density. The bounding box is the smallest axis-aligned box enclosing all Cα atoms.

Q: Which residues are in helices, strands, or loops?
A: DSSP 8-state secondary structure assigns each residue one of H (α-helix), G (3₁₀-helix), I (π-helix), E (extended β-strand), B (isolated β-bridge), T (hydrogen-bonded turn), S (bend), or '-' (coil). The assignment is computed from backbone hydrogen-bond geometry via the Kabsch–Sander algorithm.

Q: How mobile is each atom in the crystal?
A: Crystallographic B-factors measure how much each atom's electron density is smeared out, in Å². They rise in mobile loops and surface residues and fall in the buried interior. In AlphaFold models this column is repurposed to hold pLDDT instead.

Q: What if only a Cα trace is available?
A: P-SEA three-state annotation labels each residue as helix, strand, or coil based purely on the geometry of the Cα trace. It serves as a fallback when the full backbone (and thus DSSP) is unavailable.

Q: What family and function is it annotated with?
A: Database cross-references. InterPro integrates a dozen domain/family signature databases into unified entries with residue-range hits. GO terms attach function/process/location labels with evidence codes. CATH codes position the fold in a four-level structural taxonomy. Organism is the NCBI-taxonomy species name.

Q: Are the domains correctly placed relative to each other?
A: Predicted Aligned Error (PAE) is an AlphaFold confidence matrix: entry (i, j) is the expected error in the position of residue j, in ångströms, when the prediction is superimposed on the true structure at residue i. Low PAE within a block of residues means that block is internally rigid and well-predicted; high PAE between two blocks means their relative placement is uncertain even if each block individually is confident.

Q: What do the diagnostic plots show?
A: Three diagnostic plots accompany the record. The Cα contact map visualizes the tertiary structure as a 2D adjacency matrix (8 Å cutoff, sequence-local contacts suppressed). The Ramachandran plot shows the distribution of backbone (φ, ψ) torsions, with points in the α and β basins reflecting secondary structure content. The PAE plot shows AlphaFold's inter-residue confidence as a color matrix.

Q: What is the amino-acid chain?
A: Primary structure: the covalent order of the twenty standard amino acids along the backbone. Two proteins with the same sequence will (almost always) fold to the same structure; two with 30% identity often share a fold but not the details.

Q: What do the rendered images show?
A: The six renders are orthographic views along the three Cartesian axes in both directions. Representation (cartoon, sticks, or surface) and color scheme (sequence-rainbow or by-chain) vary across proteins so the training set covers all the common visualization conventions.